Protein AF-A0A2H9TNY6-F1 (afdb_monomer_lite)

Structure (mmCIF, N/CA/C/O backbone):
data_AF-A0A2H9TNY6-F1
#
_entry.id   AF-A0A2H9TNY6-F1
#
loop_
_atom_site.group_PDB
_atom_site.id
_atom_site.type_symbol
_atom_site.label_atom_id
_atom_site.label_alt_id
_atom_site.label_comp_id
_atom_site.label_asym_id
_atom_site.label_entity_id
_atom_site.label_seq_id
_atom_site.pdbx_PDB_ins_code
_atom_site.Cartn_x
_atom_site.Cartn_y
_atom_site.Cartn_z
_atom_site.occupancy
_atom_site.B_iso_or_equiv
_atom_site.auth_seq_id
_atom_site.auth_comp_id
_atom_site.auth_asym_id
_atom_site.auth_atom_id
_atom_site.pdbx_PDB_model_num
ATOM 1 N N . MET A 1 1 ? 29.619 12.476 -44.549 1.00 67.00 1 MET A N 1
ATOM 2 C CA . MET A 1 1 ? 28.733 11.391 -45.032 1.00 67.00 1 MET A CA 1
ATOM 3 C C . MET A 1 1 ? 27.704 10.953 -43.985 1.00 67.00 1 MET A C 1
ATOM 5 O O . MET A 1 1 ? 26.532 11.174 -44.229 1.00 67.00 1 MET A O 1
ATOM 9 N N . LEU A 1 2 ? 28.087 10.437 -42.805 1.00 63.59 2 LEU A N 1
ATOM 10 C CA . LEU A 1 2 ? 27.127 10.015 -41.759 1.00 63.59 2 LEU A CA 1
ATOM 11 C C . LEU A 1 2 ? 26.139 11.122 -41.338 1.00 63.59 2 LEU A C 1
ATOM 13 O O . LEU A 1 2 ? 24.950 10.865 -41.237 1.00 63.59 2 LEU A O 1
ATOM 17 N N . LEU A 1 3 ? 26.614 12.357 -41.152 1.00 63.16 3 LEU A N 1
ATOM 18 C CA . LEU A 1 3 ? 25.758 13.505 -40.817 1.00 63.16 3 LEU A CA 1
ATOM 19 C C . LEU A 1 3 ? 24.747 13.843 -41.920 1.00 63.16 3 LEU A C 1
ATOM 21 O O . LEU A 1 3 ? 23.613 14.174 -41.610 1.00 63.16 3 LEU A O 1
ATOM 25 N N . ALA A 1 4 ? 25.135 13.712 -43.190 1.00 70.94 4 ALA A N 1
ATOM 26 C CA . ALA A 1 4 ? 24.235 13.933 -44.320 1.00 70.94 4 ALA A CA 1
ATOM 27 C C . ALA A 1 4 ? 23.183 12.818 -44.413 1.00 70.94 4 ALA A C 1
ATOM 29 O O . ALA A 1 4 ? 22.010 13.102 -44.603 1.00 70.94 4 ALA A O 1
ATOM 30 N N . VAL A 1 5 ? 23.581 11.562 -44.183 1.00 76.12 5 VAL A N 1
ATOM 31 C CA . VAL A 1 5 ? 22.654 10.420 -44.113 1.00 76.12 5 VAL A CA 1
ATOM 32 C C . VAL A 1 5 ? 21.688 10.569 -42.937 1.00 76.12 5 VAL A C 1
ATOM 34 O O . VAL A 1 5 ? 20.498 10.339 -43.106 1.00 76.12 5 VAL A O 1
ATOM 37 N N . LEU A 1 6 ? 22.164 11.003 -41.767 1.00 73.25 6 LEU A N 1
ATOM 38 C CA . LEU A 1 6 ? 21.311 11.271 -40.606 1.00 73.25 6 LEU A CA 1
ATOM 39 C C . LEU A 1 6 ? 20.384 12.471 -40.831 1.00 73.25 6 LEU A C 1
ATOM 41 O O . LEU A 1 6 ? 19.243 12.421 -40.391 1.00 73.25 6 LEU A O 1
ATOM 45 N N . ALA A 1 7 ? 20.839 13.519 -41.523 1.00 73.50 7 ALA A N 1
ATOM 46 C CA . ALA A 1 7 ? 20.016 14.678 -41.863 1.00 73.50 7 ALA A CA 1
ATOM 47 C C . ALA A 1 7 ? 18.927 14.321 -42.884 1.00 73.50 7 ALA A C 1
ATOM 49 O O . ALA A 1 7 ? 17.770 14.667 -42.682 1.00 73.50 7 ALA A O 1
ATOM 50 N N . ILE A 1 8 ? 19.269 13.566 -43.933 1.00 77.56 8 ILE A N 1
ATOM 51 C CA . ILE A 1 8 ? 18.305 13.044 -44.913 1.00 77.56 8 ILE A CA 1
ATOM 52 C C . ILE A 1 8 ? 17.321 12.092 -44.228 1.00 77.56 8 ILE A C 1
ATOM 54 O O . ILE A 1 8 ? 16.117 12.191 -44.442 1.00 77.56 8 ILE A O 1
ATOM 58 N N . PHE A 1 9 ? 17.810 11.209 -43.353 1.00 77.69 9 PHE A N 1
ATOM 59 C CA . PHE A 1 9 ? 16.955 10.331 -42.563 1.00 77.69 9 PHE A CA 1
ATOM 60 C C . PHE A 1 9 ? 16.016 11.135 -41.658 1.00 77.69 9 PHE A C 1
ATOM 62 O O . PHE A 1 9 ? 14.831 10.847 -41.638 1.00 77.69 9 PHE A O 1
ATOM 69 N N . ALA A 1 10 ? 16.497 12.170 -40.967 1.00 74.00 10 ALA A N 1
ATOM 70 C CA . ALA A 1 10 ? 15.662 13.031 -40.128 1.00 74.00 10 ALA A CA 1
ATOM 71 C C . ALA A 1 10 ? 14.629 13.843 -40.932 1.00 74.00 10 ALA A C 1
ATOM 73 O O . ALA A 1 10 ? 13.552 14.116 -40.417 1.00 74.00 10 ALA A O 1
ATOM 74 N N . LEU A 1 11 ? 14.941 14.209 -42.180 1.00 78.75 11 LEU A N 1
ATOM 75 C CA . LEU A 1 11 ? 14.033 14.933 -43.077 1.00 78.75 11 LEU A CA 1
ATOM 76 C C . LEU A 1 11 ? 12.949 14.033 -43.690 1.00 78.75 11 LEU A C 1
ATOM 78 O O . LEU A 1 11 ? 11.839 14.497 -43.926 1.00 78.75 11 LEU A O 1
ATOM 82 N N . LEU A 1 12 ? 13.261 12.763 -43.968 1.00 82.38 12 LEU A N 1
ATOM 83 C CA . LEU A 1 12 ? 12.345 11.832 -44.642 1.00 82.38 12 LEU A CA 1
ATOM 84 C C . LEU A 1 12 ? 11.596 10.906 -43.671 1.00 82.38 12 LEU A C 1
ATOM 86 O O . LEU A 1 12 ? 10.497 10.436 -43.973 1.00 82.38 12 LEU A O 1
ATOM 90 N N . CYS A 1 13 ? 12.175 10.626 -42.504 1.00 77.00 13 CYS A N 1
ATOM 91 C CA . CYS A 1 13 ? 11.592 9.748 -41.498 1.00 77.00 13 CYS A CA 1
ATOM 92 C C . CYS A 1 13 ? 10.582 10.523 -40.648 1.00 77.00 13 CYS A C 1
ATOM 94 O O . CYS A 1 13 ? 10.936 11.189 -39.678 1.00 77.00 13 CYS A O 1
ATOM 96 N N . HIS A 1 14 ? 9.308 10.409 -41.016 1.00 69.81 14 HIS A N 1
ATOM 97 C CA . HIS A 1 14 ? 8.202 11.032 -40.287 1.00 69.81 14 HIS A CA 1
ATOM 98 C C . HIS A 1 14 ? 7.843 10.252 -39.013 1.00 69.81 14 HIS A C 1
ATOM 100 O O . HIS A 1 14 ? 7.368 10.827 -38.036 1.00 69.81 14 HIS A O 1
ATOM 106 N N . SER A 1 15 ? 8.073 8.936 -39.010 1.00 68.31 15 SER A N 1
ATOM 107 C CA . SER A 1 15 ? 7.848 8.069 -37.856 1.00 68.31 15 SER A CA 1
ATOM 108 C C . SER A 1 15 ? 8.761 6.845 -37.898 1.00 68.31 15 SER A C 1
ATOM 110 O O . SER A 1 15 ? 9.142 6.355 -38.961 1.00 68.31 15 SER A O 1
ATOM 112 N N . LEU A 1 16 ? 9.115 6.337 -36.716 1.00 74.50 16 LEU A N 1
ATOM 113 C CA . LEU A 1 16 ? 9.906 5.122 -36.562 1.00 74.50 16 LEU A CA 1
ATOM 114 C C . LEU A 1 16 ? 9.125 4.133 -35.699 1.00 74.50 16 LEU A C 1
ATOM 116 O O . LEU A 1 16 ? 8.892 4.369 -34.515 1.00 74.50 16 LEU A O 1
ATOM 120 N N . VAL A 1 17 ? 8.717 3.015 -36.299 1.00 77.75 17 VAL A N 1
ATOM 121 C CA . VAL A 1 17 ? 7.998 1.946 -35.598 1.00 77.75 17 VAL A CA 1
ATOM 122 C C . VAL A 1 17 ? 9.014 0.969 -35.012 1.00 77.75 17 VAL A C 1
ATOM 124 O O . VAL A 1 17 ? 9.763 0.324 -35.743 1.00 77.75 17 VAL A O 1
ATOM 127 N N . ILE A 1 18 ? 9.044 0.847 -33.682 1.00 71.75 18 ILE A N 1
ATOM 128 C CA . ILE A 1 18 ? 9.927 -0.095 -32.981 1.00 71.75 18 ILE A CA 1
ATOM 129 C C . ILE A 1 18 ? 9.098 -1.265 -32.455 1.00 71.75 18 ILE A C 1
ATOM 131 O O . ILE A 1 18 ? 8.238 -1.085 -31.596 1.00 71.75 18 ILE A O 1
ATOM 135 N N . ILE A 1 19 ? 9.407 -2.480 -32.912 1.00 78.62 19 ILE A N 1
ATOM 136 C CA . ILE A 1 19 ? 8.785 -3.712 -32.416 1.00 78.62 19 ILE A CA 1
ATOM 137 C C . ILE A 1 19 ? 9.759 -4.419 -31.478 1.00 78.62 19 ILE A C 1
ATOM 139 O O . ILE A 1 19 ? 10.847 -4.843 -31.873 1.00 78.62 19 ILE A O 1
ATOM 143 N N . PHE A 1 20 ? 9.362 -4.586 -30.220 1.00 81.44 20 PHE A N 1
ATOM 144 C CA . PHE A 1 20 ? 10.132 -5.339 -29.239 1.00 81.44 20 PHE A CA 1
ATOM 145 C C . PHE A 1 20 ? 9.216 -6.084 -28.273 1.00 81.44 20 PHE A C 1
ATOM 147 O O . PHE A 1 20 ? 8.083 -5.691 -28.015 1.00 81.44 20 PHE A O 1
ATOM 154 N N . THR A 1 21 ? 9.749 -7.142 -27.665 1.00 79.81 21 THR A N 1
ATOM 155 C CA . THR A 1 21 ? 9.178 -7.676 -26.425 1.00 79.81 21 THR A CA 1
ATOM 156 C C . THR A 1 21 ? 9.864 -6.998 -25.238 1.00 79.81 21 THR A C 1
ATOM 158 O O . THR A 1 21 ? 11.055 -6.683 -25.345 1.00 79.81 21 THR A O 1
ATOM 161 N N . PRO A 1 22 ? 9.190 -6.798 -24.089 1.00 77.12 22 PRO A N 1
ATOM 162 C CA . PRO A 1 22 ? 9.819 -6.204 -22.903 1.00 77.12 22 PRO A CA 1
ATOM 163 C C . PRO A 1 22 ? 11.129 -6.908 -22.518 1.00 77.12 22 PRO A C 1
ATOM 165 O O . PRO A 1 22 ? 12.134 -6.269 -22.209 1.00 77.12 22 PRO A O 1
ATOM 168 N N . ASN A 1 23 ? 11.145 -8.239 -22.651 1.00 71.00 23 ASN A N 1
ATOM 169 C CA . ASN A 1 23 ? 12.332 -9.067 -22.457 1.00 71.00 23 ASN A CA 1
ATOM 170 C C . ASN A 1 23 ? 13.456 -8.734 -23.448 1.00 71.00 23 ASN A C 1
ATOM 172 O O . ASN A 1 23 ? 14.602 -8.603 -23.026 1.00 71.00 23 ASN A O 1
ATOM 176 N N . ARG A 1 24 ? 13.164 -8.594 -24.749 1.00 72.25 24 ARG A N 1
ATOM 177 C CA . ARG A 1 24 ? 14.184 -8.259 -25.759 1.00 72.25 24 ARG A CA 1
ATOM 178 C C . ARG A 1 24 ? 14.714 -6.841 -25.583 1.00 72.25 24 ARG A C 1
ATOM 180 O O . ARG A 1 24 ? 15.928 -6.653 -25.656 1.00 72.25 24 ARG A O 1
ATOM 187 N N . LEU A 1 25 ? 13.831 -5.878 -25.307 1.00 71.69 25 LEU A N 1
ATOM 188 C CA . LEU A 1 25 ? 14.219 -4.483 -25.123 1.00 71.69 25 LEU A CA 1
ATOM 189 C C . LEU A 1 25 ? 15.271 -4.362 -24.019 1.00 71.69 25 LEU A C 1
ATOM 191 O O . LEU A 1 25 ? 16.296 -3.734 -24.234 1.00 71.69 25 LEU A O 1
ATOM 195 N N . LEU A 1 26 ? 15.082 -5.038 -22.887 1.00 63.38 26 LEU A N 1
ATOM 196 C CA . LEU A 1 26 ? 16.040 -4.973 -21.784 1.00 63.38 26 LEU A CA 1
ATOM 197 C C . LEU A 1 26 ? 17.248 -5.884 -21.953 1.00 63.38 26 LEU A C 1
ATOM 199 O O . LEU A 1 26 ? 18.354 -5.512 -21.576 1.00 63.38 26 LEU A O 1
ATOM 203 N N . ARG A 1 27 ? 17.067 -7.094 -22.491 1.00 59.31 27 ARG A N 1
ATOM 204 C CA . ARG A 1 27 ? 18.172 -8.056 -22.598 1.00 59.31 27 ARG A CA 1
ATOM 205 C C . ARG A 1 27 ? 19.240 -7.609 -23.585 1.00 59.31 27 ARG A C 1
ATOM 207 O O . ARG A 1 27 ? 20.375 -8.033 -23.422 1.00 59.31 27 ARG A O 1
ATOM 214 N N . HIS A 1 28 ? 18.904 -6.791 -24.579 1.00 62.22 28 HIS A N 1
ATOM 215 C CA . HIS A 1 28 ? 19.832 -6.441 -25.656 1.00 62.22 28 HIS A CA 1
ATOM 216 C C . HIS A 1 28 ? 20.201 -4.958 -25.712 1.00 62.22 28 HIS A C 1
ATOM 218 O O . HIS A 1 28 ? 21.174 -4.621 -26.381 1.00 62.22 28 HIS A O 1
ATOM 224 N N . ASN A 1 29 ? 19.495 -4.089 -24.983 1.00 65.19 29 ASN A N 1
ATOM 225 C CA . ASN A 1 29 ? 19.701 -2.645 -25.047 1.00 65.19 29 ASN A CA 1
ATOM 226 C C . ASN A 1 29 ? 20.049 -2.051 -23.674 1.00 65.19 29 ASN A C 1
ATOM 228 O O . ASN A 1 29 ? 19.623 -2.550 -22.633 1.00 65.19 29 ASN A O 1
ATOM 232 N N . GLY A 1 30 ? 20.844 -0.979 -23.673 1.00 61.81 30 GLY A N 1
ATOM 233 C CA . GLY A 1 30 ? 21.173 -0.222 -22.461 1.00 61.81 30 GLY A CA 1
ATOM 234 C C . GLY A 1 30 ? 20.044 0.718 -22.025 1.00 61.81 30 GLY A C 1
ATOM 235 O O . GLY A 1 30 ? 19.161 1.039 -22.820 1.00 61.81 30 GLY A O 1
ATOM 236 N N . GLU A 1 31 ? 20.098 1.208 -20.777 1.00 68.50 31 GLU A N 1
ATOM 237 C CA . GLU A 1 31 ? 19.085 2.126 -20.221 1.00 68.50 31 GLU A CA 1
ATOM 238 C C . GLU A 1 31 ? 18.860 3.353 -21.104 1.00 68.50 31 GLU A C 1
ATOM 240 O O . GLU A 1 31 ? 17.717 3.745 -21.271 1.00 68.50 31 GLU A O 1
ATOM 245 N N . GLU A 1 32 ? 19.902 3.935 -21.702 1.00 71.88 32 GLU A N 1
ATOM 246 C CA . GLU A 1 32 ? 19.743 5.133 -22.539 1.00 71.88 32 GLU A CA 1
ATOM 247 C C . GLU A 1 32 ? 18.857 4.881 -23.766 1.00 71.88 32 GLU A C 1
ATOM 249 O O . GLU A 1 32 ? 18.038 5.727 -24.105 1.00 71.88 32 GLU A O 1
ATOM 254 N N . LEU A 1 33 ? 18.940 3.699 -24.388 1.00 75.69 33 LEU A N 1
ATOM 255 C CA . LEU A 1 33 ? 18.065 3.353 -25.511 1.00 75.69 33 LEU A CA 1
ATOM 256 C C . LEU A 1 33 ? 16.637 3.054 -25.034 1.00 75.69 33 LEU A C 1
ATOM 258 O O . LEU A 1 33 ? 15.675 3.489 -25.659 1.00 75.69 33 LEU A O 1
ATOM 262 N N . VAL A 1 34 ? 16.490 2.369 -23.894 1.00 78.31 34 VAL A N 1
ATOM 263 C CA . VAL A 1 34 ? 15.179 2.142 -23.257 1.00 78.31 34 VAL A CA 1
ATOM 264 C C . VAL A 1 34 ? 14.524 3.475 -22.887 1.00 78.31 34 VAL A C 1
ATOM 266 O O . VAL A 1 34 ? 13.341 3.681 -23.137 1.00 78.31 34 VAL A O 1
ATOM 269 N N . ARG A 1 35 ? 15.301 4.400 -22.319 1.00 82.75 35 ARG A N 1
ATOM 270 C CA . ARG A 1 35 ? 14.882 5.748 -21.948 1.00 82.75 35 ARG A CA 1
ATOM 271 C C . ARG A 1 35 ? 14.491 6.544 -23.182 1.00 82.75 35 ARG A C 1
ATOM 273 O O . ARG A 1 35 ? 13.429 7.147 -23.164 1.00 82.75 35 ARG A O 1
ATOM 280 N N . ALA A 1 36 ? 15.303 6.520 -24.238 1.00 82.56 36 ALA A N 1
ATOM 281 C CA . ALA A 1 36 ? 14.986 7.185 -25.496 1.00 82.56 36 ALA A CA 1
ATOM 282 C C . ALA A 1 36 ? 13.666 6.662 -26.078 1.00 82.56 36 ALA A C 1
ATOM 284 O O . ALA A 1 36 ? 12.799 7.464 -26.412 1.00 82.56 36 ALA A O 1
ATOM 285 N N . ALA A 1 37 ? 13.460 5.340 -26.106 1.00 83.25 37 ALA A N 1
ATOM 286 C CA . ALA A 1 37 ? 12.210 4.735 -26.569 1.00 83.25 37 ALA A CA 1
ATOM 287 C C . ALA A 1 37 ? 10.999 5.167 -25.718 1.00 83.25 37 ALA A C 1
ATOM 289 O O . ALA A 1 37 ? 9.961 5.542 -26.252 1.00 83.25 37 ALA A O 1
ATOM 290 N N . ILE A 1 38 ? 11.141 5.178 -24.389 1.00 86.94 38 ILE A N 1
ATOM 291 C CA . ILE A 1 38 ? 10.084 5.605 -23.456 1.00 86.94 38 ILE A CA 1
ATOM 292 C C . ILE A 1 38 ? 9.844 7.127 -23.495 1.00 86.94 38 ILE A C 1
ATOM 294 O O . ILE A 1 38 ? 8.753 7.581 -23.165 1.00 86.94 38 ILE A O 1
ATOM 298 N N . ALA A 1 39 ? 10.830 7.930 -23.891 1.00 87.00 39 ALA A N 1
ATOM 299 C CA . ALA A 1 39 ? 10.701 9.384 -23.986 1.00 87.00 39 ALA A CA 1
ATOM 300 C C . ALA A 1 39 ? 10.076 9.858 -25.310 1.00 87.00 39 ALA A C 1
ATOM 302 O O . ALA A 1 39 ? 9.543 10.962 -25.363 1.00 87.00 39 ALA A O 1
ATOM 303 N N . SER A 1 40 ? 10.148 9.049 -26.373 1.00 87.06 40 SER A N 1
ATOM 304 C CA . SER A 1 40 ? 9.847 9.472 -27.752 1.00 87.06 40 SER A CA 1
ATOM 305 C C . SER A 1 40 ? 8.577 8.863 -28.357 1.00 87.06 40 SER A C 1
ATOM 307 O O . SER A 1 40 ? 8.323 9.043 -29.543 1.00 87.06 40 SER A O 1
ATOM 309 N N . PHE A 1 41 ? 7.754 8.161 -27.571 1.00 89.44 41 PHE A N 1
ATOM 310 C CA . PHE A 1 41 ? 6.527 7.543 -28.088 1.00 89.44 41 PHE A CA 1
ATOM 311 C C . PHE A 1 41 ? 5.489 8.588 -28.535 1.00 89.44 41 PHE A C 1
ATOM 313 O O . PHE A 1 41 ? 5.360 9.635 -27.900 1.00 89.44 41 PHE A O 1
ATOM 320 N N . ALA A 1 42 ? 4.718 8.302 -29.584 1.00 90.31 42 ALA A N 1
ATOM 321 C CA . ALA A 1 42 ? 3.637 9.173 -30.049 1.00 90.31 42 ALA A CA 1
ATOM 322 C C . ALA A 1 42 ? 2.504 9.284 -29.011 1.00 90.31 42 ALA A C 1
ATOM 324 O O . ALA A 1 42 ? 2.119 8.296 -28.392 1.00 90.31 42 ALA A O 1
ATOM 325 N N . VAL A 1 43 ? 1.982 10.490 -28.771 1.00 93.94 43 VAL A N 1
ATOM 326 C CA . VAL A 1 43 ? 0.914 10.695 -27.776 1.00 93.94 43 VAL A CA 1
ATOM 327 C C . VAL A 1 43 ? -0.450 10.578 -28.452 1.00 93.94 43 VAL A C 1
ATOM 329 O O . VAL A 1 43 ? -1.082 11.572 -28.797 1.00 93.94 43 VAL A O 1
ATOM 332 N N . ASP A 1 44 ? -0.881 9.337 -28.624 1.00 94.56 44 ASP A N 1
ATOM 333 C CA . ASP A 1 44 ? -2.200 8.936 -29.107 1.00 94.56 44 ASP A CA 1
ATOM 334 C C . ASP A 1 44 ? -2.763 7.807 -28.224 1.00 94.56 44 ASP A C 1
ATOM 336 O O . ASP A 1 44 ? -2.060 7.268 -27.364 1.00 94.56 44 ASP A O 1
ATOM 340 N N . VAL A 1 45 ? -4.045 7.473 -28.402 1.00 94.19 45 VAL A N 1
ATOM 341 C CA . VAL A 1 45 ? -4.757 6.498 -27.557 1.00 94.19 45 VAL A CA 1
ATOM 342 C C . VAL A 1 45 ? -4.053 5.138 -27.558 1.00 94.19 45 VAL A C 1
ATOM 344 O O . VAL A 1 45 ? -3.722 4.611 -26.491 1.00 94.19 45 VAL A O 1
ATOM 347 N N . ASP A 1 46 ? -3.781 4.583 -28.737 1.00 92.69 46 ASP A N 1
ATOM 348 C CA . ASP A 1 46 ? -3.249 3.228 -28.889 1.00 92.69 46 ASP A CA 1
ATOM 349 C C . ASP A 1 46 ? -1.835 3.118 -28.316 1.00 92.69 46 ASP A C 1
ATOM 351 O O . ASP A 1 46 ? -1.526 2.212 -27.528 1.00 92.69 46 ASP A O 1
ATOM 355 N N . THR A 1 47 ? -0.983 4.091 -28.636 1.00 92.12 47 THR A N 1
ATOM 356 C CA . THR A 1 47 ? 0.388 4.151 -28.138 1.00 92.12 47 THR A CA 1
ATOM 357 C C . THR A 1 47 ? 0.413 4.323 -26.621 1.00 92.12 47 THR A C 1
ATOM 359 O O . THR A 1 47 ? 1.191 3.648 -25.941 1.00 92.12 47 THR A O 1
ATOM 362 N N . LEU A 1 48 ? -0.465 5.153 -26.048 1.00 95.00 48 LEU A N 1
ATOM 363 C CA . LEU A 1 48 ? -0.558 5.322 -24.596 1.00 95.00 48 LEU A CA 1
ATOM 364 C C . LEU A 1 48 ? -0.939 4.023 -23.886 1.00 95.00 48 LEU A C 1
ATOM 366 O O . LEU A 1 48 ? -0.333 3.696 -22.864 1.00 95.00 48 LEU A O 1
ATOM 370 N N . HIS A 1 49 ? -1.881 3.247 -24.423 1.00 94.75 49 HIS A N 1
ATOM 371 C CA . HIS A 1 49 ? -2.236 1.945 -23.859 1.00 94.75 49 HIS A CA 1
ATOM 372 C C . HIS A 1 49 ? -1.085 0.935 -23.950 1.00 94.75 49 HIS A C 1
ATOM 374 O O . HIS A 1 49 ? -0.821 0.207 -22.986 1.00 94.75 49 HIS A O 1
ATOM 380 N N . LEU A 1 50 ? -0.363 0.898 -25.073 1.00 91.69 50 LEU A N 1
ATOM 381 C CA . LEU A 1 50 ? 0.815 0.040 -25.233 1.00 91.69 50 LEU A CA 1
ATOM 382 C C . LEU A 1 50 ? 1.920 0.407 -24.239 1.00 91.69 50 LEU A C 1
ATOM 384 O O . LEU A 1 50 ? 2.470 -0.470 -23.564 1.00 91.69 50 LEU A O 1
ATOM 388 N N . VAL A 1 51 ? 2.207 1.700 -24.091 1.00 92.94 51 VAL A N 1
ATOM 389 C CA . VAL A 1 51 ? 3.191 2.192 -23.125 1.00 92.94 51 VAL A CA 1
ATOM 390 C C . VAL A 1 51 ? 2.723 1.909 -21.702 1.00 92.94 51 VAL A C 1
ATOM 392 O O . VAL A 1 51 ? 3.505 1.391 -20.912 1.00 92.94 51 VAL A O 1
ATOM 395 N N . ALA A 1 52 ? 1.454 2.139 -21.364 1.00 94.62 52 ALA A N 1
ATOM 396 C CA . ALA A 1 52 ? 0.905 1.811 -20.049 1.00 94.62 52 ALA A CA 1
ATOM 397 C C . ALA A 1 52 ? 1.114 0.328 -19.696 1.00 94.62 52 ALA A C 1
ATOM 399 O O . ALA A 1 52 ? 1.577 0.012 -18.597 1.00 94.62 52 ALA A O 1
ATOM 400 N N . ARG A 1 53 ? 0.871 -0.588 -20.645 1.00 92.25 53 ARG A N 1
ATOM 401 C CA . ARG A 1 53 ? 1.149 -2.026 -20.477 1.00 92.25 53 ARG A CA 1
ATOM 402 C C . ARG A 1 53 ? 2.636 -2.311 -20.267 1.00 92.25 53 ARG A C 1
ATOM 404 O O . ARG A 1 53 ? 2.978 -3.138 -19.422 1.00 92.25 53 ARG A O 1
ATOM 411 N N . LEU A 1 54 ? 3.517 -1.624 -20.995 1.00 90.44 54 LEU A N 1
ATOM 412 C CA . LEU A 1 54 ? 4.964 -1.727 -20.801 1.00 90.44 54 LEU A CA 1
ATOM 413 C C . LEU A 1 54 ? 5.378 -1.245 -19.402 1.00 90.44 54 LEU A C 1
ATOM 415 O O . LEU A 1 54 ? 6.143 -1.924 -18.720 1.00 90.44 54 LEU A O 1
ATOM 419 N N . LEU A 1 55 ? 4.847 -0.108 -18.942 1.00 91.00 55 LEU A N 1
ATOM 420 C CA . LEU A 1 55 ? 5.133 0.458 -17.619 1.00 91.00 55 LEU A CA 1
ATOM 421 C C . LEU A 1 55 ? 4.633 -0.436 -16.473 1.00 91.00 55 LEU A C 1
ATOM 423 O O . LEU A 1 55 ? 5.292 -0.512 -15.431 1.00 91.00 55 LEU A O 1
ATOM 427 N N . ALA A 1 56 ? 3.512 -1.132 -16.683 1.00 88.69 56 ALA A N 1
ATOM 428 C CA . ALA A 1 56 ? 2.910 -2.078 -15.742 1.00 88.69 56 ALA A CA 1
ATOM 429 C C . ALA A 1 56 ? 3.569 -3.473 -15.736 1.00 88.69 56 ALA A C 1
ATOM 431 O O . ALA A 1 56 ? 3.172 -4.337 -14.950 1.00 88.69 56 ALA A O 1
ATOM 432 N N . PHE A 1 57 ? 4.564 -3.724 -16.593 1.00 86.44 57 PHE A N 1
ATOM 433 C CA . PHE A 1 57 ? 5.179 -5.043 -16.724 1.00 86.44 57 PHE A CA 1
ATOM 434 C C . PHE A 1 57 ? 5.838 -5.507 -15.411 1.00 86.44 57 PHE A C 1
ATOM 436 O O . PHE A 1 57 ? 6.745 -4.859 -14.892 1.00 86.44 57 PHE A O 1
ATOM 443 N N . ARG A 1 58 ? 5.395 -6.647 -14.862 1.00 76.62 58 ARG A N 1
ATOM 444 C CA . ARG A 1 58 ? 5.680 -7.053 -13.469 1.00 76.62 58 ARG A CA 1
ATOM 445 C C . ARG A 1 58 ? 7.155 -7.310 -13.179 1.00 76.62 58 ARG A C 1
ATOM 447 O O . ARG A 1 58 ? 7.641 -6.910 -12.122 1.00 76.62 58 ARG A O 1
ATOM 454 N N . SER A 1 59 ? 7.871 -7.944 -14.104 1.00 73.31 59 SER A N 1
ATOM 455 C CA . SER A 1 59 ? 9.253 -8.378 -13.871 1.00 73.31 59 SER A CA 1
ATOM 456 C C . SER A 1 59 ? 10.266 -7.222 -13.921 1.00 73.31 59 SER A C 1
ATOM 458 O O . SER A 1 59 ? 11.398 -7.385 -13.461 1.00 73.31 59 SER A O 1
ATOM 460 N N . PHE A 1 60 ? 9.885 -6.046 -14.448 1.00 75.06 60 PHE A N 1
ATOM 461 C CA . PHE A 1 60 ? 10.801 -4.929 -14.712 1.00 75.06 60 PHE A CA 1
ATOM 462 C C . PHE A 1 60 ? 10.253 -3.573 -14.258 1.00 75.06 60 PHE A C 1
ATOM 464 O O . PHE A 1 60 ? 9.055 -3.364 -14.118 1.00 75.06 60 PHE A O 1
ATOM 471 N N . ARG A 1 61 ? 11.145 -2.606 -14.022 1.00 75.31 61 ARG A N 1
ATOM 472 C CA . ARG A 1 61 ? 10.774 -1.271 -13.530 1.00 75.31 61 ARG A CA 1
ATOM 473 C C . ARG A 1 61 ? 10.832 -0.190 -14.601 1.00 75.31 61 ARG A C 1
ATOM 475 O O . ARG A 1 61 ? 11.511 0.816 -14.429 1.00 75.31 61 ARG A O 1
ATOM 482 N N . PHE A 1 62 ? 10.096 -0.371 -15.693 1.00 83.69 62 PHE A N 1
ATOM 483 C CA . PH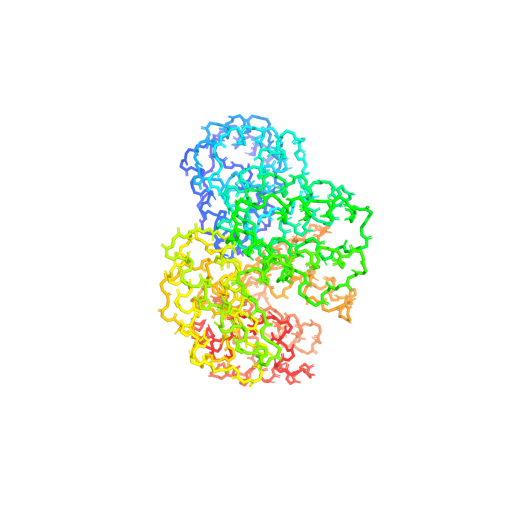E A 1 62 ? 10.014 0.659 -16.736 1.00 83.69 62 PHE A CA 1
ATOM 484 C C . PHE A 1 62 ? 9.432 1.985 -16.213 1.00 83.69 62 PHE A C 1
ATOM 486 O O . PHE A 1 62 ? 9.923 3.048 -16.586 1.00 83.69 62 PHE A O 1
ATOM 493 N N . HIS A 1 63 ? 8.466 1.930 -15.285 1.00 85.56 63 HIS A N 1
ATOM 494 C CA . HIS A 1 63 ? 7.929 3.119 -14.608 1.00 85.56 63 HIS A CA 1
ATOM 495 C C . HIS A 1 63 ? 9.018 3.955 -13.922 1.00 85.56 63 HIS A C 1
ATOM 497 O O . HIS A 1 63 ? 9.012 5.165 -14.081 1.00 85.56 63 HIS A O 1
ATOM 503 N N . GLU A 1 64 ? 10.024 3.355 -13.267 1.00 81.50 64 GLU A N 1
ATOM 504 C CA . GLU A 1 64 ? 11.085 4.142 -12.612 1.00 81.50 64 GLU A CA 1
ATOM 505 C C . GLU A 1 64 ? 11.924 4.964 -13.604 1.00 81.50 64 GLU A C 1
ATOM 507 O O . GLU A 1 64 ? 12.469 5.997 -13.215 1.00 81.50 64 GLU A O 1
ATOM 512 N N . ILE A 1 65 ? 12.042 4.520 -14.862 1.00 83.06 65 ILE A N 1
ATOM 513 C CA . ILE A 1 65 ? 12.693 5.286 -15.935 1.00 83.06 65 ILE A CA 1
ATOM 514 C C . ILE A 1 65 ? 11.763 6.418 -16.375 1.00 83.06 65 ILE A C 1
ATOM 516 O O . ILE A 1 65 ? 12.172 7.576 -16.407 1.00 83.06 65 ILE A O 1
ATOM 520 N N . TYR A 1 66 ? 10.508 6.082 -16.679 1.00 89.81 66 TYR A N 1
ATOM 521 C CA . TYR A 1 66 ? 9.506 7.021 -17.178 1.00 89.81 66 TYR A CA 1
ATOM 522 C C . TYR A 1 66 ? 9.189 8.153 -16.186 1.00 89.81 66 TYR A C 1
ATOM 524 O O . TYR A 1 66 ? 9.132 9.322 -16.575 1.00 89.81 66 TYR A O 1
ATOM 532 N N . ASP A 1 67 ? 9.058 7.827 -14.899 1.00 88.31 67 ASP A N 1
ATOM 533 C CA . ASP A 1 67 ? 8.756 8.760 -13.809 1.00 88.31 67 ASP A CA 1
ATOM 534 C C . ASP A 1 67 ? 9.845 9.834 -13.637 1.00 88.31 67 ASP A C 1
ATOM 536 O O . ASP A 1 67 ? 9.585 10.902 -13.087 1.00 88.31 67 ASP A O 1
ATOM 540 N N . ARG A 1 68 ? 11.079 9.567 -14.094 1.00 85.56 68 ARG A N 1
ATOM 541 C CA . ARG A 1 68 ? 12.210 10.511 -14.026 1.00 85.56 68 ARG A CA 1
ATOM 542 C C . ARG A 1 68 ? 12.265 11.477 -15.202 1.00 85.56 68 ARG A C 1
ATOM 544 O O . ARG A 1 68 ? 13.019 12.445 -15.130 1.00 85.56 68 ARG A O 1
ATOM 551 N N . LEU A 1 69 ? 11.521 11.211 -16.271 1.00 88.94 69 LEU A N 1
ATOM 552 C CA . LEU A 1 69 ? 11.496 12.072 -17.444 1.00 88.94 69 LEU A CA 1
ATOM 553 C C . LEU A 1 69 ? 10.654 13.320 -17.154 1.00 88.94 69 LEU A C 1
ATOM 555 O O . LEU A 1 69 ? 9.502 13.217 -16.719 1.00 88.94 69 LEU A O 1
ATOM 559 N N . CYS A 1 70 ? 11.221 14.490 -17.428 1.00 91.19 70 CYS A N 1
ATOM 560 C CA . CYS A 1 70 ? 10.471 15.741 -17.479 1.00 91.19 70 CYS A CA 1
ATOM 561 C C . CYS A 1 70 ? 9.883 15.895 -18.882 1.00 91.19 70 CYS A C 1
ATOM 563 O O . CYS A 1 70 ? 10.608 15.777 -19.868 1.00 91.19 70 CYS A O 1
ATOM 565 N N . GLU A 1 71 ? 8.578 16.124 -18.960 1.00 93.44 71 GLU A N 1
ATOM 566 C CA . GLU A 1 71 ? 7.867 16.298 -20.219 1.00 93.44 71 GLU A CA 1
ATOM 567 C C . GLU A 1 71 ? 8.028 17.740 -20.719 1.00 93.44 71 GLU A C 1
ATOM 569 O O . GLU A 1 71 ? 7.873 18.678 -19.929 1.00 93.44 71 GLU A O 1
ATOM 574 N N . PRO A 1 72 ? 8.327 17.948 -22.013 1.00 92.50 72 PRO A N 1
ATOM 575 C CA . PRO A 1 72 ? 8.312 19.280 -22.597 1.00 92.50 72 PRO A CA 1
ATOM 576 C C . PRO A 1 72 ? 6.874 19.834 -22.666 1.00 92.50 72 PRO A C 1
ATOM 578 O O . PRO A 1 72 ? 5.919 19.049 -22.703 1.00 92.50 72 PRO A O 1
ATOM 581 N N . PRO A 1 73 ? 6.697 21.170 -22.722 1.00 93.31 73 PRO A N 1
ATOM 582 C CA . PRO A 1 73 ? 5.378 21.811 -22.727 1.00 93.31 73 PRO A CA 1
ATOM 583 C C . PRO A 1 73 ? 4.413 21.260 -23.786 1.00 93.31 73 PRO A C 1
ATOM 585 O O . PRO A 1 73 ? 3.286 20.902 -23.449 1.00 93.31 73 PRO A O 1
ATOM 588 N N . ASP A 1 74 ? 4.872 21.089 -25.027 1.00 93.75 74 ASP A N 1
ATOM 589 C CA . ASP A 1 74 ? 4.031 20.605 -26.133 1.00 93.75 74 ASP A CA 1
ATOM 590 C C . ASP A 1 74 ? 3.481 19.200 -25.860 1.00 93.75 74 ASP A C 1
ATOM 592 O O . ASP A 1 74 ? 2.324 18.884 -26.130 1.00 93.75 74 ASP A O 1
ATOM 596 N N . ARG A 1 75 ? 4.302 18.349 -25.240 1.00 93.38 75 ARG A N 1
ATOM 597 C CA . ARG A 1 75 ? 3.922 16.985 -24.879 1.00 93.38 75 ARG A CA 1
ATOM 598 C C . ARG A 1 75 ? 2.982 16.945 -23.681 1.00 93.38 75 ARG A C 1
ATOM 600 O O . ARG A 1 75 ? 2.092 16.098 -23.651 1.00 93.38 75 ARG A O 1
ATOM 607 N N . ILE A 1 76 ? 3.138 17.861 -22.723 1.00 94.88 76 ILE A N 1
ATOM 608 C CA . ILE A 1 76 ? 2.172 18.044 -21.628 1.00 94.88 76 ILE A CA 1
ATOM 609 C C . ILE A 1 76 ? 0.797 18.387 -22.202 1.00 94.88 76 ILE A C 1
ATOM 611 O O . ILE A 1 76 ? -0.196 17.821 -21.751 1.00 94.88 76 ILE A O 1
ATOM 615 N N . GLU A 1 77 ? 0.731 19.261 -23.205 1.00 94.62 77 GLU A N 1
ATOM 616 C CA . GLU A 1 77 ? -0.535 19.655 -23.825 1.00 94.62 77 GLU A CA 1
ATOM 617 C C . GLU A 1 77 ? -1.199 18.502 -24.592 1.00 94.62 77 GLU A C 1
ATOM 619 O O . GLU A 1 77 ? -2.411 18.311 -24.506 1.00 94.62 77 GLU A O 1
ATOM 624 N N . LEU A 1 78 ? -0.414 17.650 -25.258 1.00 95.50 78 LEU A N 1
ATOM 625 C CA . LEU A 1 78 ? -0.939 16.414 -25.846 1.00 95.50 78 LEU A CA 1
ATOM 626 C C . LEU A 1 78 ? -1.459 15.448 -24.771 1.00 95.50 78 LEU A C 1
ATOM 628 O O . LEU A 1 78 ? -2.576 14.945 -24.877 1.00 95.50 78 LEU A O 1
ATOM 632 N N . LEU A 1 79 ? -0.681 15.218 -23.708 1.00 96.06 79 LEU A N 1
ATOM 633 C CA . LEU A 1 79 ? -1.044 14.318 -22.607 1.00 96.06 79 LEU A CA 1
ATOM 634 C C . LEU A 1 79 ? -2.295 14.787 -21.851 1.00 96.06 79 LEU A C 1
ATOM 636 O O . LEU A 1 79 ? -3.072 13.958 -21.377 1.00 96.06 79 LEU A O 1
ATOM 640 N N . ARG A 1 80 ? -2.520 16.103 -21.761 1.00 95.25 80 ARG A N 1
ATOM 641 C CA . ARG A 1 80 ? -3.693 16.702 -21.108 1.00 95.25 80 ARG A CA 1
ATOM 642 C C . ARG A 1 80 ? -5.023 16.219 -21.673 1.00 95.25 80 ARG A C 1
ATOM 644 O O . ARG A 1 80 ? -5.984 16.100 -20.921 1.00 95.25 80 ARG A O 1
ATOM 651 N N . ARG A 1 81 ? -5.070 15.876 -22.960 1.00 95.50 81 ARG A N 1
ATOM 652 C CA . ARG A 1 81 ? -6.279 15.363 -23.627 1.00 95.50 81 ARG A CA 1
ATOM 653 C C . ARG A 1 81 ? -6.733 14.008 -23.076 1.00 95.50 81 ARG A C 1
ATOM 655 O O . ARG A 1 81 ? -7.890 13.643 -23.235 1.00 95.50 81 ARG A O 1
ATOM 662 N N . PHE A 1 82 ? -5.841 13.291 -22.392 1.00 96.12 82 PHE A N 1
ATOM 663 C CA . PHE A 1 82 ? -6.064 11.926 -21.917 1.00 96.12 82 PHE A CA 1
ATOM 664 C C . PHE A 1 82 ? -6.187 11.820 -20.389 1.00 96.12 82 PHE A C 1
ATOM 666 O O . PHE A 1 82 ? -6.272 10.716 -19.860 1.00 96.12 82 PHE A O 1
ATOM 673 N N . ILE A 1 83 ? -6.232 12.939 -19.652 1.00 95.25 83 ILE A N 1
ATOM 674 C CA . ILE A 1 83 ? -6.264 12.932 -18.171 1.00 95.25 83 ILE A CA 1
ATOM 675 C C . ILE A 1 83 ? -7.543 12.343 -17.572 1.00 95.25 83 ILE A C 1
ATOM 677 O O . ILE A 1 83 ? -7.576 12.068 -16.383 1.00 95.25 83 ILE A O 1
ATOM 681 N N . GLN A 1 84 ? -8.606 12.199 -18.363 1.00 94.94 84 GLN A N 1
ATOM 682 C CA . GLN A 1 84 ? -9.853 11.575 -17.911 1.00 94.94 84 GLN A CA 1
ATOM 683 C C . GLN A 1 84 ? -9.800 10.042 -18.019 1.00 94.94 84 GLN A C 1
ATOM 685 O O . GLN A 1 84 ? -10.669 9.347 -17.498 1.00 94.94 84 GLN A O 1
ATOM 690 N N . MET A 1 85 ? -8.774 9.490 -18.679 1.00 95.56 85 MET A N 1
ATOM 691 C CA . MET A 1 85 ? -8.585 8.049 -18.824 1.00 95.56 85 MET A CA 1
ATOM 692 C C . MET A 1 85 ? -7.995 7.464 -17.536 1.00 95.56 85 MET A C 1
ATOM 694 O O . MET A 1 85 ? -6.783 7.284 -17.394 1.00 95.56 85 MET A O 1
ATOM 698 N N . THR A 1 86 ? -8.871 7.150 -16.582 1.00 94.00 86 THR A N 1
ATOM 699 C CA . THR A 1 86 ? -8.512 6.679 -15.232 1.00 94.00 86 THR A CA 1
ATOM 700 C C . THR A 1 86 ? -7.620 5.435 -15.226 1.00 94.00 86 THR A C 1
ATOM 702 O O . THR A 1 86 ? -6.753 5.293 -14.362 1.00 94.00 86 THR A O 1
ATOM 705 N N . ASN A 1 87 ? -7.743 4.565 -16.230 1.00 93.81 87 ASN A N 1
ATOM 706 C CA . ASN A 1 87 ? -6.898 3.384 -16.422 1.00 93.81 87 ASN A CA 1
ATOM 707 C C . ASN A 1 87 ? -5.414 3.724 -16.696 1.00 93.81 87 ASN A C 1
ATOM 709 O O . ASN A 1 87 ? -4.541 2.877 -16.505 1.00 93.81 87 ASN A O 1
ATOM 713 N N . LEU A 1 88 ? -5.105 4.958 -17.111 1.00 95.81 88 LEU A N 1
ATOM 714 C CA . LEU A 1 88 ? -3.739 5.450 -17.318 1.00 95.81 88 LEU A CA 1
ATOM 715 C C . LEU A 1 88 ? -3.126 6.069 -16.048 1.00 95.81 88 LEU A C 1
ATOM 717 O O . LEU A 1 88 ? -1.918 6.315 -16.003 1.00 95.81 88 LEU A O 1
ATOM 721 N N . HIS A 1 89 ? -3.910 6.294 -14.986 1.00 94.75 89 HIS A N 1
ATOM 722 C CA . HIS A 1 89 ? -3.444 6.994 -13.780 1.00 94.75 89 HIS A CA 1
ATOM 723 C C . HIS A 1 89 ? -2.409 6.193 -12.986 1.00 94.75 89 HIS A C 1
ATOM 725 O O . HIS A 1 89 ? -1.518 6.754 -12.358 1.00 94.75 89 HIS A O 1
ATOM 731 N N . GLY A 1 90 ? -2.470 4.861 -13.042 1.00 90.69 90 GLY A N 1
ATOM 732 C CA . GLY A 1 90 ? -1.490 4.001 -12.373 1.00 90.69 90 GLY A CA 1
ATOM 733 C C . GLY A 1 90 ? -0.138 3.928 -13.089 1.00 90.69 90 GLY A C 1
ATOM 734 O O . GLY A 1 90 ? 0.811 3.377 -12.534 1.00 90.69 90 GLY A O 1
ATOM 735 N N . THR A 1 91 ? -0.046 4.444 -14.319 1.00 93.69 91 THR A N 1
ATOM 736 C CA . THR A 1 91 ? 1.102 4.255 -15.215 1.00 93.69 91 THR A CA 1
ATOM 737 C C . THR A 1 91 ? 1.562 5.582 -15.822 1.00 93.69 91 THR A C 1
ATOM 739 O O . THR A 1 91 ? 2.499 6.189 -15.314 1.00 93.69 91 THR A O 1
ATOM 742 N N . ILE A 1 92 ? 0.897 6.065 -16.872 1.00 95.69 92 ILE A N 1
ATOM 743 C CA . ILE A 1 92 ? 1.245 7.298 -17.594 1.00 95.69 92 ILE A CA 1
ATOM 744 C C . ILE A 1 92 ? 1.130 8.530 -16.693 1.00 95.69 92 ILE A C 1
ATOM 746 O O . ILE A 1 92 ? 2.007 9.394 -16.729 1.00 95.69 92 ILE A O 1
ATOM 750 N N . PHE A 1 93 ? 0.081 8.599 -15.869 1.00 95.25 93 PHE A N 1
ATOM 751 C CA . PHE A 1 93 ? -0.148 9.700 -14.927 1.00 95.25 93 PHE A CA 1
ATOM 752 C C . PHE A 1 93 ? 0.140 9.292 -13.482 1.00 95.25 93 PHE A C 1
ATOM 754 O O . PHE A 1 93 ? -0.532 9.755 -12.565 1.00 95.25 93 PHE A O 1
ATOM 761 N N . SER A 1 94 ? 1.145 8.433 -13.272 1.00 92.50 94 SER A N 1
ATOM 762 C CA . SER A 1 94 ? 1.555 8.023 -11.929 1.00 92.50 94 SER A CA 1
ATOM 763 C C . SER A 1 94 ? 1.886 9.247 -11.063 1.00 92.50 94 SER A C 1
ATOM 765 O O . SER A 1 94 ? 2.457 10.233 -11.531 1.00 92.50 94 SER A O 1
ATOM 767 N N . VAL A 1 95 ? 1.618 9.178 -9.757 1.00 90.81 95 VAL A N 1
ATOM 768 C CA . VAL A 1 95 ? 1.977 10.263 -8.822 1.00 90.81 95 VAL A CA 1
ATOM 769 C C . VAL A 1 95 ? 3.466 10.609 -8.912 1.00 90.81 95 VAL A C 1
ATOM 771 O O . VAL A 1 95 ? 3.839 11.777 -8.822 1.00 90.81 95 VAL A O 1
ATOM 774 N N . ALA A 1 96 ? 4.320 9.602 -9.124 1.00 88.50 96 ALA A N 1
ATOM 775 C CA . ALA A 1 96 ? 5.756 9.780 -9.305 1.00 88.50 96 ALA A CA 1
ATOM 776 C C . ALA A 1 96 ? 6.087 10.644 -10.529 1.00 88.50 96 ALA A C 1
ATOM 778 O O . ALA A 1 96 ? 6.870 11.591 -10.409 1.00 88.50 96 ALA A O 1
ATOM 779 N N . LYS A 1 97 ? 5.428 10.378 -11.660 1.00 92.38 97 LYS A N 1
ATOM 780 C CA . LYS A 1 97 ? 5.524 11.178 -12.879 1.00 92.38 97 LYS A CA 1
ATOM 781 C C . LYS A 1 97 ? 4.990 12.594 -12.681 1.00 92.38 97 LYS A C 1
ATOM 783 O O . LYS A 1 97 ? 5.651 13.563 -13.063 1.00 92.38 97 LYS A O 1
ATOM 788 N N . LEU A 1 98 ? 3.820 12.728 -12.059 1.00 93.62 98 LEU A N 1
ATOM 789 C CA . LEU A 1 98 ? 3.174 14.018 -11.809 1.00 93.62 98 LEU A CA 1
ATOM 790 C C . LEU A 1 98 ? 4.024 14.905 -10.894 1.00 93.62 98 LEU A C 1
ATOM 792 O O . LEU A 1 98 ? 4.142 16.103 -11.130 1.00 93.62 98 LEU A O 1
ATOM 796 N N . ASN A 1 99 ? 4.712 14.323 -9.913 1.00 90.44 99 ASN A N 1
ATOM 797 C CA . ASN A 1 99 ? 5.603 15.057 -9.014 1.00 90.44 99 ASN A CA 1
ATOM 798 C C . ASN A 1 99 ? 6.798 15.720 -9.719 1.00 90.44 99 ASN A C 1
ATOM 800 O O . ASN A 1 99 ? 7.377 16.667 -9.195 1.00 90.44 99 ASN A O 1
ATOM 804 N N . ARG A 1 100 ? 7.181 15.227 -10.902 1.00 89.50 100 ARG A N 1
ATOM 805 C CA . ARG A 1 100 ? 8.203 15.845 -11.762 1.00 89.50 100 ARG A CA 1
ATOM 806 C C . ARG A 1 100 ? 7.619 16.818 -12.785 1.00 89.50 100 ARG A C 1
ATOM 808 O O . ARG A 1 100 ? 8.362 17.617 -13.339 1.00 89.50 100 ARG A O 1
ATOM 815 N N . ASN A 1 101 ? 6.309 16.767 -13.015 1.00 93.50 101 ASN A N 1
ATOM 816 C CA . ASN A 1 101 ? 5.608 17.501 -14.064 1.00 93.50 101 ASN A CA 1
ATOM 817 C C . ASN A 1 101 ? 4.429 18.271 -13.454 1.00 93.50 101 ASN A C 1
ATOM 819 O O . ASN A 1 101 ? 3.267 17.916 -13.645 1.00 93.50 101 ASN A O 1
ATOM 823 N N . LEU A 1 102 ? 4.732 19.329 -12.693 1.00 92.88 102 LEU A N 1
ATOM 824 C CA . LEU A 1 102 ? 3.754 20.031 -11.847 1.00 92.88 102 LEU A CA 1
ATOM 825 C C . LEU A 1 102 ? 2.567 20.621 -12.628 1.00 92.88 102 LEU A C 1
ATOM 827 O O . LEU A 1 102 ? 1.443 20.613 -12.131 1.00 92.88 102 LEU A O 1
ATOM 831 N N . LEU A 1 103 ? 2.787 21.088 -13.862 1.00 92.06 103 LEU A N 1
ATOM 832 C CA . LEU A 1 103 ? 1.711 21.586 -14.732 1.00 92.06 103 LEU A CA 1
ATOM 833 C C . LEU A 1 103 ? 0.716 20.478 -15.107 1.00 92.06 103 LEU A C 1
ATOM 835 O O . LEU A 1 103 ? -0.501 20.683 -15.078 1.00 92.06 103 LEU A O 1
ATOM 839 N N . LEU A 1 104 ? 1.231 19.281 -15.397 1.00 94.19 104 LEU A N 1
ATOM 840 C CA . LEU A 1 104 ? 0.403 18.113 -15.664 1.00 94.19 104 LEU A CA 1
ATOM 841 C C . LEU A 1 104 ? -0.323 17.665 -14.387 1.00 94.19 104 LEU A C 1
ATOM 843 O O . LEU A 1 104 ? -1.524 17.420 -14.431 1.00 94.19 104 LEU A O 1
ATOM 847 N N . ALA A 1 105 ? 0.365 17.658 -13.238 1.00 94.56 105 ALA A N 1
ATOM 848 C CA . ALA A 1 105 ? -0.220 17.316 -11.938 1.00 94.56 105 ALA A CA 1
ATOM 849 C C . ALA A 1 105 ? -1.433 18.183 -11.587 1.00 94.56 105 ALA A C 1
ATOM 851 O O . ALA A 1 105 ? -2.478 17.656 -11.211 1.00 94.56 105 ALA A O 1
ATOM 852 N N . ARG A 1 106 ? -1.317 19.505 -11.766 1.00 93.12 106 ARG A N 1
ATOM 853 C CA . ARG A 1 106 ? -2.425 20.446 -11.545 1.00 93.12 106 ARG A CA 1
ATOM 854 C C . ARG A 1 106 ? -3.647 20.113 -12.387 1.00 93.12 106 ARG A C 1
ATOM 856 O O . ARG A 1 106 ? -4.756 20.290 -11.911 1.00 93.12 106 ARG A O 1
ATOM 863 N N . SER A 1 107 ? -3.435 19.643 -13.612 1.00 93.25 107 SER A N 1
ATOM 864 C CA . SER A 1 107 ? -4.519 19.301 -14.534 1.00 93.25 107 SER A CA 1
ATOM 865 C C . SER A 1 107 ? -5.160 17.968 -14.143 1.00 93.25 107 SER A C 1
ATOM 867 O O . SER A 1 107 ? -6.374 17.874 -14.032 1.00 93.25 107 SER A O 1
ATOM 869 N N . VAL A 1 108 ? -4.345 16.952 -13.844 1.00 95.06 108 VAL A N 1
ATOM 870 C CA . VAL A 1 108 ? -4.831 15.618 -13.462 1.00 95.06 108 VAL A CA 1
ATOM 871 C C . VAL A 1 108 ? -5.628 15.657 -12.155 1.00 95.06 108 VAL A C 1
ATOM 873 O O . VAL A 1 108 ? -6.721 15.108 -12.085 1.00 95.06 108 VAL A O 1
ATOM 876 N N . PHE A 1 109 ? -5.137 16.356 -11.128 1.00 94.25 109 PHE A N 1
ATOM 877 C CA . PHE A 1 109 ? -5.813 16.430 -9.824 1.00 94.25 109 PHE A CA 1
ATOM 878 C C . PHE A 1 109 ? -6.979 17.439 -9.772 1.00 94.25 109 PHE A C 1
ATOM 880 O O . PHE A 1 109 ? -7.496 17.740 -8.692 1.00 94.25 109 PHE A O 1
ATOM 887 N N . GLN A 1 110 ? -7.414 17.975 -10.918 1.00 90.94 110 GLN A N 1
ATOM 888 C CA . GLN A 1 110 ? -8.706 18.664 -11.033 1.00 90.94 110 GLN A CA 1
ATOM 889 C C . GLN A 1 110 ? -9.876 17.688 -11.210 1.00 90.94 110 GLN A C 1
ATOM 891 O O . GLN A 1 110 ? -11.007 18.070 -10.921 1.00 90.94 110 GLN A O 1
ATOM 896 N N . ALA A 1 111 ? -9.607 16.450 -11.627 1.00 87.94 111 ALA A N 1
ATOM 897 C CA . ALA A 1 111 ? -10.598 15.404 -11.858 1.00 87.94 111 ALA A CA 1
ATOM 898 C C . ALA A 1 111 ? -10.414 14.225 -10.879 1.00 87.94 111 ALA A C 1
ATOM 900 O O . ALA A 1 111 ? -9.379 14.138 -10.207 1.00 87.94 111 ALA A O 1
ATOM 901 N N . PRO A 1 112 ? -11.395 13.307 -10.770 1.00 89.56 112 PRO A N 1
ATOM 902 C CA . PRO A 1 112 ? -11.240 12.084 -9.990 1.00 89.56 112 PRO A CA 1
ATOM 903 C C . PRO A 1 112 ? -10.010 11.282 -10.429 1.00 89.56 112 PRO A C 1
ATOM 905 O O . PRO A 1 112 ? -9.828 10.966 -11.604 1.00 89.56 112 PRO A O 1
ATOM 908 N N . TYR A 1 113 ? -9.155 10.928 -9.470 1.00 92.56 113 TYR A N 1
ATOM 909 C CA . TYR A 1 113 ? -7.928 10.193 -9.748 1.00 92.56 113 TYR A CA 1
ATOM 910 C C . TYR A 1 113 ? -8.121 8.689 -9.507 1.00 92.56 113 TYR A C 1
ATOM 912 O O . TYR A 1 113 ? -8.235 8.246 -8.368 1.00 92.56 113 TYR A O 1
ATOM 920 N N . GLY A 1 114 ? -8.132 7.897 -10.583 1.00 89.94 114 GLY A N 1
ATOM 921 C CA . GLY A 1 114 ? -8.436 6.460 -10.540 1.00 89.94 114 GLY A CA 1
ATOM 922 C C . GLY A 1 114 ? -7.323 5.514 -10.076 1.00 89.94 114 GLY A C 1
ATOM 923 O O . GLY A 1 114 ? -7.532 4.306 -10.097 1.00 89.94 114 GLY A O 1
ATOM 924 N N . ALA A 1 115 ? -6.146 6.004 -9.674 1.00 90.69 115 ALA A N 1
ATOM 925 C CA . ALA A 1 115 ? -5.083 5.142 -9.153 1.00 90.69 115 ALA A CA 1
ATOM 926 C C . ALA A 1 115 ? -4.889 5.299 -7.642 1.00 90.69 115 ALA A C 1
ATOM 928 O O . ALA A 1 115 ? -5.150 6.357 -7.071 1.00 90.69 115 ALA A O 1
ATOM 929 N N . SER A 1 116 ? -4.388 4.238 -7.003 1.00 88.12 116 SER A N 1
ATOM 930 C CA . SER A 1 116 ? -4.187 4.214 -5.554 1.00 88.12 116 SER A C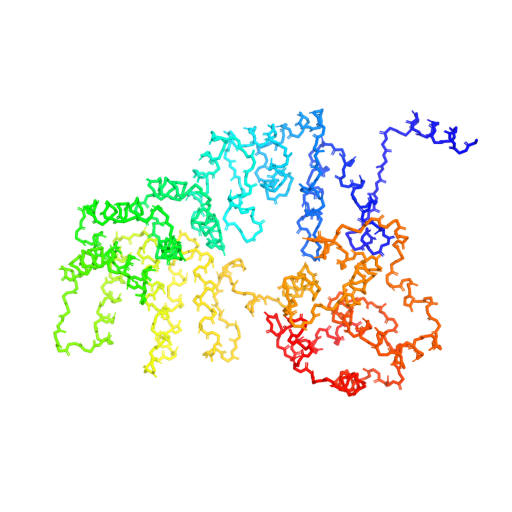A 1
ATOM 931 C C . SER A 1 116 ? -3.019 5.107 -5.123 1.00 88.12 116 SER A C 1
ATOM 933 O O . SER A 1 116 ? -1.843 4.826 -5.396 1.00 88.12 116 SER A O 1
ATOM 935 N N . LEU A 1 117 ? -3.351 6.175 -4.397 1.00 89.06 117 LEU A N 1
ATOM 936 C CA . LEU A 1 117 ? -2.413 7.101 -3.760 1.00 89.06 117 LEU A CA 1
ATOM 937 C C . LEU A 1 117 ? -1.766 6.497 -2.504 1.00 89.06 117 LEU A C 1
ATOM 939 O O . LEU A 1 117 ? -0.685 6.923 -2.095 1.00 89.06 117 LEU A O 1
ATOM 943 N N . LEU A 1 118 ? -2.402 5.477 -1.920 1.00 88.81 118 LEU A N 1
ATOM 944 C CA . LEU A 1 118 ? -1.976 4.784 -0.701 1.00 88.81 118 LEU A CA 1
ATOM 945 C C . LEU A 1 118 ? -1.316 3.419 -0.981 1.00 88.81 118 LEU A C 1
ATOM 947 O O . LEU A 1 118 ? -1.257 2.542 -0.112 1.00 88.81 118 LEU A O 1
ATOM 951 N N . SER A 1 119 ? -0.797 3.236 -2.198 1.00 84.31 119 SER A N 1
ATOM 952 C CA . SER A 1 119 ? -0.117 2.012 -2.622 1.00 84.31 119 SER A CA 1
ATOM 953 C C . SER A 1 119 ? 1.325 1.913 -2.110 1.00 84.31 119 SER A C 1
ATOM 955 O O . SER A 1 119 ? 1.985 2.893 -1.756 1.00 84.31 119 SER A O 1
ATOM 957 N N . SER A 1 120 ? 1.873 0.697 -2.129 1.00 68.62 120 SER A N 1
ATOM 958 C CA . SER A 1 120 ? 3.265 0.414 -1.754 1.00 68.62 120 SER A CA 1
ATOM 959 C C . SER A 1 120 ? 4.318 1.024 -2.686 1.00 68.62 120 SER A C 1
ATOM 961 O O . SER A 1 120 ? 5.482 1.164 -2.285 1.00 68.62 120 SER A O 1
ATOM 963 N N . TYR A 1 121 ? 3.899 1.409 -3.892 1.00 63.47 121 TYR A N 1
ATOM 964 C CA . TYR A 1 121 ? 4.706 2.063 -4.921 1.00 63.47 121 TYR A CA 1
ATOM 965 C C . TYR A 1 121 ? 4.459 3.576 -5.008 1.00 63.47 121 TYR A C 1
ATOM 967 O O . TYR A 1 121 ? 5.164 4.257 -5.751 1.00 63.47 121 TYR A O 1
ATOM 975 N N . GLY A 1 122 ? 3.501 4.104 -4.240 1.00 62.69 122 GLY A N 1
ATOM 976 C CA . GLY A 1 122 ? 3.223 5.531 -4.160 1.00 62.69 122 GLY A CA 1
ATOM 977 C C . GLY A 1 122 ? 4.421 6.336 -3.651 1.00 62.69 122 GLY A C 1
ATOM 978 O O . GLY A 1 122 ? 5.268 5.855 -2.886 1.00 62.69 122 GLY A O 1
ATOM 979 N N . LEU A 1 123 ? 4.495 7.595 -4.083 1.00 60.56 123 LEU A N 1
ATOM 980 C CA . LEU A 1 123 ? 5.474 8.539 -3.559 1.00 60.56 123 LEU A CA 1
ATOM 981 C C . LEU A 1 123 ? 5.232 8.793 -2.067 1.00 60.56 123 LEU A C 1
ATOM 983 O O . LEU A 1 123 ? 4.103 8.842 -1.583 1.00 60.56 123 LEU A O 1
ATOM 987 N N . LYS A 1 124 ? 6.325 9.011 -1.334 1.00 70.44 124 LYS A N 1
ATOM 988 C CA . LYS A 1 124 ? 6.258 9.450 0.062 1.00 70.44 124 LYS A CA 1
ATOM 989 C C . LYS A 1 124 ? 5.659 10.854 0.090 1.00 70.44 124 LYS A C 1
ATOM 991 O O . LYS A 1 124 ? 6.159 11.721 -0.623 1.00 70.44 124 LYS A O 1
ATOM 996 N N . ALA A 1 125 ? 4.669 11.108 0.938 1.00 63.75 125 ALA A N 1
ATOM 997 C CA . ALA A 1 125 ? 4.005 12.412 1.002 1.00 63.75 125 ALA A CA 1
ATOM 998 C C . ALA A 1 125 ? 5.001 13.562 1.241 1.00 63.75 125 ALA A C 1
ATOM 1000 O O . ALA A 1 125 ? 4.912 14.619 0.630 1.00 63.75 125 ALA A O 1
ATOM 1001 N N . SER A 1 126 ? 6.039 13.307 2.045 1.00 61.03 126 SER A N 1
ATOM 1002 C CA . SER A 1 126 ? 7.131 14.252 2.316 1.00 61.03 126 SER A CA 1
ATOM 1003 C C . SER A 1 126 ? 8.013 14.590 1.102 1.00 61.03 126 SER A C 1
ATOM 1005 O O . SER A 1 126 ? 8.965 15.349 1.240 1.00 61.03 126 SER A O 1
ATOM 1007 N N . THR A 1 127 ? 7.796 13.953 -0.050 1.00 72.69 127 THR A N 1
ATOM 1008 C CA . THR A 1 127 ? 8.553 14.180 -1.294 1.00 72.69 127 THR A CA 1
ATOM 1009 C C . THR A 1 127 ? 7.728 14.885 -2.364 1.00 72.69 127 THR A C 1
ATOM 1011 O O . THR A 1 127 ? 8.216 15.058 -3.482 1.00 72.69 127 THR A O 1
ATOM 1014 N N . PHE A 1 128 ? 6.493 15.281 -2.039 1.00 79.56 128 PHE A N 1
ATOM 1015 C CA . PHE A 1 128 ? 5.651 16.044 -2.947 1.00 79.56 128 PHE A CA 1
ATOM 1016 C C . PHE A 1 128 ? 6.229 17.444 -3.167 1.00 79.56 128 PHE A C 1
ATOM 1018 O O . PHE A 1 128 ? 6.434 18.203 -2.225 1.00 79.56 128 PHE A O 1
ATOM 1025 N N . LEU A 1 129 ? 6.475 17.768 -4.433 1.00 84.50 129 LEU A N 1
ATOM 1026 C CA . LEU A 1 129 ? 6.901 19.074 -4.936 1.00 84.50 129 LEU A CA 1
ATOM 1027 C C . LEU A 1 129 ? 5.701 19.923 -5.393 1.00 84.50 129 LEU A C 1
ATOM 1029 O O . LEU A 1 129 ? 5.872 20.978 -5.995 1.00 84.50 129 LEU A O 1
ATOM 1033 N N . PHE A 1 130 ? 4.483 19.441 -5.143 1.00 88.00 130 PHE A N 1
ATOM 1034 C CA . PHE A 1 130 ? 3.236 20.124 -5.468 1.00 88.00 130 PHE A CA 1
ATOM 1035 C C . PHE A 1 130 ? 3.061 21.403 -4.644 1.00 88.00 130 PHE A C 1
ATOM 1037 O O . PHE A 1 130 ? 3.466 21.451 -3.482 1.00 88.00 130 PHE A O 1
ATOM 1044 N N . ASP A 1 131 ? 2.386 22.404 -5.211 1.00 90.31 131 ASP A N 1
ATOM 1045 C CA . ASP A 1 131 ? 1.887 23.543 -4.436 1.00 90.31 131 ASP A CA 1
ATOM 1046 C C . ASP A 1 131 ? 0.837 23.110 -3.398 1.00 90.31 131 ASP A C 1
ATOM 1048 O O . ASP A 1 131 ? 0.224 22.045 -3.513 1.00 90.31 131 ASP A O 1
ATOM 1052 N N . ARG A 1 132 ? 0.615 23.949 -2.377 1.00 87.94 132 ARG A N 1
ATOM 1053 C CA . ARG A 1 132 ? -0.271 23.647 -1.240 1.00 87.94 132 ARG A CA 1
ATOM 1054 C C . ARG A 1 132 ? -1.682 23.244 -1.678 1.00 87.94 132 ARG A C 1
ATOM 1056 O O . ARG A 1 132 ? -2.234 22.292 -1.133 1.00 87.94 132 ARG A O 1
ATOM 1063 N N . ALA A 1 133 ? -2.254 23.934 -2.664 1.00 90.81 133 ALA A N 1
ATOM 1064 C CA . ALA A 1 133 ? -3.602 23.648 -3.148 1.00 90.81 133 ALA A CA 1
ATOM 1065 C C . ALA A 1 133 ? -3.682 22.254 -3.787 1.00 90.81 133 ALA A C 1
ATOM 1067 O O . ALA A 1 133 ? -4.593 21.480 -3.489 1.00 90.81 133 ALA A O 1
ATOM 1068 N N . THR A 1 134 ? -2.696 21.905 -4.612 1.00 91.12 134 THR A N 1
ATOM 1069 C CA . THR A 1 134 ? -2.590 20.579 -5.229 1.00 91.12 134 THR A CA 1
ATOM 1070 C C . THR A 1 134 ? -2.336 19.494 -4.179 1.00 91.12 134 THR A C 1
ATOM 1072 O O . THR A 1 134 ? -2.984 18.452 -4.220 1.00 91.12 134 THR A O 1
ATOM 1075 N N . GLN A 1 135 ? -1.474 19.742 -3.184 1.00 88.38 135 GLN A N 1
ATOM 1076 C CA . GLN A 1 135 ? -1.248 18.807 -2.072 1.00 88.38 135 GLN A CA 1
ATOM 1077 C C . GLN A 1 135 ? -2.542 18.488 -1.320 1.00 88.38 135 GLN A C 1
ATOM 1079 O O . GLN A 1 135 ? -2.848 17.316 -1.122 1.00 88.38 135 GLN A O 1
ATOM 1084 N N . ILE A 1 136 ? -3.330 19.507 -0.955 1.00 88.12 136 ILE A N 1
ATOM 1085 C CA . ILE A 1 136 ? -4.605 19.319 -0.246 1.00 88.12 136 ILE A CA 1
ATOM 1086 C C . ILE A 1 136 ? -5.580 18.484 -1.085 1.00 88.12 136 ILE A C 1
ATOM 1088 O O . ILE A 1 136 ? -6.250 17.607 -0.543 1.00 88.12 136 ILE A O 1
ATOM 1092 N N . ARG A 1 137 ? -5.650 18.700 -2.406 1.00 91.12 137 ARG A N 1
ATOM 1093 C CA . ARG A 1 137 ? -6.488 17.876 -3.300 1.00 91.12 137 ARG A CA 1
ATOM 1094 C C . ARG A 1 137 ? -6.038 16.418 -3.314 1.00 91.12 137 ARG A C 1
ATOM 1096 O O . ARG A 1 137 ? -6.868 15.532 -3.131 1.00 91.12 137 ARG A O 1
ATOM 1103 N N . VAL A 1 138 ? -4.734 16.176 -3.458 1.00 91.06 138 VAL A N 1
ATOM 1104 C CA . VAL A 1 138 ? -4.153 14.825 -3.399 1.00 91.06 138 VAL A CA 1
ATOM 1105 C C . VAL A 1 138 ? -4.457 14.166 -2.054 1.00 91.06 138 VAL A C 1
ATOM 1107 O O . VAL A 1 138 ? -4.814 12.994 -2.015 1.00 91.06 138 VAL A O 1
ATOM 1110 N N . TRP A 1 139 ? -4.366 14.904 -0.948 1.00 89.69 139 TRP A N 1
ATOM 1111 C CA . TRP A 1 139 ? -4.701 14.395 0.381 1.00 89.69 139 TRP A CA 1
ATOM 1112 C C . TRP A 1 139 ? -6.178 14.032 0.511 1.00 89.69 139 TRP A C 1
ATOM 1114 O O . TRP A 1 139 ? -6.472 12.927 0.954 1.00 89.69 139 TRP A O 1
ATOM 1124 N N . LYS A 1 140 ? -7.101 14.889 0.054 1.00 90.75 140 LYS A N 1
ATOM 1125 C CA . LYS A 1 140 ? -8.541 14.575 0.021 1.00 90.75 140 LYS A CA 1
ATOM 1126 C C . LYS A 1 140 ? -8.820 13.297 -0.768 1.00 90.75 140 LYS A C 1
ATOM 1128 O O . LYS A 1 140 ? -9.528 12.427 -0.279 1.00 90.75 140 LYS A O 1
ATOM 1133 N N . MET A 1 141 ? -8.214 13.155 -1.946 1.00 91.62 141 MET A N 1
ATOM 1134 C CA . MET A 1 141 ? -8.341 11.942 -2.762 1.00 91.62 141 MET A CA 1
ATOM 1135 C C . MET A 1 141 ? -7.716 10.712 -2.092 1.00 91.62 141 MET A C 1
ATOM 1137 O O . MET A 1 141 ? -8.212 9.605 -2.251 1.00 91.62 141 MET A O 1
ATOM 1141 N N . ALA A 1 142 ? -6.625 10.872 -1.342 1.00 90.94 142 ALA A N 1
ATOM 1142 C CA . ALA A 1 142 ? -6.019 9.761 -0.616 1.00 90.94 142 ALA A CA 1
ATOM 1143 C C . ALA A 1 142 ? -6.913 9.296 0.545 1.00 90.94 142 ALA A C 1
ATOM 1145 O O . ALA A 1 142 ? -7.028 8.095 0.775 1.00 90.94 142 ALA A O 1
ATOM 1146 N N . ILE A 1 143 ? -7.578 10.225 1.243 1.00 91.38 143 ILE A N 1
ATOM 1147 C CA . ILE A 1 143 ? -8.520 9.914 2.330 1.00 91.38 143 ILE A CA 1
ATOM 1148 C C . ILE A 1 143 ? -9.693 9.071 1.817 1.00 91.38 143 ILE A C 1
ATOM 1150 O O . ILE A 1 143 ? -10.058 8.084 2.451 1.00 91.38 143 ILE A O 1
ATOM 1154 N N . THR A 1 144 ? -10.240 9.377 0.638 1.00 90.69 144 THR A N 1
ATOM 1155 C CA . THR A 1 144 ? -11.334 8.570 0.066 1.00 90.69 144 THR A CA 1
ATOM 1156 C C . THR A 1 144 ? -10.895 7.159 -0.347 1.00 90.69 144 THR A C 1
ATOM 1158 O O . THR A 1 144 ? -11.736 6.303 -0.602 1.00 90.69 144 THR A O 1
ATOM 1161 N N . GLN A 1 145 ? -9.587 6.888 -0.382 1.00 90.75 145 GLN A N 1
ATOM 1162 C CA . GLN A 1 145 ? -8.998 5.595 -0.736 1.00 90.75 145 GLN A CA 1
ATOM 1163 C C . GLN A 1 145 ? -8.468 4.814 0.481 1.00 90.75 145 GLN A C 1
ATOM 1165 O O . GLN A 1 145 ? -7.728 3.843 0.305 1.00 90.75 145 GLN A O 1
ATOM 1170 N N . LEU A 1 146 ? -8.822 5.196 1.715 1.00 91.00 146 LEU A N 1
ATOM 1171 C CA . LEU A 1 146 ? -8.347 4.531 2.940 1.00 91.00 146 LEU A CA 1
ATOM 1172 C C . LEU A 1 146 ? -8.623 3.017 2.966 1.00 91.00 146 LEU A C 1
ATOM 1174 O O . LEU A 1 146 ? -7.758 2.249 3.394 1.00 91.00 146 LEU A O 1
ATOM 1178 N N . GLY A 1 147 ? -9.769 2.576 2.436 1.00 89.56 147 GLY A N 1
ATOM 1179 C CA . GLY A 1 147 ? -10.094 1.150 2.285 1.00 89.56 147 GLY A CA 1
ATOM 1180 C C . GLY A 1 147 ? -9.121 0.387 1.376 1.00 89.56 147 GLY A C 1
ATOM 1181 O O . GLY A 1 147 ? -8.868 -0.787 1.589 1.00 89.56 147 GLY A O 1
ATOM 1182 N N . GLN A 1 148 ? -8.468 1.057 0.425 1.00 89.50 148 GLN A N 1
ATOM 1183 C CA . GLN A 1 148 ? -7.499 0.452 -0.501 1.00 89.50 148 GLN A CA 1
ATOM 1184 C C . GLN A 1 148 ? -6.041 0.624 -0.043 1.00 89.50 148 GLN A C 1
ATOM 1186 O O . GLN A 1 148 ? -5.103 0.403 -0.815 1.00 89.50 148 GLN A O 1
ATOM 1191 N N . MET A 1 149 ? -5.815 1.051 1.203 1.00 92.31 149 MET A N 1
ATOM 1192 C CA . MET A 1 149 ? -4.475 1.326 1.711 1.00 92.31 149 MET A CA 1
ATOM 1193 C C . MET A 1 149 ? -3.617 0.053 1.764 1.00 92.31 149 MET A C 1
ATOM 1195 O O . MET A 1 149 ? -3.853 -0.860 2.552 1.00 92.31 149 MET A O 1
ATOM 1199 N N . GLU A 1 150 ? -2.537 0.017 0.982 1.00 90.81 150 GLU A N 1
ATOM 1200 C CA . GLU A 1 150 ? -1.593 -1.107 0.982 1.00 90.81 150 GLU A CA 1
ATOM 1201 C C . GLU A 1 150 ? -0.509 -0.991 2.061 1.00 90.81 150 GLU A C 1
ATOM 1203 O O . GLU A 1 150 ? 0.214 -1.956 2.333 1.00 90.81 150 GLU A O 1
ATOM 1208 N N . THR A 1 151 ? -0.318 0.212 2.609 1.00 87.50 151 THR A N 1
ATOM 1209 C CA . THR A 1 151 ? 0.777 0.547 3.524 1.00 87.50 151 THR A CA 1
ATOM 1210 C C . THR A 1 151 ? 0.523 1.864 4.264 1.00 87.50 151 THR A C 1
ATOM 1212 O O . THR A 1 151 ? 0.199 2.876 3.653 1.00 87.50 151 THR A O 1
ATOM 1215 N N . THR A 1 152 ? 0.869 1.918 5.550 1.00 88.12 152 THR A N 1
ATOM 1216 C CA . THR A 1 152 ? 0.833 3.134 6.390 1.00 88.12 152 THR A CA 1
ATOM 1217 C C . THR A 1 152 ? 1.982 4.123 6.130 1.00 88.12 152 THR A C 1
ATOM 1219 O O . THR A 1 152 ? 2.049 5.194 6.736 1.00 88.12 152 THR A O 1
ATOM 1222 N N . LYS A 1 153 ? 2.915 3.810 5.214 1.00 85.31 153 LYS A N 1
ATOM 1223 C CA . LYS A 1 153 ? 4.067 4.673 4.864 1.00 85.31 153 LYS A CA 1
ATOM 1224 C C . LYS A 1 153 ? 3.684 6.114 4.536 1.00 85.31 153 LYS A C 1
ATOM 1226 O O . LYS A 1 153 ? 4.453 7.003 4.890 1.00 85.31 153 LYS A O 1
ATOM 1231 N N . PHE A 1 154 ? 2.550 6.345 3.876 1.00 85.31 154 PHE A N 1
ATOM 1232 C CA . PHE A 1 154 ? 2.067 7.693 3.570 1.00 85.31 154 PHE A CA 1
ATOM 1233 C C . PHE A 1 154 ? 1.931 8.525 4.858 1.00 85.31 154 PHE A C 1
ATOM 1235 O O . PHE A 1 154 ? 2.635 9.525 5.027 1.00 85.31 154 PHE A O 1
ATOM 1242 N N . PHE A 1 155 ? 1.166 8.015 5.826 1.00 86.12 155 PHE A N 1
ATOM 1243 C CA . PHE A 1 155 ? 0.977 8.617 7.147 1.00 86.12 155 PHE A CA 1
ATOM 1244 C C . PHE A 1 155 ? 2.281 8.734 7.937 1.00 86.12 155 PHE A C 1
ATOM 1246 O O . PHE A 1 155 ? 2.568 9.797 8.483 1.00 86.12 155 PHE A O 1
ATOM 1253 N N . HIS A 1 156 ? 3.138 7.705 7.927 1.00 84.19 156 HIS A N 1
ATOM 1254 C CA . HIS A 1 156 ? 4.456 7.794 8.569 1.00 84.19 156 HIS A CA 1
ATOM 1255 C C . HIS A 1 156 ? 5.315 8.925 7.998 1.00 84.19 156 HIS A C 1
ATOM 1257 O O . HIS A 1 156 ? 6.027 9.597 8.741 1.00 84.19 156 HIS A O 1
ATOM 1263 N N . THR A 1 157 ? 5.281 9.136 6.679 1.00 81.38 157 THR A N 1
ATOM 1264 C CA . THR A 1 157 ? 6.088 10.185 6.043 1.00 81.38 157 THR A CA 1
ATOM 1265 C C . THR A 1 157 ? 5.576 11.583 6.359 1.00 81.38 157 THR A C 1
ATOM 1267 O O . THR A 1 157 ? 6.400 12.472 6.556 1.00 81.38 157 THR A O 1
ATOM 1270 N N . LEU A 1 158 ? 4.258 11.760 6.492 1.00 80.88 158 LEU A N 1
ATOM 1271 C CA . LEU A 1 158 ? 3.664 13.002 6.990 1.00 80.88 158 LEU A CA 1
ATOM 1272 C C . LEU A 1 158 ? 4.005 13.230 8.462 1.00 80.88 158 LEU A C 1
ATOM 1274 O O . LEU A 1 158 ? 4.468 14.306 8.821 1.00 80.88 158 LEU A O 1
ATOM 1278 N N . ALA A 1 159 ? 3.882 12.195 9.297 1.00 79.50 159 ALA A N 1
ATOM 1279 C CA . ALA A 1 159 ? 4.196 12.271 10.722 1.00 79.50 159 ALA A CA 1
ATOM 1280 C C . ALA A 1 159 ? 5.679 12.588 10.997 1.00 79.50 159 ALA A C 1
ATOM 1282 O O . ALA A 1 159 ? 5.998 13.137 12.053 1.00 79.50 159 ALA A O 1
ATOM 1283 N N . LYS A 1 160 ? 6.577 12.233 10.064 1.00 75.44 160 LYS A N 1
ATOM 1284 C CA . LYS A 1 160 ? 8.021 12.518 10.112 1.00 75.44 160 LYS A CA 1
ATOM 1285 C C . LYS A 1 160 ? 8.396 13.885 9.519 1.00 75.44 160 LYS A C 1
ATOM 1287 O O . LYS A 1 160 ? 9.534 14.319 9.693 1.00 75.44 160 LYS A O 1
ATOM 1292 N N . GLY A 1 161 ? 7.503 14.518 8.758 1.00 68.50 161 GLY A N 1
ATOM 1293 C CA . GLY A 1 161 ? 7.780 15.787 8.085 1.00 68.50 161 GLY A CA 1
ATOM 1294 C C . GLY A 1 161 ? 8.276 16.858 9.059 1.00 68.50 161 GLY A C 1
ATOM 1295 O O . GLY A 1 161 ? 7.926 16.837 10.238 1.00 68.50 161 GLY A O 1
ATOM 1296 N N . LYS A 1 162 ? 9.101 17.791 8.563 1.00 61.03 162 LYS A N 1
ATOM 1297 C CA . LYS A 1 162 ? 9.526 18.964 9.350 1.00 61.03 162 LYS A CA 1
ATOM 1298 C C . LYS A 1 162 ? 8.320 19.803 9.795 1.00 61.03 162 LYS A C 1
ATOM 1300 O O . LYS A 1 162 ? 8.352 20.360 10.885 1.00 61.03 162 LYS A O 1
ATOM 1305 N N . ASP A 1 163 ? 7.252 19.770 9.000 1.00 61.28 163 ASP A N 1
ATOM 1306 C CA . ASP A 1 163 ? 5.985 20.454 9.245 1.00 61.28 163 ASP A CA 1
ATOM 1307 C C . ASP A 1 163 ? 4.971 19.452 9.819 1.00 61.28 163 ASP A C 1
ATOM 1309 O O . ASP A 1 163 ? 4.106 18.927 9.109 1.00 61.28 163 ASP A O 1
ATOM 1313 N N . GLY A 1 164 ? 5.111 19.117 11.106 1.00 60.34 164 GLY A N 1
ATOM 1314 C CA . GLY A 1 164 ? 4.253 18.134 11.779 1.00 60.34 164 GLY A CA 1
ATOM 1315 C C . GLY A 1 164 ? 2.760 18.487 11.778 1.00 60.34 164 GLY A C 1
ATOM 1316 O O . GLY A 1 164 ? 1.941 17.600 12.022 1.00 60.34 164 GLY A O 1
ATOM 1317 N N . ASP A 1 165 ? 2.411 19.727 11.428 1.00 72.31 165 ASP A N 1
ATOM 1318 C CA . ASP A 1 165 ? 1.042 20.205 11.229 1.00 72.31 165 ASP A CA 1
ATOM 1319 C C . ASP A 1 165 ? 0.331 19.537 10.047 1.00 72.31 165 ASP A C 1
ATOM 1321 O O . ASP A 1 165 ? -0.885 19.391 10.075 1.00 72.31 165 ASP A O 1
ATOM 1325 N N . ASN A 1 166 ? 1.056 19.046 9.036 1.00 80.88 166 ASN A N 1
ATOM 1326 C CA . ASN A 1 166 ? 0.429 18.373 7.891 1.00 80.88 166 ASN A CA 1
ATOM 1327 C C . ASN A 1 166 ? -0.231 17.048 8.276 1.00 80.88 166 ASN A C 1
ATOM 1329 O O . ASN A 1 166 ? -1.241 16.667 7.692 1.00 80.88 166 ASN A O 1
ATOM 1333 N N . TRP A 1 167 ? 0.345 16.338 9.249 1.00 84.12 167 TRP A N 1
ATOM 1334 C CA . TRP A 1 167 ? -0.253 15.111 9.762 1.00 84.12 167 TRP A CA 1
ATOM 1335 C C . TRP A 1 167 ? -1.531 15.425 10.551 1.00 84.12 167 TRP A C 1
ATOM 1337 O O . TRP A 1 167 ? -2.558 14.796 10.319 1.00 84.12 167 TRP A O 1
ATOM 1347 N N . THR A 1 168 ? -1.469 16.430 11.431 1.00 86.56 168 THR A N 1
ATOM 1348 C CA . THR A 1 168 ? -2.599 16.892 12.253 1.00 86.56 168 THR A CA 1
ATOM 1349 C C . THR A 1 168 ? -3.758 17.339 11.366 1.00 86.56 168 THR A C 1
ATOM 1351 O O . THR A 1 168 ? -4.858 16.813 11.491 1.00 86.56 168 THR A O 1
ATOM 1354 N N . TYR A 1 169 ? -3.466 18.208 10.396 1.00 87.31 169 TYR A N 1
ATOM 1355 C CA . TYR A 1 169 ? -4.420 18.687 9.401 1.00 87.31 169 TYR A CA 1
ATOM 1356 C C . TYR A 1 169 ? -5.052 17.541 8.608 1.00 87.31 169 TYR A C 1
ATOM 1358 O O . TYR A 1 169 ? -6.259 17.525 8.405 1.00 87.31 169 TYR A O 1
ATOM 1366 N N . LEU A 1 170 ? -4.257 16.554 8.175 1.00 87.75 170 LEU A N 1
ATOM 1367 C CA . LEU A 1 170 ? -4.794 15.403 7.453 1.00 87.75 170 LEU A CA 1
ATOM 1368 C C . LEU A 1 170 ? -5.773 14.602 8.315 1.00 87.75 170 LEU A C 1
ATOM 1370 O O . LEU A 1 170 ? -6.812 14.198 7.811 1.00 87.75 170 LEU A O 1
ATOM 1374 N N . VAL A 1 171 ? -5.453 14.351 9.585 1.00 88.38 171 VAL A N 1
ATOM 1375 C CA . VAL A 1 171 ? -6.333 13.567 10.463 1.00 88.38 171 VAL A CA 1
ATOM 1376 C C . VAL A 1 171 ? -7.609 14.309 10.816 1.00 88.38 171 VAL A C 1
ATOM 1378 O O . VAL A 1 171 ? -8.658 13.681 10.836 1.00 88.38 171 VAL A O 1
ATOM 1381 N N . GLU A 1 172 ? -7.554 15.627 10.992 1.00 90.69 172 GLU A N 1
ATOM 1382 C CA . GLU A 1 172 ? -8.758 16.455 11.154 1.00 90.69 172 GLU A CA 1
ATOM 1383 C C . GLU A 1 172 ? -9.681 16.406 9.918 1.00 90.69 172 GLU A C 1
ATOM 1385 O O . GLU A 1 172 ? -10.874 16.669 10.036 1.00 90.69 172 GLU A O 1
ATOM 1390 N N . MET A 1 173 ? -9.160 16.051 8.736 1.00 91.88 173 MET A N 1
ATOM 1391 C CA . MET A 1 173 ? -9.956 15.870 7.514 1.00 91.88 173 MET A CA 1
ATOM 1392 C C . MET A 1 173 ? -10.534 14.461 7.343 1.00 91.88 173 MET A C 1
ATOM 1394 O O . MET A 1 173 ? -11.360 14.261 6.451 1.00 91.88 173 MET A O 1
ATOM 1398 N N . ILE A 1 174 ? -10.061 13.474 8.106 1.00 94.00 174 ILE A N 1
ATOM 1399 C CA . ILE A 1 174 ? -10.548 12.097 8.014 1.00 94.00 174 ILE A CA 1
ATOM 1400 C C . ILE A 1 174 ? -11.794 11.976 8.885 1.00 94.00 174 ILE A C 1
ATOM 1402 O O . ILE A 1 174 ? -11.786 12.380 10.046 1.00 94.00 174 ILE A O 1
ATOM 1406 N N . ASP A 1 175 ? -12.849 11.379 8.334 1.00 93.75 175 ASP A N 1
ATOM 1407 C CA . ASP A 1 175 ? -14.038 11.050 9.113 1.00 93.75 175 ASP A CA 1
ATOM 1408 C C . ASP A 1 175 ? -13.655 10.147 10.310 1.00 93.75 175 ASP A C 1
ATOM 1410 O O . ASP A 1 175 ? -12.932 9.161 10.126 1.00 93.75 175 ASP A O 1
ATOM 1414 N N . PRO A 1 176 ? -14.113 10.432 11.542 1.00 94.00 176 PRO A N 1
ATOM 1415 C CA . PRO A 1 176 ? -13.790 9.617 12.712 1.00 94.00 176 PRO A CA 1
ATOM 1416 C C . PRO A 1 176 ? -14.077 8.113 12.559 1.00 94.00 176 PRO A C 1
ATOM 1418 O O . PRO A 1 176 ? -13.379 7.293 13.163 1.00 94.00 176 PRO A O 1
ATOM 1421 N N . THR A 1 177 ? -15.061 7.744 11.735 1.00 93.69 177 THR A N 1
ATOM 1422 C CA . THR A 1 177 ? -15.439 6.354 11.425 1.00 93.69 177 THR A CA 1
ATOM 1423 C C . THR A 1 177 ? -14.439 5.633 10.512 1.00 93.69 177 THR A C 1
ATOM 1425 O O . THR A 1 177 ? -14.444 4.404 10.423 1.00 93.69 177 THR A O 1
ATOM 1428 N N . GLU A 1 178 ? -13.533 6.380 9.882 1.00 94.25 178 GLU A N 1
ATOM 1429 C CA . GLU A 1 178 ? -12.492 5.888 8.975 1.00 94.25 178 GLU A CA 1
ATOM 1430 C C . GLU A 1 178 ? -11.126 5.727 9.662 1.00 94.25 178 GLU A C 1
ATOM 1432 O O . GLU A 1 178 ? -10.207 5.080 9.143 1.00 94.25 178 GLU A O 1
ATOM 1437 N N . LEU A 1 179 ? -10.974 6.297 10.862 1.00 94.00 179 LEU A N 1
ATOM 1438 C CA . LEU A 1 179 ? -9.739 6.238 11.636 1.00 94.00 179 LEU A CA 1
ATOM 1439 C C . LEU A 1 179 ? -9.561 4.863 12.288 1.00 94.00 179 LEU A C 1
ATOM 1441 O O . LEU A 1 179 ? -10.157 4.538 13.313 1.00 94.00 179 LEU A O 1
ATOM 1445 N N . THR A 1 180 ? -8.678 4.061 11.696 1.00 94.88 180 THR A N 1
ATOM 1446 C CA . THR A 1 180 ? -8.263 2.761 12.241 1.00 94.88 180 THR A CA 1
ATOM 1447 C C . THR A 1 180 ? -7.111 2.906 13.243 1.00 94.88 180 THR A C 1
ATOM 1449 O O . THR A 1 180 ? -6.344 3.879 13.171 1.00 94.88 180 THR A O 1
ATOM 1452 N N . PRO A 1 181 ? -6.882 1.906 14.120 1.00 94.62 181 PRO A N 1
ATOM 1453 C CA . PRO A 1 181 ? -5.760 1.970 15.051 1.00 94.62 181 PRO A CA 1
ATOM 1454 C C . PRO A 1 181 ? -4.391 2.042 14.343 1.00 94.62 181 PRO A C 1
ATOM 1456 O O . PRO A 1 181 ? -3.453 2.608 14.894 1.00 94.62 181 PRO A O 1
ATOM 1459 N N . ASP A 1 182 ? -4.252 1.541 13.106 1.00 91.25 182 ASP A N 1
ATOM 1460 C CA . ASP A 1 182 ? -2.979 1.573 12.359 1.00 91.25 182 ASP A CA 1
ATOM 1461 C C . ASP A 1 182 ? -2.631 2.980 11.845 1.00 91.25 182 ASP A C 1
ATOM 1463 O O . ASP A 1 182 ? -1.465 3.380 11.828 1.00 91.25 182 ASP A O 1
ATOM 1467 N N . ILE A 1 183 ? -3.650 3.761 11.470 1.00 91.81 183 ILE A N 1
ATOM 1468 C CA . ILE A 1 183 ? -3.487 5.164 11.069 1.00 91.81 183 ILE A CA 1
ATOM 1469 C C . ILE A 1 183 ? -3.091 5.994 12.293 1.00 91.81 183 ILE A C 1
ATOM 1471 O O . ILE A 1 183 ? -2.091 6.718 12.251 1.00 91.81 183 ILE A O 1
ATOM 1475 N N . LEU A 1 184 ? -3.812 5.837 13.407 1.00 92.12 184 LEU A N 1
ATOM 1476 C CA . LEU A 1 184 ? -3.527 6.543 14.659 1.00 92.12 184 LEU A CA 1
ATOM 1477 C C . LEU A 1 184 ? -2.164 6.149 15.249 1.00 92.12 184 LEU A C 1
ATOM 1479 O O . LEU A 1 184 ? -1.435 7.009 15.744 1.00 92.12 184 LEU A O 1
ATOM 1483 N N . ALA A 1 185 ? -1.746 4.885 15.116 1.00 90.19 185 ALA A N 1
ATOM 1484 C CA . ALA A 1 185 ? -0.438 4.413 15.576 1.00 90.19 185 ALA A CA 1
ATOM 1485 C C . ALA A 1 185 ? 0.726 5.213 14.968 1.00 90.19 185 ALA A C 1
ATOM 1487 O O . ALA A 1 185 ? 1.788 5.353 15.585 1.00 90.19 185 ALA A O 1
ATOM 1488 N N . THR A 1 186 ? 0.537 5.791 13.774 1.00 86.88 186 THR A N 1
ATOM 1489 C CA . THR A 1 186 ? 1.561 6.619 13.124 1.00 86.88 186 THR A CA 1
ATOM 1490 C C . THR A 1 186 ? 1.902 7.896 13.902 1.00 86.88 186 THR A C 1
ATOM 1492 O O . THR A 1 186 ? 3.034 8.378 13.790 1.00 86.88 186 THR A O 1
ATOM 1495 N N . MET A 1 187 ? 0.997 8.388 14.759 1.00 80.75 187 MET A N 1
ATOM 1496 C CA . MET A 1 187 ? 1.236 9.522 15.664 1.00 80.75 187 MET A CA 1
ATOM 1497 C C . MET A 1 187 ? 2.293 9.223 16.715 1.00 80.75 187 MET A C 1
ATOM 1499 O O . MET A 1 187 ? 3.172 10.050 16.974 1.00 80.75 187 MET A O 1
ATOM 1503 N N . PHE A 1 188 ? 2.199 8.032 17.308 1.00 80.44 188 PHE A N 1
ATOM 1504 C CA . PHE A 1 188 ? 2.975 7.598 18.470 1.00 80.44 188 PHE A CA 1
ATOM 1505 C C . PHE A 1 188 ? 4.358 7.049 18.086 1.00 80.44 188 PHE A C 1
ATOM 1507 O O . PHE A 1 188 ? 5.080 6.470 18.894 1.00 80.44 188 PHE A O 1
ATOM 1514 N N . ILE A 1 189 ? 4.762 7.166 16.821 1.00 73.88 189 ILE A N 1
ATOM 1515 C CA . ILE A 1 189 ? 6.105 6.756 16.381 1.00 73.88 189 ILE A CA 1
ATOM 1516 C C . ILE A 1 189 ? 7.126 7.875 16.583 1.00 73.88 189 ILE A C 1
ATOM 1518 O O . ILE A 1 189 ? 8.312 7.594 16.742 1.00 73.88 189 ILE A O 1
ATOM 1522 N N . TYR A 1 190 ? 6.679 9.131 16.634 1.00 69.94 190 TYR A N 1
ATOM 1523 C CA . TYR A 1 190 ? 7.550 10.305 16.717 1.00 69.94 190 TYR A CA 1
ATOM 1524 C C . TYR A 1 190 ? 7.229 11.163 17.947 1.00 69.94 190 TYR A C 1
ATOM 1526 O O . TYR A 1 190 ? 6.990 12.366 17.846 1.00 69.94 190 TYR A O 1
ATOM 1534 N N . GLU A 1 191 ? 7.244 10.525 19.118 1.00 63.16 191 GLU A N 1
ATOM 1535 C CA . GLU A 1 191 ? 6.893 11.108 20.426 1.00 63.16 191 GLU A CA 1
ATOM 1536 C C . GLU A 1 191 ? 7.780 12.295 20.838 1.00 63.16 191 GLU A C 1
ATOM 1538 O O . GLU A 1 191 ? 7.377 13.112 21.656 1.00 63.16 191 GLU A O 1
ATOM 1543 N N . ARG A 1 192 ? 8.969 12.441 20.238 1.00 62.25 192 ARG A N 1
ATOM 1544 C CA . ARG A 1 192 ? 9.922 13.533 20.515 1.00 62.25 192 ARG A CA 1
ATOM 1545 C C . ARG A 1 192 ? 9.812 14.716 19.549 1.00 62.25 192 ARG A C 1
ATOM 1547 O O . ARG A 1 192 ? 10.785 15.436 19.344 1.00 62.25 192 ARG A O 1
ATOM 1554 N N . THR A 1 193 ? 8.667 14.889 18.897 1.00 67.06 193 THR A N 1
ATOM 1555 C CA . THR A 1 193 ? 8.457 16.011 17.971 1.00 67.06 193 THR A CA 1
ATOM 1556 C C . THR A 1 193 ? 7.887 17.228 18.705 1.00 67.06 193 THR A C 1
ATOM 1558 O O . THR A 1 193 ? 7.081 17.059 19.621 1.00 67.06 193 THR A O 1
ATOM 1561 N N . PRO A 1 194 ? 8.247 18.463 18.301 1.00 70.31 194 PRO A N 1
ATOM 1562 C CA . PRO A 1 194 ? 7.710 19.685 18.913 1.00 70.31 194 PRO A CA 1
ATOM 1563 C C . PRO A 1 194 ? 6.182 19.810 18.755 1.00 70.31 194 PRO A C 1
ATOM 1565 O O . PRO A 1 194 ? 5.536 20.551 19.484 1.00 70.31 194 PRO A O 1
ATOM 1568 N N . PHE A 1 195 ? 5.590 19.024 17.854 1.00 75.69 195 PHE A N 1
ATOM 1569 C CA . PHE A 1 195 ? 4.163 19.013 17.531 1.00 75.69 195 PHE A CA 1
ATOM 1570 C C . PHE A 1 195 ? 3.323 18.075 18.414 1.00 75.69 195 PHE A C 1
ATOM 1572 O O . PHE A 1 195 ? 2.141 17.868 18.136 1.00 75.69 195 PHE A O 1
ATOM 1579 N N . LEU A 1 196 ? 3.907 17.478 19.462 1.00 79.44 196 LEU A N 1
ATOM 1580 C CA . LEU A 1 196 ? 3.199 16.536 20.334 1.00 79.44 196 LEU A CA 1
ATOM 1581 C C . LEU A 1 196 ? 1.938 17.158 20.963 1.00 79.44 196 LEU A C 1
ATOM 1583 O O . LEU A 1 196 ? 0.921 16.480 21.056 1.00 79.44 196 LEU A O 1
ATOM 1587 N N . SER A 1 197 ? 1.967 18.443 21.330 1.00 84.00 197 SER A N 1
ATOM 1588 C CA . SER A 1 197 ? 0.808 19.134 21.915 1.00 84.00 197 SER A CA 1
ATOM 1589 C C . SER A 1 197 ? -0.382 19.210 20.950 1.00 84.00 197 SER A C 1
ATOM 1591 O O . SER A 1 197 ? -1.498 18.871 21.336 1.00 84.00 197 SER A O 1
ATOM 1593 N N . ASN A 1 198 ? -0.148 19.558 19.677 1.00 86.00 198 ASN A N 1
ATOM 1594 C CA . ASN A 1 198 ? -1.197 19.592 18.645 1.00 86.00 198 ASN A CA 1
ATOM 1595 C C . ASN A 1 198 ? -1.784 18.197 18.399 1.00 86.00 198 ASN A C 1
ATOM 1597 O O . ASN A 1 198 ? -2.991 18.037 18.252 1.00 86.00 198 ASN A O 1
ATOM 1601 N N . ARG A 1 199 ? -0.931 17.169 18.415 1.00 86.12 199 ARG A N 1
ATOM 1602 C CA . ARG A 1 199 ? -1.343 15.766 18.275 1.00 86.12 199 ARG A CA 1
ATOM 1603 C C . ARG A 1 199 ? -2.208 15.292 19.442 1.00 86.12 199 ARG A C 1
ATOM 1605 O O . ARG A 1 199 ? -3.209 14.620 19.219 1.00 86.12 199 ARG A O 1
ATOM 1612 N N . ILE A 1 200 ? -1.838 15.654 20.671 1.00 88.62 200 ILE A N 1
ATOM 1613 C CA . ILE A 1 200 ? -2.629 15.362 21.873 1.00 88.62 200 ILE A CA 1
ATOM 1614 C C . ILE A 1 200 ? -3.987 16.061 21.798 1.00 88.62 200 ILE A C 1
ATOM 1616 O O . ILE A 1 200 ? -4.994 15.425 22.093 1.00 88.62 200 ILE A O 1
ATOM 1620 N N . ARG A 1 201 ? -4.027 17.330 21.360 1.00 91.00 201 ARG A N 1
ATOM 1621 C CA . ARG A 1 201 ? -5.284 18.060 21.144 1.00 91.00 201 ARG A CA 1
ATOM 1622 C C . ARG A 1 201 ? -6.196 17.309 20.175 1.00 91.00 201 ARG A C 1
ATOM 1624 O O . ARG A 1 201 ? -7.311 16.987 20.552 1.00 91.00 201 ARG A O 1
ATOM 1631 N N . VAL A 1 202 ? -5.706 16.942 18.991 1.00 90.88 202 VAL A N 1
ATOM 1632 C CA . VAL A 1 202 ? -6.523 16.220 17.998 1.00 90.88 202 VAL A CA 1
ATOM 1633 C C . VAL A 1 202 ? -7.025 14.872 18.512 1.00 90.88 202 VAL A C 1
ATOM 1635 O O . VAL A 1 202 ? -8.172 14.522 18.264 1.00 90.88 202 VAL A O 1
ATOM 1638 N N . LEU A 1 203 ? -6.219 14.123 19.272 1.00 91.44 203 LEU A N 1
ATOM 1639 C CA . LEU A 1 203 ? -6.683 12.876 19.896 1.00 91.44 203 LEU A CA 1
ATOM 1640 C C . LEU A 1 203 ? -7.761 13.117 20.950 1.00 91.44 203 LEU A C 1
ATOM 1642 O O . LEU A 1 203 ? -8.712 12.347 21.047 1.00 91.44 203 LEU A O 1
ATOM 1646 N N . ARG A 1 204 ? -7.611 14.178 21.744 1.00 93.94 204 ARG A N 1
ATOM 1647 C CA . ARG A 1 204 ? -8.622 14.576 22.718 1.00 93.94 204 ARG A CA 1
ATOM 1648 C C . ARG A 1 204 ? -9.923 14.950 22.013 1.00 93.94 204 ARG A C 1
ATOM 1650 O O . ARG A 1 204 ? -10.967 14.438 22.397 1.00 93.94 204 ARG A O 1
ATOM 1657 N N . ASP A 1 205 ? -9.846 15.775 20.974 1.00 94.25 205 ASP A N 1
ATOM 1658 C CA . ASP A 1 205 ? -11.002 16.206 20.186 1.00 94.25 205 ASP A CA 1
ATOM 1659 C C . ASP A 1 205 ? -11.679 14.992 19.526 1.00 94.25 205 ASP A C 1
ATOM 1661 O O . ASP A 1 205 ? -12.895 14.838 19.610 1.00 94.25 205 ASP A O 1
ATOM 1665 N N . TYR A 1 206 ? -10.899 14.056 18.975 1.00 95.31 206 TYR A N 1
ATOM 1666 C CA . TYR A 1 206 ? -11.397 12.785 18.442 1.00 95.31 206 TYR A CA 1
ATOM 1667 C C . TYR A 1 206 ? -12.163 11.959 19.486 1.00 95.31 206 TYR A C 1
ATOM 1669 O O . TYR A 1 206 ? -13.208 11.404 19.164 1.00 95.31 206 TYR A O 1
ATOM 1677 N N . LEU A 1 207 ? -11.689 11.882 20.732 1.00 95.94 207 LEU A N 1
ATOM 1678 C CA . LEU A 1 207 ? -12.366 11.123 21.791 1.00 95.94 207 LEU A CA 1
ATOM 1679 C C . LEU A 1 207 ? -13.613 11.840 22.336 1.00 95.94 207 LEU A C 1
ATOM 1681 O O . LEU A 1 207 ? -14.619 11.187 22.581 1.00 95.94 207 LEU A O 1
ATOM 1685 N N . ILE A 1 208 ? -13.563 13.164 22.526 1.00 94.44 208 ILE A N 1
ATOM 1686 C CA . ILE A 1 208 ? -14.653 13.937 23.155 1.00 94.44 208 ILE A CA 1
ATOM 1687 C C . ILE A 1 208 ? -15.817 14.180 22.190 1.00 94.44 208 ILE A C 1
ATOM 1689 O O . ILE A 1 208 ? -16.962 14.272 22.619 1.00 94.44 208 ILE A O 1
ATOM 1693 N N . THR A 1 209 ? -15.551 14.243 20.885 1.00 92.44 209 THR A N 1
ATOM 1694 C CA . THR A 1 209 ? -16.587 14.423 19.851 1.00 92.44 209 THR A CA 1
ATOM 1695 C C . THR A 1 209 ? -17.336 13.131 19.506 1.00 92.44 209 THR A C 1
ATOM 1697 O O . THR A 1 209 ? -17.961 13.043 18.447 1.00 92.44 209 THR A O 1
ATOM 1700 N N . SER A 1 210 ? -17.261 12.100 20.354 1.00 90.81 210 SER A N 1
ATOM 1701 C CA . SER A 1 210 ? -18.060 10.889 20.176 1.00 90.81 210 SER A CA 1
ATOM 1702 C C . SER A 1 210 ? -19.549 11.209 20.287 1.00 90.81 210 SER A C 1
ATOM 1704 O O . SER A 1 210 ? -19.969 11.869 21.236 1.00 90.81 210 SER A O 1
ATOM 1706 N N . THR A 1 211 ? -20.346 10.717 19.345 1.00 90.31 211 THR A N 1
ATOM 1707 C CA . THR A 1 211 ? -21.788 11.026 19.264 1.00 90.31 211 THR A CA 1
ATOM 1708 C C . THR A 1 211 ? -22.655 10.090 20.102 1.00 90.31 211 THR A C 1
ATOM 1710 O O . THR A 1 211 ? -23.733 10.473 20.548 1.00 90.31 211 THR A O 1
ATOM 1713 N N . THR A 1 212 ? -22.183 8.866 20.334 1.00 93.56 212 THR A N 1
ATOM 1714 C CA . THR A 1 212 ? -22.870 7.827 21.110 1.00 93.56 212 THR A CA 1
ATOM 1715 C C . THR A 1 212 ? -21.879 7.102 22.015 1.00 93.56 212 THR A C 1
ATOM 1717 O O . THR A 1 212 ? -20.664 7.191 21.819 1.00 93.56 212 THR A O 1
ATOM 1720 N N . GLU A 1 213 ? -22.378 6.345 22.994 1.00 93.81 213 GLU A N 1
ATOM 1721 C CA . GLU A 1 213 ? -21.523 5.515 23.853 1.00 93.81 213 GLU A CA 1
ATOM 1722 C C . GLU A 1 213 ? -20.768 4.446 23.053 1.00 93.81 213 GLU A C 1
ATOM 1724 O O . GLU A 1 213 ? -19.588 4.216 23.308 1.00 93.81 213 GLU A O 1
ATOM 1729 N N . ILE A 1 214 ? -21.410 3.852 22.040 1.00 94.44 214 ILE A N 1
ATOM 1730 C CA . ILE A 1 214 ? -20.789 2.858 21.152 1.00 94.44 214 ILE A CA 1
ATOM 1731 C C . ILE A 1 214 ? -19.682 3.497 20.301 1.00 94.44 214 ILE A C 1
ATOM 1733 O O . ILE A 1 214 ? -18.597 2.931 20.171 1.00 94.44 214 ILE A O 1
ATOM 1737 N N . ASP A 1 215 ? -19.919 4.692 19.756 1.00 95.06 215 ASP A N 1
ATOM 1738 C CA . ASP A 1 215 ? -18.890 5.451 19.037 1.00 95.06 215 ASP A CA 1
ATOM 1739 C C . ASP A 1 215 ? -17.710 5.770 19.971 1.00 95.06 215 ASP A C 1
ATOM 1741 O O . ASP A 1 215 ? -16.563 5.458 19.657 1.00 95.06 215 ASP A O 1
ATOM 1745 N N . GLY A 1 216 ? -17.986 6.277 21.178 1.00 95.62 216 GLY A N 1
ATOM 1746 C CA . GLY A 1 216 ? -16.968 6.523 22.203 1.00 95.62 216 GLY A CA 1
ATOM 1747 C C . GLY A 1 216 ? -16.162 5.268 22.556 1.00 95.62 216 GLY A C 1
ATOM 1748 O O . GLY A 1 216 ? -14.933 5.326 22.630 1.00 95.62 216 GLY A O 1
ATOM 1749 N N . PHE A 1 217 ? -16.830 4.122 22.695 1.00 96.38 217 PHE A N 1
ATOM 1750 C CA . PHE A 1 217 ? -16.213 2.817 22.932 1.00 96.38 217 PHE A CA 1
ATOM 1751 C C . PHE A 1 217 ? -15.248 2.420 21.806 1.00 96.38 217 PHE A C 1
ATOM 1753 O O . PHE A 1 217 ? -14.083 2.111 22.076 1.00 96.38 217 PHE A O 1
ATOM 1760 N N . ILE A 1 218 ? -15.681 2.500 20.542 1.00 96.69 218 ILE A N 1
ATOM 1761 C CA . ILE A 1 218 ? -14.844 2.179 19.373 1.00 96.69 218 ILE A CA 1
ATOM 1762 C C . ILE A 1 218 ? -13.641 3.126 19.293 1.00 96.69 218 ILE A C 1
ATOM 1764 O O . ILE A 1 218 ? -12.507 2.667 19.135 1.00 96.69 218 ILE A O 1
ATOM 1768 N N . ARG A 1 219 ? -13.852 4.440 19.451 1.00 96.69 219 ARG A N 1
ATOM 1769 C CA . ARG A 1 219 ? -12.774 5.444 19.425 1.00 96.69 219 ARG A CA 1
ATOM 1770 C C . ARG A 1 219 ? -11.773 5.236 20.563 1.00 96.69 219 ARG A C 1
ATOM 1772 O O . ARG A 1 219 ? -10.562 5.309 20.336 1.00 96.69 219 ARG A O 1
ATOM 1779 N N . GLY A 1 220 ? -12.262 4.917 21.762 1.00 96.56 220 GLY A N 1
ATOM 1780 C CA . GLY A 1 220 ? -11.441 4.564 22.918 1.00 96.56 220 GLY A CA 1
ATOM 1781 C C . GLY A 1 220 ? -10.542 3.363 22.624 1.00 96.56 220 GLY A C 1
ATOM 1782 O O . GLY A 1 220 ? -9.323 3.447 22.785 1.00 96.56 220 GLY A O 1
ATOM 1783 N N . LEU A 1 221 ? -11.109 2.276 22.091 1.00 96.38 221 LEU A N 1
ATOM 1784 C CA . LEU A 1 221 ? -10.337 1.102 21.674 1.00 96.38 221 LEU A CA 1
ATOM 1785 C C . LEU A 1 221 ? -9.336 1.430 20.560 1.00 96.38 221 LEU A C 1
ATOM 1787 O O . LEU A 1 221 ? -8.184 1.001 20.641 1.00 96.38 221 LEU A O 1
ATOM 1791 N N . CYS A 1 222 ? -9.727 2.224 19.560 1.00 96.00 222 CYS A N 1
ATOM 1792 C CA . CYS A 1 222 ? -8.835 2.695 18.501 1.00 96.00 222 CYS A CA 1
ATOM 1793 C C . CYS A 1 222 ? -7.577 3.359 19.068 1.00 96.00 222 CYS A C 1
ATOM 1795 O O . CYS A 1 222 ? -6.460 2.997 18.690 1.00 96.00 222 CYS A O 1
ATOM 1797 N N . VAL A 1 223 ? -7.747 4.295 20.006 1.00 95.31 223 VAL A N 1
ATOM 1798 C CA . VAL A 1 223 ? -6.631 4.998 20.648 1.00 95.31 223 VAL A CA 1
ATOM 1799 C C . VAL A 1 223 ? -5.790 4.047 21.499 1.00 95.31 223 VAL A C 1
ATOM 1801 O O . VAL A 1 223 ? -4.565 4.057 21.377 1.00 95.31 223 VAL A O 1
ATOM 1804 N N . LEU A 1 224 ? -6.406 3.183 22.311 1.00 94.00 224 LEU A N 1
ATOM 1805 C CA . LEU A 1 224 ? -5.670 2.245 23.167 1.00 94.00 224 LEU A CA 1
ATOM 1806 C C . LEU A 1 224 ? -4.822 1.257 22.353 1.00 94.00 224 LEU A C 1
ATOM 1808 O O . LEU A 1 224 ? -3.646 1.056 22.668 1.00 94.00 224 LEU A O 1
ATOM 1812 N N . TYR A 1 225 ? -5.371 0.690 21.274 1.00 93.19 225 TYR A N 1
ATOM 1813 C CA . TYR A 1 225 ? -4.622 -0.202 20.384 1.00 93.19 225 TYR A CA 1
ATOM 1814 C C . TYR A 1 225 ? -3.539 0.531 19.590 1.00 93.19 225 TYR A C 1
ATOM 1816 O O . TYR A 1 225 ? -2.461 -0.027 19.376 1.00 93.19 225 TYR A O 1
ATOM 1824 N N . ALA A 1 226 ? -3.782 1.782 19.193 1.00 92.19 226 ALA A N 1
ATOM 1825 C CA . ALA A 1 226 ? -2.791 2.614 18.520 1.00 92.19 226 ALA A CA 1
ATOM 1826 C C . ALA A 1 226 ? -1.604 2.984 19.429 1.00 92.19 226 ALA A C 1
ATOM 1828 O O . ALA A 1 226 ? -0.456 2.992 18.975 1.00 92.19 226 ALA A O 1
ATOM 1829 N N . MET A 1 227 ? -1.865 3.272 20.709 1.00 90.62 227 MET A N 1
ATOM 1830 C CA . MET A 1 227 ? -0.833 3.538 21.719 1.00 90.62 227 MET A CA 1
ATOM 1831 C C . MET A 1 227 ? -0.027 2.275 22.055 1.00 90.62 227 MET A C 1
ATOM 1833 O O . MET A 1 227 ? 1.193 2.330 22.247 1.00 90.62 227 MET A O 1
ATOM 1837 N N . GLY A 1 228 ? -0.691 1.117 22.114 1.00 85.44 228 GLY A N 1
ATOM 1838 C CA . GLY A 1 228 ? -0.073 -0.148 22.501 1.00 85.44 228 GLY A CA 1
ATOM 1839 C C . GLY A 1 228 ? 0.573 -0.060 23.890 1.00 85.44 228 GLY A C 1
ATOM 1840 O O . GLY A 1 228 ? -0.039 0.393 24.854 1.00 85.44 228 GLY A O 1
ATOM 1841 N N . LYS A 1 229 ? 1.841 -0.479 24.005 1.00 75.81 229 LYS A N 1
ATOM 1842 C CA . LYS A 1 229 ? 2.618 -0.394 25.262 1.00 75.81 229 LYS A CA 1
ATOM 1843 C C . LYS A 1 229 ? 3.304 0.960 25.481 1.00 75.81 229 LYS A C 1
ATOM 1845 O O . LYS A 1 229 ? 4.006 1.127 26.474 1.00 75.81 229 LYS A O 1
ATOM 1850 N N . LYS A 1 230 ? 3.162 1.909 24.555 1.00 71.88 230 LYS A N 1
ATOM 1851 C CA . LYS A 1 230 ? 3.841 3.200 24.642 1.00 71.88 230 LYS A CA 1
ATOM 1852 C C . LYS A 1 230 ? 3.013 4.151 25.496 1.00 71.88 230 LYS A C 1
ATOM 1854 O O . LYS A 1 230 ? 1.931 4.577 25.101 1.00 71.88 230 LYS A O 1
ATOM 1859 N N . THR A 1 231 ? 3.522 4.491 26.671 1.00 65.19 231 THR A N 1
ATOM 1860 C CA . THR A 1 231 ? 2.923 5.511 27.535 1.00 65.19 231 THR A CA 1
ATOM 1861 C C . THR A 1 231 ? 3.994 6.469 28.007 1.00 65.19 231 THR A C 1
ATOM 1863 O O . THR A 1 231 ? 4.789 6.142 28.880 1.00 65.19 231 THR A O 1
ATOM 1866 N N . HIS A 1 232 ? 3.995 7.652 27.406 1.00 74.19 232 HIS A N 1
ATOM 1867 C CA . HIS A 1 232 ? 4.676 8.830 27.924 1.00 74.19 232 HIS A CA 1
ATOM 1868 C C . HIS A 1 232 ? 3.733 9.546 28.902 1.00 74.19 232 HIS A C 1
ATOM 1870 O O . HIS A 1 232 ? 2.530 9.578 28.649 1.00 74.19 232 HIS A O 1
ATOM 1876 N N . ASP A 1 233 ? 4.255 10.193 29.947 1.00 81.56 233 ASP A N 1
ATOM 1877 C CA . ASP A 1 233 ? 3.454 10.943 30.937 1.00 81.56 233 ASP A CA 1
ATOM 1878 C C . ASP A 1 233 ? 2.436 11.908 30.308 1.00 81.56 233 ASP A C 1
ATOM 1880 O O . ASP A 1 233 ? 1.285 11.982 30.727 1.00 81.56 233 ASP A O 1
ATOM 1884 N N . ARG A 1 234 ? 2.813 12.586 29.214 1.00 83.62 234 ARG A N 1
ATOM 1885 C CA . ARG A 1 234 ? 1.931 13.511 28.481 1.00 83.62 234 ARG A CA 1
ATOM 1886 C C . ARG A 1 234 ? 0.736 12.829 27.804 1.00 83.62 234 ARG A C 1
ATOM 1888 O O . ARG A 1 234 ? -0.228 13.503 27.465 1.00 83.62 234 ARG A O 1
ATOM 1895 N N . LEU A 1 235 ? 0.795 11.515 27.589 1.00 87.50 235 LEU A N 1
ATOM 1896 C CA . LEU A 1 235 ? -0.280 10.715 26.995 1.00 87.50 235 LEU A CA 1
ATOM 1897 C C . LEU A 1 235 ? -1.177 10.054 28.047 1.00 87.50 235 LEU A C 1
ATOM 1899 O O . LEU A 1 235 ? -2.203 9.486 27.679 1.00 87.50 235 LEU A O 1
ATOM 1903 N N . VAL A 1 236 ? -0.826 10.130 29.337 1.00 90.38 236 VAL A N 1
ATOM 1904 C CA . VAL A 1 236 ? -1.639 9.562 30.423 1.00 90.38 236 VAL A CA 1
ATOM 1905 C C . VAL A 1 236 ? -3.071 10.106 30.398 1.00 90.38 236 VAL A C 1
ATOM 1907 O O . VAL A 1 236 ? -3.976 9.277 30.395 1.00 90.38 236 VAL A O 1
ATOM 1910 N N . PRO A 1 237 ? -3.326 11.425 30.256 1.00 92.06 237 PRO A N 1
ATOM 1911 C CA . PRO A 1 237 ? -4.699 11.935 30.202 1.00 92.06 237 PRO A CA 1
ATOM 1912 C C . PRO A 1 237 ? -5.517 11.361 29.036 1.00 92.06 237 PRO A C 1
ATOM 1914 O O . PRO A 1 237 ? -6.688 11.037 29.202 1.00 92.06 237 PRO A O 1
ATOM 1917 N N . ILE A 1 238 ? -4.891 11.182 27.867 1.00 93.38 238 ILE A N 1
ATOM 1918 C CA . ILE A 1 238 ? -5.542 10.597 26.684 1.00 93.38 238 ILE A CA 1
ATOM 1919 C C . ILE A 1 238 ? -5.864 9.123 26.916 1.00 93.38 238 ILE A C 1
ATOM 1921 O O . ILE A 1 238 ? -6.960 8.670 26.598 1.00 93.38 238 ILE A O 1
ATOM 1925 N N . LYS A 1 239 ? -4.926 8.376 27.505 1.00 93.50 239 LYS A N 1
ATOM 1926 C CA . LYS A 1 239 ? -5.143 6.975 27.863 1.00 93.50 239 LYS A CA 1
ATOM 1927 C C . LYS A 1 239 ? -6.264 6.823 28.887 1.00 93.50 239 LYS A C 1
ATOM 1929 O O . LYS A 1 239 ? -7.080 5.922 28.732 1.00 93.50 239 LYS A O 1
ATOM 1934 N N . THR A 1 240 ? -6.301 7.676 29.908 1.00 94.81 240 THR A N 1
ATOM 1935 C CA . THR A 1 240 ? -7.352 7.665 30.932 1.00 94.81 240 THR A CA 1
ATOM 1936 C C . THR A 1 240 ? -8.716 7.917 30.302 1.00 94.81 240 THR A C 1
ATOM 1938 O O . THR A 1 240 ? -9.603 7.088 30.465 1.00 94.81 240 THR A O 1
ATOM 1941 N N . LEU A 1 241 ? -8.850 8.964 29.481 1.00 95.44 241 LEU A N 1
ATOM 1942 C CA . LEU A 1 241 ? -10.095 9.258 28.768 1.00 95.44 241 LEU A CA 1
ATOM 1943 C C . LEU A 1 241 ? -10.538 8.095 27.863 1.00 95.44 241 LEU A C 1
ATOM 1945 O O . LEU A 1 241 ? -11.706 7.717 27.849 1.00 95.44 241 LEU A O 1
ATOM 1949 N N . ALA A 1 242 ? -9.606 7.493 27.120 1.00 94.88 242 ALA A N 1
ATOM 1950 C CA . ALA A 1 242 ? -9.913 6.344 26.275 1.00 94.88 242 ALA A CA 1
ATOM 1951 C C . ALA A 1 242 ? -10.369 5.123 27.097 1.00 94.88 242 ALA A C 1
ATOM 1953 O O . ALA A 1 242 ? -11.305 4.437 26.697 1.00 94.88 242 ALA A O 1
ATOM 1954 N N . LEU A 1 243 ? -9.750 4.862 28.255 1.00 93.88 243 LEU A N 1
ATOM 1955 C CA . LEU A 1 243 ? -10.168 3.795 29.172 1.00 93.88 243 LEU A CA 1
ATOM 1956 C C . LEU A 1 243 ? -11.551 4.056 29.773 1.00 93.88 243 LEU A C 1
ATOM 1958 O O . LEU A 1 243 ? -12.342 3.124 29.869 1.00 93.88 243 LEU A O 1
ATOM 1962 N N . GLU A 1 244 ? -11.854 5.297 30.152 1.00 94.75 244 GLU A N 1
ATOM 1963 C CA . GLU A 1 244 ? -13.176 5.682 30.658 1.00 94.75 244 GLU A CA 1
ATOM 1964 C C . GLU A 1 244 ? -14.269 5.383 29.629 1.00 94.75 244 GLU A C 1
ATOM 1966 O O . GLU A 1 244 ? -15.268 4.750 29.961 1.00 94.75 244 GLU A O 1
ATOM 1971 N N . LEU A 1 245 ? -14.054 5.762 28.364 1.00 94.31 245 LEU A N 1
ATOM 1972 C CA . LEU A 1 245 ? -14.984 5.454 27.275 1.00 94.31 245 LEU A CA 1
ATOM 1973 C C . LEU A 1 245 ? -15.153 3.944 27.070 1.00 94.31 245 LEU A C 1
ATOM 1975 O O . LEU A 1 245 ? -16.270 3.474 26.868 1.00 94.31 245 LEU A O 1
ATOM 1979 N N . VAL A 1 246 ? -14.066 3.174 27.175 1.00 93.56 246 VAL A N 1
ATOM 1980 C CA . VAL A 1 246 ? -14.133 1.712 27.066 1.00 93.56 246 VAL A CA 1
ATOM 1981 C C . VAL A 1 246 ? -14.930 1.094 28.215 1.00 93.56 246 VAL A C 1
ATOM 1983 O O . VAL A 1 246 ? -15.753 0.207 27.996 1.00 93.56 246 VAL A O 1
ATOM 1986 N N . HIS A 1 247 ? -14.723 1.579 29.438 1.00 91.44 247 HIS A N 1
ATOM 1987 C CA . HIS A 1 247 ? -15.355 1.034 30.636 1.00 91.44 247 HIS A CA 1
ATOM 1988 C C . HIS A 1 247 ? -16.829 1.395 30.802 1.00 91.44 247 HIS A C 1
ATOM 1990 O O . HIS A 1 247 ? -17.523 0.669 31.509 1.00 91.44 247 HIS A O 1
ATOM 1996 N N . LYS A 1 248 ? -17.325 2.443 30.134 1.00 90.06 248 LYS A N 1
ATOM 1997 C CA . LYS A 1 248 ? -18.768 2.732 30.081 1.00 90.06 248 LYS A CA 1
ATOM 1998 C C . LYS A 1 248 ? -19.567 1.594 29.444 1.00 90.06 248 LYS A C 1
ATOM 2000 O O . LYS A 1 248 ? -20.655 1.284 29.906 1.00 90.06 248 LYS A O 1
ATOM 2005 N N . VAL A 1 249 ? -19.005 0.966 28.411 1.00 87.44 249 VAL A N 1
ATOM 2006 C CA . VAL A 1 249 ? -19.688 -0.053 27.596 1.00 87.44 249 VAL A CA 1
ATOM 2007 C C . VAL A 1 249 ? -19.239 -1.475 27.949 1.00 87.44 249 VAL A C 1
ATOM 2009 O O . VAL A 1 249 ? -20.046 -2.402 27.922 1.00 87.44 249 VAL A O 1
ATOM 2012 N N . SER A 1 250 ? -17.969 -1.652 28.326 1.00 85.56 250 SER A N 1
ATOM 2013 C CA . SER A 1 250 ? -17.411 -2.924 28.795 1.00 85.56 250 SER A CA 1
ATOM 2014 C C . SER A 1 250 ? -16.673 -2.707 30.122 1.00 85.56 250 SER A C 1
ATOM 2016 O O . SER A 1 250 ? -15.439 -2.569 30.143 1.00 85.56 250 SER A O 1
ATOM 2018 N N . PRO A 1 251 ? -17.393 -2.642 31.256 1.00 81.56 251 PRO A N 1
ATOM 2019 C CA . PRO A 1 251 ? -16.766 -2.515 32.562 1.00 81.56 251 PRO A CA 1
ATOM 2020 C C . PRO A 1 251 ? -15.894 -3.741 32.829 1.00 81.56 251 PRO A C 1
ATOM 2022 O O . PRO A 1 251 ? -16.281 -4.883 32.577 1.00 81.56 251 PRO A O 1
ATOM 2025 N N . ARG A 1 252 ? -14.675 -3.504 33.314 1.00 77.19 252 ARG A N 1
ATOM 2026 C CA . ARG A 1 252 ? -13.769 -4.591 33.667 1.00 77.19 252 ARG A CA 1
ATOM 2027 C C . ARG A 1 252 ? -14.060 -5.036 35.092 1.00 77.19 252 ARG A C 1
ATOM 2029 O O . ARG A 1 252 ? -13.767 -4.294 36.028 1.00 77.19 252 ARG A O 1
ATOM 2036 N N . ASP A 1 253 ? -14.571 -6.252 35.249 1.00 77.12 253 ASP A N 1
ATOM 2037 C CA . ASP A 1 253 ? -14.634 -6.889 36.561 1.00 77.12 253 ASP A CA 1
ATOM 2038 C C . ASP A 1 253 ? -13.203 -7.122 37.081 1.00 77.12 253 ASP A C 1
ATOM 2040 O O . ASP A 1 253 ? -12.308 -7.546 36.339 1.00 77.12 253 ASP A O 1
ATOM 2044 N N . LYS A 1 254 ? -12.975 -6.830 38.364 1.00 75.25 254 LYS A N 1
ATOM 2045 C CA . LYS A 1 254 ? -11.706 -7.101 39.053 1.00 75.25 254 LYS A CA 1
ATOM 2046 C C . LYS A 1 254 ? -11.373 -8.596 39.053 1.00 75.25 254 LYS A C 1
ATOM 2048 O O . LYS A 1 254 ? -10.192 -8.934 39.093 1.00 75.25 254 LYS A O 1
ATOM 2053 N N . ASN A 1 255 ? -12.388 -9.453 38.952 1.00 77.00 255 ASN A N 1
ATOM 2054 C CA . ASN A 1 255 ? -12.245 -10.905 38.892 1.00 77.00 255 ASN A CA 1
ATOM 2055 C C . ASN A 1 255 ? -12.007 -11.441 37.470 1.00 77.00 255 ASN A C 1
ATOM 2057 O O . ASN A 1 255 ? -11.587 -12.586 37.321 1.00 77.00 255 ASN A O 1
ATOM 2061 N N . HIS A 1 256 ? -12.234 -10.641 36.418 1.00 79.12 256 HIS A N 1
ATOM 2062 C CA . HIS A 1 256 ? -12.001 -11.095 35.047 1.00 79.12 256 HIS A CA 1
ATOM 2063 C C . HIS A 1 256 ? -10.507 -11.230 34.764 1.00 79.12 256 HIS A C 1
ATOM 2065 O O . HIS A 1 256 ? -9.720 -10.276 34.884 1.00 79.12 256 HIS A O 1
ATOM 2071 N N . SER A 1 257 ? -10.122 -12.412 34.280 1.00 82.50 257 SER A N 1
ATOM 2072 C CA . SER A 1 257 ? -8.814 -12.566 33.664 1.00 82.50 257 SER A CA 1
ATOM 2073 C C . SER A 1 257 ? -8.709 -11.629 32.451 1.00 82.50 257 SER A C 1
ATOM 2075 O O . SER A 1 257 ? -9.702 -11.188 31.862 1.00 82.50 257 SER A O 1
ATOM 2077 N N . LYS A 1 258 ? -7.481 -11.306 32.029 1.00 79.44 258 LYS A N 1
ATOM 2078 C CA . LYS A 1 258 ? -7.274 -10.505 30.807 1.00 79.44 258 LYS A CA 1
ATOM 2079 C C . LYS A 1 258 ? -7.898 -11.167 29.570 1.00 79.44 258 LYS A C 1
ATOM 2081 O O . LYS A 1 258 ? -8.281 -10.455 28.647 1.00 79.44 258 LYS A O 1
ATOM 2086 N N . LYS A 1 259 ? -7.980 -12.502 29.557 1.00 80.06 259 LYS A N 1
ATOM 2087 C CA . LYS A 1 259 ? -8.598 -13.296 28.491 1.00 80.06 259 LYS A CA 1
ATOM 2088 C C . LYS A 1 259 ? -10.111 -13.113 28.469 1.00 80.06 259 LYS A C 1
ATOM 2090 O O . LYS A 1 259 ? -10.662 -12.869 27.402 1.00 80.06 259 LYS A O 1
ATOM 2095 N N . ASP A 1 260 ? -10.758 -13.169 29.627 1.00 82.81 260 ASP A N 1
ATOM 2096 C CA . ASP A 1 260 ? -12.218 -13.059 29.709 1.00 82.81 260 ASP A CA 1
ATOM 2097 C C . ASP A 1 260 ? -12.674 -11.663 29.297 1.00 82.81 260 ASP A C 1
ATOM 2099 O O . ASP A 1 260 ? -13.568 -11.520 28.468 1.00 82.81 260 ASP A O 1
ATOM 2103 N N . PHE A 1 261 ? -11.964 -10.632 29.768 1.00 84.06 261 PHE A N 1
ATOM 2104 C CA . PHE A 1 261 ? -12.210 -9.256 29.340 1.00 84.06 261 PHE A CA 1
ATOM 2105 C C . PHE A 1 261 ? -12.018 -9.077 27.826 1.00 84.06 261 PHE A C 1
ATOM 2107 O O . PHE A 1 261 ? -12.800 -8.395 27.170 1.00 84.06 261 PHE A O 1
ATOM 2114 N N . PHE A 1 262 ? -10.993 -9.707 27.249 1.00 84.38 262 PHE A N 1
ATOM 2115 C CA . PHE A 1 262 ? -10.768 -9.674 25.806 1.00 84.38 262 PHE A CA 1
ATOM 2116 C C . PHE A 1 262 ? -11.921 -10.322 25.030 1.00 84.38 262 PHE A C 1
ATOM 2118 O O . PHE A 1 262 ? -12.416 -9.728 24.074 1.00 84.38 262 PHE A O 1
ATOM 2125 N N . ASN A 1 263 ? -12.348 -11.520 25.438 1.00 86.31 263 ASN A N 1
ATOM 2126 C CA . ASN A 1 263 ? -13.434 -12.246 24.781 1.00 86.31 263 ASN A CA 1
ATOM 2127 C C . ASN A 1 263 ? -14.755 -11.480 24.890 1.00 86.31 263 ASN A C 1
ATOM 2129 O O . ASN A 1 263 ? -15.485 -11.391 23.908 1.00 86.31 263 ASN A O 1
ATOM 2133 N N . GLN A 1 264 ? -15.019 -10.868 26.046 1.00 89.00 264 GLN A N 1
ATOM 2134 C CA . GLN A 1 264 ? -16.164 -9.987 26.258 1.00 89.00 264 GLN A CA 1
ATOM 2135 C C . GLN A 1 264 ? -16.155 -8.815 25.267 1.00 89.00 264 GLN A C 1
ATOM 2137 O O . GLN A 1 264 ? -17.124 -8.631 24.535 1.00 89.00 264 GLN A O 1
ATOM 2142 N N . VAL A 1 265 ? -15.043 -8.072 25.188 1.00 91.56 265 VAL A N 1
ATOM 2143 C CA . VAL A 1 265 ? -14.902 -6.934 24.265 1.00 91.56 265 VAL A CA 1
ATOM 2144 C C . VAL A 1 265 ? -15.026 -7.382 22.807 1.00 91.56 265 VAL A C 1
ATOM 2146 O O . VAL A 1 265 ? -15.704 -6.722 22.025 1.00 91.56 265 VAL A O 1
ATOM 2149 N N . TYR A 1 266 ? -14.401 -8.501 22.423 1.00 92.25 266 TYR A N 1
ATOM 2150 C CA . TYR A 1 266 ? -14.507 -9.027 21.062 1.00 92.25 266 TYR A CA 1
ATOM 2151 C C . TYR A 1 266 ? -15.953 -9.386 20.709 1.00 92.25 266 TYR A C 1
ATOM 2153 O O . TYR A 1 266 ? -16.453 -8.912 19.695 1.00 92.25 266 TYR A O 1
ATOM 2161 N N . ASN A 1 267 ? -16.632 -10.178 21.544 1.00 91.62 267 ASN A N 1
ATOM 2162 C CA . ASN A 1 267 ? -18.003 -10.616 21.278 1.00 91.62 267 ASN A CA 1
ATOM 2163 C C . ASN A 1 267 ? -18.954 -9.418 21.187 1.00 91.62 267 ASN A C 1
ATOM 2165 O O . ASN A 1 267 ? -19.774 -9.354 20.278 1.00 91.62 267 ASN A O 1
ATOM 2169 N N . GLN A 1 268 ? -18.782 -8.427 22.064 1.00 92.88 268 GLN A N 1
ATOM 2170 C CA . GLN A 1 268 ? -19.560 -7.193 22.020 1.00 92.88 268 GLN A CA 1
ATOM 2171 C C . GLN A 1 268 ? -19.347 -6.420 20.712 1.00 92.88 268 GLN A C 1
ATOM 2173 O O . GLN A 1 268 ? -20.309 -5.953 20.109 1.00 92.88 268 GLN A O 1
ATOM 2178 N N . LEU A 1 269 ? -18.103 -6.305 20.239 1.00 94.69 269 LEU A N 1
ATOM 2179 C CA . LEU A 1 269 ? -17.814 -5.661 18.957 1.00 94.69 269 LEU A CA 1
ATOM 2180 C C . LEU A 1 269 ? -18.384 -6.439 17.774 1.00 94.69 269 LEU A C 1
ATOM 2182 O O . LEU A 1 269 ? -18.867 -5.806 16.842 1.00 94.69 269 LEU A O 1
ATOM 2186 N N . VAL A 1 270 ? -18.357 -7.775 17.810 1.00 94.69 270 VAL A N 1
ATOM 2187 C CA . VAL A 1 270 ? -18.998 -8.613 16.786 1.00 94.69 270 VAL A CA 1
ATOM 2188 C C . VAL A 1 270 ? -20.496 -8.322 16.729 1.00 94.69 270 VAL A C 1
ATOM 2190 O O . VAL A 1 270 ? -20.993 -8.021 15.650 1.00 94.69 270 VAL A O 1
ATOM 2193 N N . THR A 1 271 ? -21.200 -8.278 17.863 1.00 93.81 271 THR A N 1
ATOM 2194 C CA . THR A 1 271 ? -22.623 -7.890 17.885 1.00 93.81 271 THR A CA 1
ATOM 2195 C C . THR A 1 271 ? -22.843 -6.479 17.325 1.00 93.81 271 THR A C 1
ATOM 2197 O O . THR A 1 271 ? -23.777 -6.243 16.567 1.00 93.81 271 THR A O 1
ATOM 2200 N N . ILE A 1 272 ? -21.950 -5.526 17.621 1.00 94.56 272 ILE A N 1
ATOM 2201 C CA . ILE A 1 272 ? -22.041 -4.163 17.072 1.00 94.56 272 ILE A CA 1
ATOM 2202 C C . ILE A 1 272 ? -21.925 -4.156 15.536 1.00 94.56 272 ILE A C 1
ATOM 2204 O O . ILE A 1 272 ? -22.573 -3.324 14.898 1.00 94.56 272 ILE A O 1
ATOM 2208 N N . THR A 1 273 ? -21.171 -5.081 14.921 1.00 93.75 273 THR A N 1
ATOM 2209 C CA . THR A 1 273 ? -21.036 -5.132 13.447 1.00 93.75 273 THR A CA 1
ATOM 2210 C C . THR A 1 273 ? -22.355 -5.367 12.710 1.00 93.75 273 THR A C 1
ATOM 2212 O O . THR A 1 273 ? -22.459 -4.990 11.545 1.00 93.75 273 THR A O 1
ATOM 2215 N N . GLU A 1 274 ? -23.371 -5.920 13.379 1.00 90.06 274 GLU A N 1
ATOM 2216 C CA . GLU A 1 274 ? -24.710 -6.122 12.808 1.00 90.06 274 GLU A CA 1
ATOM 2217 C C . GLU A 1 274 ? -25.441 -4.794 12.555 1.00 90.06 274 GLU A C 1
ATOM 2219 O O . GLU A 1 274 ? -26.273 -4.700 11.656 1.00 90.06 274 GLU A O 1
ATOM 2224 N N . SER A 1 275 ? -25.111 -3.750 13.324 1.00 90.00 275 SER A N 1
ATOM 2225 C CA . SER A 1 275 ? -25.779 -2.441 13.274 1.00 90.00 275 SER A CA 1
ATOM 2226 C C . SER A 1 275 ? -24.888 -1.315 12.747 1.00 90.00 275 SER A C 1
ATOM 2228 O O . SER A 1 275 ? -25.388 -0.347 12.173 1.00 90.00 275 SER A O 1
ATOM 2230 N N . ILE A 1 276 ? -23.567 -1.424 12.914 1.00 91.06 276 ILE A N 1
ATOM 2231 C CA . ILE A 1 276 ? -22.600 -0.386 12.552 1.00 91.06 276 ILE A CA 1
ATOM 2232 C C . ILE A 1 276 ? -21.523 -0.987 11.657 1.00 91.06 276 ILE A C 1
ATOM 2234 O O . ILE A 1 276 ? -20.804 -1.904 12.048 1.00 91.06 276 ILE A O 1
ATOM 2238 N N . ARG A 1 277 ? -21.343 -0.410 10.465 1.00 91.69 277 ARG A N 1
ATOM 2239 C CA . ARG A 1 277 ? -20.342 -0.868 9.494 1.00 91.69 277 ARG A CA 1
ATOM 2240 C C . ARG A 1 277 ? -19.327 0.234 9.187 1.00 91.69 277 ARG A C 1
ATOM 2242 O O . ARG A 1 277 ? -19.435 0.929 8.184 1.00 91.69 277 ARG A O 1
ATOM 2249 N N . THR A 1 278 ? -18.345 0.398 10.075 1.00 94.19 278 THR A N 1
ATOM 2250 C CA . THR A 1 278 ? -17.304 1.442 9.981 1.00 94.19 278 THR A CA 1
ATOM 2251 C C . THR A 1 278 ? -15.898 0.848 9.948 1.00 94.19 278 THR A C 1
ATOM 2253 O O . THR A 1 278 ? -15.620 -0.162 10.598 1.00 94.19 278 THR A O 1
ATOM 2256 N N . ARG A 1 279 ? -14.961 1.480 9.227 1.00 94.19 279 ARG A N 1
ATOM 2257 C CA . ARG A 1 279 ? -13.576 0.975 9.146 1.00 94.19 279 ARG A CA 1
ATOM 2258 C C . ARG A 1 279 ? -12.865 1.016 10.495 1.00 94.19 279 ARG A C 1
ATOM 2260 O O . ARG A 1 279 ? -12.039 0.146 10.763 1.00 94.19 279 ARG A O 1
ATOM 2267 N N . SER A 1 280 ? -13.186 1.982 11.357 1.00 95.44 280 SER A N 1
ATOM 2268 C CA . SER A 1 280 ? -12.666 2.052 12.727 1.00 95.44 280 SER A CA 1
ATOM 2269 C C . SER A 1 280 ? -13.004 0.787 13.525 1.00 95.44 280 SER A C 1
ATOM 2271 O O . SER A 1 280 ? -12.095 0.175 14.087 1.00 95.44 280 SER A O 1
ATOM 2273 N N . LEU A 1 281 ? -14.261 0.327 13.484 1.00 96.06 281 LEU A N 1
ATOM 2274 C CA . LEU A 1 281 ? -14.722 -0.903 14.139 1.00 96.06 281 LEU A CA 1
ATOM 2275 C C . LEU A 1 281 ? -13.982 -2.144 13.624 1.00 96.06 281 LEU A C 1
ATOM 2277 O O . LEU A 1 281 ? -13.379 -2.881 14.407 1.00 96.06 281 LEU A O 1
ATOM 2281 N N . TRP A 1 282 ? -13.967 -2.350 12.304 1.00 95.44 282 TRP A N 1
ATOM 2282 C CA . TRP A 1 282 ? -13.271 -3.487 11.688 1.00 95.44 282 TRP A CA 1
ATOM 2283 C C . TRP A 1 282 ? -11.758 -3.441 11.937 1.00 95.44 282 TRP A C 1
ATOM 2285 O O . TRP A 1 282 ? -11.116 -4.471 12.157 1.00 95.44 282 TRP A O 1
ATOM 2295 N N . GLY A 1 283 ? -11.185 -2.237 11.982 1.00 95.38 283 GLY A N 1
ATOM 2296 C CA . GLY A 1 283 ? -9.808 -2.000 12.390 1.00 95.38 283 GLY A CA 1
ATOM 2297 C C . GLY A 1 283 ? -9.548 -2.438 13.831 1.00 95.38 283 GLY A C 1
ATOM 2298 O O . GLY A 1 283 ? -8.566 -3.132 14.085 1.00 95.38 283 GLY A O 1
ATOM 2299 N N . VAL A 1 284 ? -10.421 -2.084 14.775 1.00 96.12 284 VAL A N 1
ATOM 2300 C CA . VAL A 1 284 ? -10.314 -2.515 16.178 1.00 96.12 284 VAL A CA 1
ATOM 2301 C C . VAL A 1 284 ? -10.415 -4.034 16.295 1.00 96.12 284 VAL A C 1
ATOM 2303 O O . VAL A 1 284 ? -9.539 -4.638 16.914 1.00 96.12 284 VAL A O 1
ATOM 2306 N N . LEU A 1 285 ? -11.400 -4.666 15.648 1.00 95.50 285 LEU A N 1
ATOM 2307 C CA . LEU A 1 285 ? -11.544 -6.127 15.624 1.00 95.50 285 LEU A CA 1
ATOM 2308 C C . LEU A 1 285 ? -10.278 -6.822 15.102 1.00 95.50 285 LEU A C 1
ATOM 2310 O O . LEU A 1 285 ? -9.778 -7.758 15.726 1.00 95.50 285 LEU A O 1
ATOM 2314 N N . ALA A 1 286 ? -9.690 -6.318 14.015 1.00 94.31 286 ALA A N 1
ATOM 2315 C CA . ALA A 1 286 ? -8.422 -6.822 13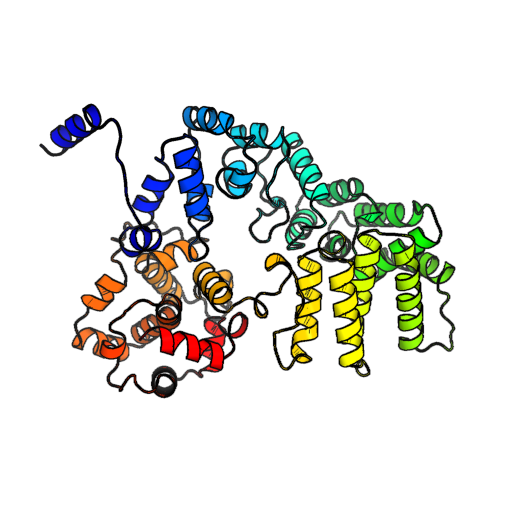.496 1.00 94.31 286 ALA A CA 1
ATOM 2316 C C . ALA A 1 286 ? -7.274 -6.693 14.509 1.00 94.31 286 ALA A C 1
ATOM 2318 O O . ALA A 1 286 ? -6.458 -7.601 14.655 1.00 94.31 286 ALA A O 1
ATOM 2319 N N . PHE A 1 287 ? -7.173 -5.572 15.224 1.00 93.12 287 PHE A N 1
ATOM 2320 C CA . PHE A 1 287 ? -6.132 -5.394 16.239 1.00 93.12 287 PHE A CA 1
ATOM 2321 C C . PHE A 1 287 ? -6.334 -6.295 17.459 1.00 93.12 287 PHE A C 1
ATOM 2323 O O . PHE A 1 287 ? -5.343 -6.805 17.983 1.00 93.12 287 PHE A O 1
ATOM 2330 N N . ILE A 1 288 ? -7.585 -6.517 17.862 1.00 92.19 288 ILE A N 1
ATOM 2331 C CA . ILE A 1 288 ? -7.990 -7.449 18.918 1.00 92.19 288 ILE A CA 1
ATOM 2332 C C . ILE A 1 288 ? -7.544 -8.864 18.545 1.00 92.19 288 ILE A C 1
ATOM 2334 O O . ILE A 1 288 ? -6.695 -9.438 19.227 1.00 92.19 288 ILE A O 1
ATOM 2338 N N . VAL A 1 289 ? -8.003 -9.391 17.406 1.00 91.56 289 VAL A N 1
ATOM 2339 C CA . VAL A 1 289 ? -7.607 -10.725 16.919 1.00 91.56 289 VAL A CA 1
ATOM 2340 C C . VAL A 1 289 ? -6.086 -10.821 16.772 1.00 91.56 289 VAL A C 1
ATOM 2342 O O . VAL A 1 289 ? -5.464 -11.765 17.250 1.00 91.56 289 VAL A O 1
ATOM 2345 N N . GLY A 1 290 ? -5.454 -9.789 16.207 1.00 88.56 290 GLY A N 1
ATOM 2346 C CA . GLY A 1 290 ? -4.004 -9.705 16.068 1.00 88.56 290 GLY A CA 1
ATOM 2347 C C . GLY A 1 290 ? -3.240 -9.733 17.397 1.00 88.56 290 GLY A C 1
ATOM 2348 O O . GLY A 1 290 ? -2.151 -10.300 17.439 1.00 88.56 290 GLY A O 1
ATOM 2349 N N . HIS A 1 291 ? -3.767 -9.134 18.469 1.00 85.88 291 HIS A N 1
ATOM 2350 C CA . HIS A 1 291 ? -3.177 -9.191 19.814 1.00 85.88 291 HIS A CA 1
ATOM 2351 C C . HIS A 1 291 ? -3.339 -10.565 20.461 1.00 85.88 291 HIS A C 1
ATOM 2353 O O . HIS A 1 291 ? -2.495 -10.952 21.266 1.00 85.88 291 HIS A O 1
ATOM 2359 N N . ARG A 1 292 ? -4.390 -11.320 20.113 1.00 83.06 292 ARG A N 1
ATOM 2360 C CA . ARG A 1 292 ? -4.632 -12.638 20.711 1.00 83.06 292 ARG A CA 1
ATOM 2361 C C . ARG A 1 292 ? -3.523 -13.642 20.378 1.00 83.06 292 ARG A C 1
ATOM 2363 O O . ARG A 1 292 ? -3.176 -14.437 21.241 1.00 83.06 292 ARG A O 1
ATOM 2370 N N . PHE A 1 293 ? -2.889 -13.516 19.209 1.00 79.50 293 PHE A N 1
ATOM 2371 C CA . PHE A 1 293 ? -1.680 -14.276 18.844 1.00 79.50 293 PHE A CA 1
ATOM 2372 C C . PHE A 1 293 ? -0.509 -14.106 19.818 1.00 79.50 293 PHE A C 1
ATOM 2374 O O . PHE A 1 293 ? 0.390 -14.940 19.837 1.00 79.50 293 PHE A O 1
ATOM 2381 N N . ASP A 1 294 ? -0.485 -13.025 20.599 1.00 80.06 294 ASP A N 1
ATOM 2382 C CA . ASP A 1 294 ? 0.613 -12.740 21.519 1.00 80.06 294 ASP A CA 1
ATOM 2383 C C . ASP A 1 294 ? 0.381 -13.380 22.912 1.00 80.06 294 ASP A C 1
ATOM 2385 O O . ASP A 1 294 ? 1.224 -13.235 23.801 1.00 80.06 294 ASP A O 1
ATOM 2389 N N . PHE A 1 295 ? -0.742 -14.086 23.128 1.00 80.12 295 PHE A N 1
ATOM 2390 C CA . PHE A 1 295 ? -1.000 -14.848 24.354 1.00 80.12 295 PHE A CA 1
ATOM 2391 C C . PHE A 1 295 ? -0.562 -16.310 24.220 1.00 80.12 295 PHE A C 1
ATOM 2393 O O . PHE A 1 295 ? -0.838 -16.964 23.220 1.00 80.12 295 PHE A O 1
ATOM 2400 N N . ALA A 1 296 ? 0.076 -16.840 25.268 1.00 73.56 296 ALA A N 1
ATOM 2401 C CA . ALA A 1 296 ? 0.602 -18.208 25.290 1.00 73.56 296 ALA A CA 1
ATOM 2402 C C . ALA A 1 296 ? -0.483 -19.302 25.241 1.00 73.56 296 ALA A C 1
ATOM 2404 O O . ALA A 1 296 ? -0.186 -20.437 24.894 1.00 73.56 296 ALA A O 1
ATOM 2405 N N . ASP A 1 297 ? -1.723 -18.966 25.600 1.00 78.94 297 ASP A N 1
ATOM 2406 C CA . ASP A 1 297 ? -2.867 -19.879 25.696 1.00 78.94 297 ASP A CA 1
ATOM 2407 C C . ASP A 1 297 ? -3.852 -19.740 24.520 1.00 78.94 297 ASP A C 1
ATOM 2409 O O . ASP A 1 297 ? -5.005 -20.168 24.615 1.00 78.94 297 ASP A O 1
ATOM 2413 N N . ALA A 1 298 ? -3.465 -19.034 23.457 1.00 79.69 298 ALA A N 1
ATOM 2414 C CA . ALA A 1 298 ? -4.350 -18.817 22.326 1.00 79.69 298 ALA A CA 1
ATOM 2415 C C . ALA A 1 298 ? -4.500 -20.104 21.509 1.00 79.69 298 ALA A C 1
ATOM 2417 O O . ALA A 1 298 ? -3.498 -20.683 21.101 1.00 79.69 298 ALA A O 1
ATOM 2418 N N . ASP A 1 299 ? -5.743 -20.523 21.267 1.00 83.75 299 ASP A N 1
ATOM 2419 C CA . ASP A 1 299 ? -6.045 -21.673 20.420 1.00 83.75 299 ASP A CA 1
ATOM 2420 C C . ASP A 1 299 ? -5.821 -21.305 18.938 1.00 83.75 299 ASP A C 1
ATOM 2422 O O . ASP A 1 299 ? -6.507 -20.419 18.414 1.00 83.75 299 ASP A O 1
ATOM 2426 N N . PRO A 1 300 ? -4.861 -21.960 18.257 1.00 83.12 300 PRO A N 1
ATOM 2427 C CA . PRO A 1 300 ? -4.638 -21.856 16.819 1.00 83.12 300 PRO A CA 1
ATOM 2428 C C . PRO A 1 300 ? -5.888 -21.901 15.939 1.00 83.12 300 PRO A C 1
ATOM 2430 O O . PRO A 1 300 ? -5.961 -21.154 14.960 1.00 83.12 300 PRO A O 1
ATOM 2433 N N . VAL A 1 301 ? -6.829 -22.793 16.257 1.00 85.00 301 VAL A N 1
ATOM 2434 C CA . VAL A 1 301 ? -7.988 -23.091 15.408 1.00 85.00 301 VAL A CA 1
ATOM 2435 C C . VAL A 1 301 ? -9.013 -21.968 15.518 1.00 85.00 301 VAL A C 1
ATOM 2437 O O . VAL A 1 301 ? -9.358 -21.358 14.508 1.00 85.00 301 VAL A O 1
ATOM 2440 N N . ASP A 1 302 ? -9.386 -21.595 16.744 1.00 85.69 302 ASP A N 1
ATOM 2441 C CA . ASP A 1 302 ? -10.260 -20.446 17.016 1.00 85.69 302 ASP A CA 1
ATOM 2442 C C . ASP A 1 302 ? -9.710 -19.145 16.402 1.00 85.69 302 ASP A C 1
ATOM 2444 O O . ASP A 1 302 ? -10.445 -18.365 15.794 1.00 85.69 302 ASP A O 1
ATOM 2448 N N . LEU A 1 303 ? -8.396 -18.913 16.492 1.00 85.94 303 LEU A N 1
ATOM 2449 C CA . LEU A 1 303 ? -7.761 -17.750 15.869 1.00 85.94 303 LEU A CA 1
ATOM 2450 C C . LEU A 1 303 ? -7.881 -17.751 14.345 1.00 85.94 303 LEU A C 1
ATOM 2452 O O . LEU A 1 303 ? -8.110 -16.693 13.750 1.00 85.94 303 LEU A O 1
ATOM 2456 N N . LEU A 1 304 ? -7.696 -18.910 13.713 1.00 85.75 304 LEU A N 1
ATOM 2457 C CA . LEU A 1 304 ? -7.833 -19.051 12.270 1.00 85.75 304 LEU A CA 1
ATOM 2458 C C . LEU A 1 304 ? -9.268 -18.758 11.831 1.00 85.75 304 LEU A C 1
ATOM 2460 O O . LEU A 1 304 ? -9.460 -17.976 10.898 1.00 85.75 304 LEU A O 1
ATOM 2464 N N . ASP A 1 305 ? -10.255 -19.309 12.534 1.00 87.69 305 ASP A N 1
ATOM 2465 C CA . ASP A 1 305 ? -11.671 -19.103 12.228 1.00 87.69 305 ASP A CA 1
ATOM 2466 C C . ASP A 1 305 ? -12.083 -17.639 12.407 1.00 87.69 305 ASP A C 1
ATOM 2468 O O . ASP A 1 305 ? -12.741 -17.070 11.535 1.00 87.69 305 ASP A O 1
ATOM 2472 N N . ARG A 1 306 ? -11.605 -16.964 13.462 1.00 90.50 306 ARG A N 1
ATOM 2473 C CA . ARG A 1 306 ? -11.842 -15.522 13.652 1.00 90.50 306 ARG A CA 1
ATOM 2474 C C . ARG A 1 306 ? -11.221 -14.677 12.550 1.00 90.50 306 ARG A C 1
ATOM 2476 O O . ARG A 1 306 ? -11.839 -13.704 12.124 1.00 90.50 306 ARG A O 1
ATOM 2483 N N . VAL A 1 307 ? -10.004 -14.994 12.098 1.00 90.00 307 VAL A N 1
ATOM 2484 C CA . VAL A 1 307 ? -9.377 -14.260 10.987 1.00 90.00 307 VAL A CA 1
ATOM 2485 C C . VAL A 1 307 ? -10.113 -14.525 9.675 1.00 90.00 307 VAL A C 1
ATOM 2487 O O . VAL A 1 307 ? -10.309 -13.580 8.913 1.00 90.00 307 VAL A O 1
ATOM 2490 N N . ARG A 1 308 ? -10.543 -15.768 9.424 1.00 88.75 308 ARG A N 1
ATOM 2491 C CA . ARG A 1 308 ? -11.356 -16.132 8.257 1.00 88.75 308 ARG A CA 1
ATOM 2492 C C . ARG A 1 308 ? -12.656 -15.345 8.227 1.00 88.75 308 ARG A C 1
ATOM 2494 O O . ARG A 1 308 ? -12.852 -14.575 7.292 1.00 88.75 308 ARG A O 1
ATOM 2501 N N . TRP A 1 309 ? -13.444 -15.429 9.296 1.00 91.56 309 TRP A N 1
ATOM 2502 C CA . TRP A 1 309 ? -14.673 -14.656 9.444 1.00 91.56 309 TRP A CA 1
ATOM 2503 C C . TRP A 1 309 ? -14.422 -13.161 9.223 1.00 91.56 309 TRP A C 1
ATOM 2505 O O . TRP A 1 309 ? -15.101 -12.515 8.430 1.00 91.56 309 TRP A O 1
ATOM 2515 N N . LEU A 1 310 ? -13.392 -12.605 9.865 1.00 92.69 310 LEU A N 1
ATOM 2516 C CA . LEU A 1 310 ? -13.094 -11.183 9.759 1.00 92.69 310 LEU A CA 1
ATOM 2517 C C . LEU A 1 310 ? -12.780 -10.777 8.313 1.00 92.69 310 LEU A C 1
ATOM 2519 O O . LEU A 1 310 ? -13.273 -9.750 7.857 1.00 92.69 310 LEU A O 1
ATOM 2523 N N . LEU A 1 311 ? -11.965 -11.547 7.591 1.00 90.69 311 LEU A N 1
ATOM 2524 C CA . LEU A 1 311 ? -11.581 -11.232 6.214 1.00 90.69 311 LEU A CA 1
ATOM 2525 C C . LEU A 1 311 ? -12.750 -11.399 5.236 1.00 90.69 311 LEU A C 1
ATOM 2527 O O . LEU A 1 311 ? -12.940 -10.523 4.396 1.00 90.69 311 LEU A O 1
ATOM 2531 N N . GLU A 1 312 ? -13.557 -12.448 5.386 1.00 90.06 312 GLU A N 1
ATOM 2532 C CA . GLU A 1 312 ? -14.737 -12.707 4.548 1.00 90.06 312 GLU A CA 1
ATOM 2533 C C . GLU A 1 312 ? -15.826 -11.642 4.718 1.00 90.06 312 GLU A C 1
ATOM 2535 O O . GLU A 1 312 ? -16.452 -11.236 3.744 1.00 90.06 312 GLU A O 1
ATOM 2540 N N . GLN A 1 313 ? -16.035 -11.140 5.940 1.00 91.06 313 GLN A N 1
ATOM 2541 C CA . GLN A 1 313 ? -17.088 -10.152 6.212 1.00 91.06 313 GLN A CA 1
ATOM 2542 C C . GLN A 1 313 ? -16.675 -8.700 5.908 1.00 91.06 313 GLN A C 1
ATOM 2544 O O . GLN A 1 313 ? -17.527 -7.817 5.733 1.00 91.06 313 GLN A O 1
ATOM 2549 N N . SER A 1 314 ? -15.369 -8.416 5.864 1.00 87.81 314 SER A N 1
ATOM 2550 C CA . SER A 1 314 ? -14.855 -7.039 5.817 1.00 87.81 314 SER A CA 1
ATOM 2551 C C . SER A 1 314 ? -14.130 -6.654 4.532 1.00 87.81 314 SER A C 1
ATOM 2553 O O . SER A 1 314 ? -14.090 -5.464 4.208 1.00 87.81 314 SER A O 1
ATOM 2555 N N . ALA A 1 315 ? -13.529 -7.599 3.809 1.00 80.12 315 ALA A N 1
ATOM 2556 C CA . ALA A 1 315 ? -12.842 -7.295 2.563 1.00 80.12 315 ALA A CA 1
ATOM 2557 C C . ALA A 1 315 ? -13.845 -7.263 1.393 1.00 80.12 315 ALA A C 1
ATOM 2559 O O . ALA A 1 315 ? -14.745 -8.096 1.347 1.00 80.12 315 ALA A O 1
ATOM 2560 N N . PRO A 1 316 ? -13.695 -6.338 0.425 1.00 80.25 316 PRO A N 1
ATOM 2561 C CA . PRO A 1 316 ? -12.652 -5.311 0.316 1.00 80.25 316 PRO A CA 1
ATOM 2562 C C . PRO A 1 316 ? -13.020 -3.942 0.929 1.00 80.25 316 PRO A C 1
ATOM 2564 O O . PRO A 1 316 ? -12.205 -3.022 0.906 1.00 80.25 316 PRO A O 1
ATOM 2567 N N . ASP A 1 317 ? -14.239 -3.759 1.434 1.00 82.12 317 ASP A N 1
ATOM 2568 C CA . ASP A 1 317 ? -14.773 -2.411 1.682 1.00 82.12 317 ASP A CA 1
ATOM 2569 C C . ASP A 1 317 ? -14.344 -1.801 3.022 1.00 82.12 317 ASP A C 1
ATOM 2571 O O . ASP A 1 317 ? -14.138 -0.583 3.130 1.00 82.12 317 ASP A O 1
ATOM 2575 N N . MET A 1 318 ? -14.211 -2.643 4.049 1.00 90.25 318 MET A N 1
ATOM 2576 C CA . MET A 1 318 ? -14.053 -2.230 5.445 1.00 90.25 318 MET A CA 1
ATOM 2577 C C . MET A 1 318 ? -12.649 -2.462 5.995 1.00 90.25 318 MET A C 1
ATOM 2579 O O . MET A 1 318 ? -12.190 -1.709 6.856 1.00 90.25 318 MET A O 1
ATOM 2583 N N . MET A 1 319 ? -11.945 -3.476 5.494 1.00 90.62 319 MET A N 1
ATOM 2584 C CA . MET A 1 319 ? -10.570 -3.756 5.886 1.00 90.62 319 MET A CA 1
ATOM 2585 C C . MET A 1 319 ? -9.600 -3.376 4.782 1.00 90.62 319 MET A C 1
ATOM 2587 O O . MET A 1 319 ? -9.804 -3.711 3.626 1.00 90.62 319 MET A O 1
ATOM 2591 N N . SER A 1 320 ? -8.499 -2.722 5.150 1.00 92.75 320 SER A N 1
ATOM 2592 C CA . SER A 1 320 ? -7.461 -2.388 4.179 1.00 92.75 320 SER A CA 1
ATOM 2593 C C . SER A 1 320 ? -6.547 -3.578 3.854 1.00 92.75 320 SER A C 1
ATOM 2595 O O . SER A 1 320 ? -6.291 -4.433 4.719 1.00 92.75 320 SER A O 1
ATOM 2597 N N . PRO A 1 321 ? -5.948 -3.606 2.648 1.00 93.25 321 PRO A N 1
ATOM 2598 C CA . PRO A 1 321 ? -4.919 -4.579 2.302 1.00 93.25 321 PRO A CA 1
ATOM 2599 C C . PRO A 1 321 ? -3.736 -4.586 3.282 1.00 93.25 321 PRO A C 1
ATOM 2601 O O . PRO A 1 321 ? -3.181 -5.641 3.580 1.00 93.25 321 PRO A O 1
ATOM 2604 N N . ALA A 1 322 ? -3.341 -3.425 3.819 1.00 91.62 322 ALA A N 1
ATOM 2605 C CA . ALA A 1 322 ? -2.279 -3.325 4.823 1.00 91.62 322 ALA A CA 1
ATOM 2606 C C . ALA A 1 322 ? -2.585 -4.160 6.078 1.00 91.62 322 ALA A C 1
ATOM 2608 O O . ALA A 1 322 ? -1.724 -4.906 6.554 1.00 91.62 322 ALA A O 1
ATOM 2609 N N . LEU A 1 323 ? -3.814 -4.045 6.589 1.00 91.19 323 LEU A N 1
ATOM 2610 C CA . LEU A 1 323 ? -4.255 -4.727 7.802 1.00 91.19 323 LEU A CA 1
ATOM 2611 C C . LEU A 1 323 ? -4.414 -6.233 7.571 1.00 91.19 323 LEU A C 1
ATOM 2613 O O . LEU A 1 323 ? -3.908 -7.030 8.364 1.00 91.19 323 LEU A O 1
ATOM 2617 N N . SER A 1 324 ? -5.020 -6.603 6.441 1.00 92.25 324 SER A N 1
ATOM 2618 C CA . SER A 1 324 ? -5.238 -7.996 6.030 1.00 92.25 324 SER A CA 1
ATOM 2619 C C . SER A 1 324 ? -3.920 -8.761 5.923 1.00 92.25 324 SER A C 1
ATOM 2621 O O . SER A 1 324 ? -3.728 -9.793 6.564 1.00 92.25 324 SER A O 1
ATOM 2623 N N . ARG A 1 325 ? -2.938 -8.191 5.210 1.00 90.88 325 ARG A N 1
ATOM 2624 C CA . ARG A 1 325 ? -1.590 -8.769 5.093 1.00 90.88 325 ARG A CA 1
ATOM 2625 C C . ARG A 1 325 ? -0.931 -8.966 6.454 1.00 90.88 325 ARG A C 1
ATOM 2627 O O . ARG A 1 325 ? -0.247 -9.964 6.661 1.00 90.88 325 ARG A O 1
ATOM 2634 N N . ARG A 1 326 ? -1.096 -8.013 7.376 1.00 89.56 326 ARG A N 1
ATOM 2635 C CA . ARG A 1 326 ? -0.493 -8.081 8.714 1.00 89.56 326 ARG A CA 1
ATOM 2636 C C . ARG A 1 326 ? -1.094 -9.212 9.549 1.00 89.56 326 ARG A C 1
ATOM 2638 O O . ARG A 1 326 ? -0.341 -9.900 10.232 1.00 89.56 326 ARG A O 1
ATOM 2645 N N . LEU A 1 327 ? -2.409 -9.410 9.474 1.00 89.31 327 LEU A N 1
ATOM 2646 C CA . LEU A 1 327 ? -3.097 -10.530 10.121 1.00 89.31 327 LEU A CA 1
ATOM 2647 C C . LEU A 1 327 ? -2.647 -11.875 9.548 1.00 89.31 327 LEU A C 1
ATOM 2649 O O . LEU A 1 327 ? -2.202 -12.742 10.295 1.00 89.31 327 LEU A O 1
ATOM 2653 N N . LEU A 1 328 ? -2.665 -12.014 8.222 1.00 88.00 328 LEU A N 1
ATOM 2654 C CA . LEU A 1 328 ? -2.255 -13.245 7.541 1.00 88.00 328 LEU A CA 1
ATOM 2655 C C . LEU A 1 328 ? -0.781 -13.598 7.809 1.00 88.00 328 LEU A C 1
ATOM 2657 O O . LEU A 1 328 ? -0.436 -14.765 7.973 1.00 88.00 328 LEU A O 1
ATOM 2661 N N . LEU A 1 329 ? 0.105 -12.602 7.931 1.00 86.12 329 LEU A N 1
ATOM 2662 C CA . LEU A 1 329 ? 1.497 -12.841 8.329 1.00 86.12 329 LEU A CA 1
ATOM 2663 C C . LEU A 1 329 ? 1.632 -13.365 9.766 1.00 86.12 329 LEU A C 1
ATOM 2665 O O . LEU A 1 329 ? 2.549 -14.145 10.020 1.00 86.12 329 LEU A O 1
ATOM 2669 N N . LYS A 1 330 ? 0.747 -12.961 10.691 1.00 84.62 330 LYS A N 1
ATOM 2670 C CA . LYS A 1 330 ? 0.720 -13.499 12.062 1.00 84.62 330 LYS A CA 1
ATOM 2671 C C . LYS A 1 330 ? 0.204 -14.942 12.117 1.00 84.62 330 LYS A C 1
ATOM 2673 O O . LYS A 1 330 ? 0.656 -15.683 12.977 1.00 84.62 330 LYS A O 1
ATOM 2678 N N . LEU A 1 331 ? -0.662 -15.349 11.185 1.00 79.81 331 LEU A N 1
ATOM 2679 C CA . LEU A 1 331 ? -1.153 -16.730 11.054 1.00 79.81 331 LEU A CA 1
ATOM 2680 C C . LEU A 1 331 ? -0.120 -17.714 10.491 1.00 79.81 331 LEU A C 1
ATOM 2682 O O . LEU A 1 331 ? -0.249 -18.919 10.685 1.00 79.81 331 LEU A O 1
ATOM 2686 N N . LYS A 1 332 ? 0.905 -17.225 9.783 1.00 73.50 332 LYS A N 1
ATOM 2687 C CA . LYS A 1 332 ? 1.886 -18.071 9.083 1.00 73.50 332 LYS A CA 1
ATOM 2688 C C . LYS A 1 332 ? 2.525 -19.181 9.946 1.00 73.50 332 LYS A C 1
ATOM 2690 O O . LYS A 1 332 ? 2.683 -20.272 9.414 1.00 73.50 332 LYS A O 1
ATOM 2695 N N . PRO A 1 333 ? 2.915 -18.965 11.219 1.00 65.94 333 PRO A N 1
ATOM 2696 C CA . PRO A 1 333 ? 3.494 -20.026 12.052 1.00 65.94 333 PRO A CA 1
ATOM 2697 C C . PRO A 1 333 ? 2.517 -21.170 12.350 1.00 65.94 333 PRO A C 1
ATOM 2699 O O . PRO A 1 333 ? 2.944 -22.279 12.649 1.00 65.94 333 PRO A O 1
ATOM 2702 N N . THR A 1 334 ? 1.220 -20.881 12.280 1.00 63.22 334 THR A N 1
ATOM 2703 C CA . THR A 1 334 ? 0.126 -21.783 12.638 1.00 63.22 334 THR A CA 1
ATOM 2704 C C . THR A 1 334 ? -0.352 -22.616 11.447 1.00 63.22 334 THR A C 1
ATOM 2706 O O . THR A 1 334 ? -0.859 -23.722 11.613 1.00 63.22 334 THR A O 1
ATOM 2709 N N . LEU A 1 335 ? -0.171 -22.099 10.232 1.00 60.94 335 LEU A N 1
ATOM 2710 C CA . LEU A 1 335 ? -0.583 -22.740 8.990 1.00 60.94 335 LEU A CA 1
ATOM 2711 C C . LEU A 1 335 ? 0.549 -23.621 8.442 1.00 60.94 335 LEU A C 1
ATOM 2713 O O . LEU A 1 335 ? 1.570 -23.115 7.980 1.00 60.94 335 LEU A O 1
ATOM 2717 N N . GLN A 1 336 ? 0.359 -24.944 8.451 1.00 55.53 336 GLN A N 1
ATOM 2718 C CA . GLN A 1 336 ? 1.286 -25.886 7.802 1.00 55.53 336 GLN A CA 1
ATOM 2719 C C . GLN A 1 336 ? 1.257 -25.775 6.264 1.00 55.53 336 GLN A C 1
ATOM 2721 O O . GLN A 1 336 ? 2.235 -26.131 5.609 1.00 55.53 336 GLN A O 1
ATOM 2726 N N . SER A 1 337 ? 0.178 -25.226 5.689 1.00 52.09 337 SER A N 1
ATOM 2727 C CA . SER A 1 337 ? 0.048 -24.931 4.257 1.00 52.09 337 SER A CA 1
ATOM 2728 C C . SER A 1 337 ? -0.315 -23.455 4.028 1.00 52.09 337 SER A C 1
ATOM 2730 O O . SER A 1 337 ? -1.191 -22.933 4.717 1.00 52.09 337 SER A O 1
ATOM 2732 N N . PRO A 1 338 ? 0.314 -22.760 3.059 1.00 52.75 338 PRO A N 1
ATOM 2733 C CA . PRO A 1 338 ? 0.032 -21.356 2.753 1.00 52.75 338 PRO A CA 1
ATOM 2734 C C . PRO A 1 338 ? -1.321 -21.114 2.064 1.00 52.75 338 PRO A C 1
ATOM 2736 O O . PRO A 1 338 ? -1.695 -19.954 1.877 1.00 52.75 338 PRO A O 1
ATOM 2739 N N . THR A 1 339 ? -2.047 -22.164 1.678 1.00 54.25 339 THR A N 1
ATOM 2740 C CA . THR A 1 339 ? -3.366 -22.061 1.048 1.00 54.25 339 THR A CA 1
ATOM 2741 C C . THR A 1 339 ? -4.439 -21.96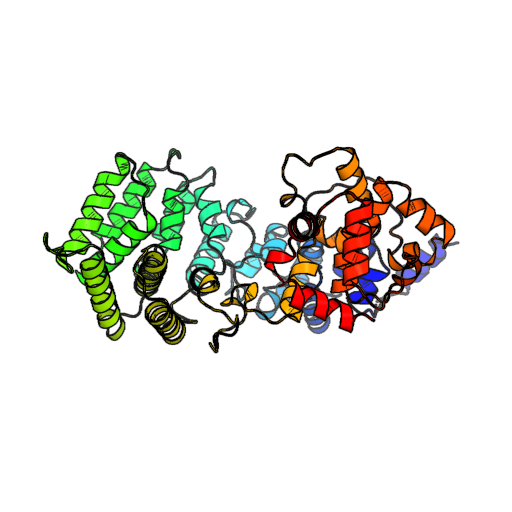8 2.120 1.00 54.25 339 THR A C 1
ATOM 2743 O O . THR A 1 339 ? -5.077 -22.955 2.480 1.00 54.25 339 THR A O 1
ATOM 2746 N N . VAL A 1 340 ? -4.631 -20.770 2.666 1.00 58.56 340 VAL A N 1
ATOM 2747 C CA . VAL A 1 340 ? -5.961 -20.472 3.185 1.00 58.56 340 VAL A CA 1
ATOM 2748 C C . VAL A 1 340 ? -6.838 -20.266 1.958 1.00 58.56 340 VAL A C 1
ATOM 2750 O O . VAL A 1 340 ? -6.561 -19.349 1.184 1.00 58.56 340 VAL A O 1
ATOM 2753 N N . ASP A 1 341 ? -7.831 -21.132 1.762 1.00 67.69 341 ASP A N 1
ATOM 2754 C CA . ASP A 1 341 ? -8.852 -21.024 0.710 1.00 67.69 341 ASP A CA 1
ATOM 2755 C C . ASP A 1 341 ? -9.749 -19.804 0.975 1.00 67.69 341 ASP A C 1
ATOM 2757 O O . ASP A 1 341 ? -10.915 -19.913 1.329 1.00 67.69 341 ASP A O 1
ATOM 2761 N N . MET A 1 342 ? -9.166 -18.612 0.905 1.00 72.88 342 MET A N 1
ATOM 2762 C CA . MET A 1 342 ? -9.859 -17.337 1.002 1.00 72.88 342 MET A CA 1
ATOM 2763 C C . MET A 1 342 ? -9.865 -16.712 -0.388 1.00 72.88 342 MET A C 1
ATOM 2765 O O . MET A 1 342 ? -8.803 -16.487 -0.977 1.00 72.88 342 MET A O 1
ATOM 2769 N N . GLU A 1 343 ? -11.047 -16.363 -0.889 1.00 81.69 343 GLU A N 1
ATOM 2770 C CA . GLU A 1 343 ? -11.227 -15.640 -2.153 1.00 81.69 343 GLU A CA 1
ATOM 2771 C C . GLU A 1 343 ? -10.867 -14.150 -2.004 1.00 81.69 343 GLU A C 1
ATOM 2773 O O . GLU A 1 343 ? -11.675 -13.247 -2.212 1.00 81.69 343 GLU A O 1
ATOM 2778 N N . LEU A 1 344 ? -9.626 -13.863 -1.607 1.00 85.19 344 LEU A N 1
ATOM 2779 C CA . LEU A 1 344 ? -9.130 -12.498 -1.470 1.00 85.19 344 LEU A CA 1
ATOM 2780 C C . LEU A 1 344 ? -8.367 -12.064 -2.725 1.00 85.19 344 LEU A C 1
ATOM 2782 O O . LEU A 1 344 ? -7.527 -12.811 -3.239 1.00 85.19 344 LEU A O 1
ATOM 2786 N N . PRO A 1 345 ? -8.552 -10.815 -3.194 1.00 87.69 345 PRO A N 1
ATOM 2787 C CA . PRO A 1 345 ? -7.731 -10.285 -4.270 1.00 87.69 345 PRO A CA 1
ATOM 2788 C C . PRO A 1 345 ? -6.243 -10.329 -3.899 1.00 87.69 345 PRO A C 1
ATOM 2790 O O . PRO A 1 345 ? -5.864 -10.061 -2.761 1.00 87.69 345 PRO A O 1
ATOM 2793 N N . SER A 1 346 ? -5.364 -10.561 -4.876 1.00 86.50 346 SER A N 1
ATOM 2794 C CA . SER A 1 346 ? -3.915 -10.714 -4.640 1.00 86.50 346 SER A CA 1
ATOM 2795 C C . SER A 1 346 ? -3.270 -9.564 -3.856 1.00 86.50 346 SER A C 1
ATOM 2797 O O . SER A 1 346 ? -2.329 -9.766 -3.095 1.00 86.50 346 SER A O 1
ATOM 2799 N N . HIS A 1 347 ? -3.781 -8.339 -3.982 1.00 86.06 347 HIS A N 1
ATOM 2800 C CA . HIS A 1 347 ? -3.262 -7.212 -3.220 1.00 86.06 347 HIS A CA 1
ATOM 2801 C C . HIS A 1 347 ? -3.639 -7.258 -1.727 1.00 86.06 347 HIS A C 1
ATOM 2803 O O . HIS A 1 347 ? -2.950 -6.618 -0.946 1.00 86.06 347 HIS A O 1
ATOM 2809 N N . TYR A 1 348 ? -4.617 -8.044 -1.284 1.00 90.31 348 TYR A N 1
ATOM 2810 C CA . TYR A 1 348 ? -4.901 -8.296 0.139 1.00 90.31 348 TYR A CA 1
ATOM 2811 C C . TYR A 1 348 ? -3.997 -9.364 0.757 1.00 90.31 348 TYR A C 1
ATOM 2813 O O . TYR A 1 348 ? -3.812 -9.403 1.974 1.00 90.31 348 TYR A O 1
ATOM 2821 N N . LEU A 1 349 ? -3.391 -10.201 -0.082 1.00 88.25 349 LEU A N 1
ATOM 2822 C CA . LEU A 1 349 ? -2.566 -11.312 0.356 1.00 88.25 349 LEU A CA 1
ATOM 2823 C C . LEU A 1 349 ? -1.133 -10.854 0.660 1.00 88.25 349 LEU A C 1
ATOM 2825 O O . LEU A 1 349 ? -0.578 -9.982 -0.027 1.00 88.25 349 LEU A O 1
ATOM 2829 N N . PRO A 1 350 ? -0.492 -11.413 1.702 1.00 87.94 350 PRO A N 1
ATOM 2830 C CA . PRO A 1 350 ? 0.931 -11.224 1.891 1.00 87.94 350 PRO A CA 1
ATOM 2831 C C . PRO A 1 350 ? 1.686 -11.931 0.766 1.00 87.94 350 PRO A C 1
ATOM 2833 O O . PRO A 1 350 ? 1.214 -12.902 0.182 1.00 87.94 350 PRO A O 1
ATOM 2836 N N . LEU A 1 351 ? 2.906 -11.465 0.500 1.00 84.62 351 LEU A N 1
ATOM 2837 C CA . LEU A 1 351 ? 3.754 -11.991 -0.570 1.00 84.62 351 LEU A CA 1
ATOM 2838 C C . LEU A 1 351 ? 3.878 -13.522 -0.541 1.00 84.62 351 LEU A C 1
ATOM 2840 O O . LEU A 1 351 ? 3.907 -14.127 -1.597 1.00 84.62 351 LEU A O 1
ATOM 2844 N N . THR A 1 352 ? 3.934 -14.136 0.641 1.00 82.31 352 THR A N 1
ATOM 2845 C CA . THR A 1 352 ? 4.080 -15.590 0.823 1.00 82.31 352 THR A CA 1
ATOM 2846 C C . THR A 1 352 ? 2.854 -16.405 0.416 1.00 82.31 352 THR A C 1
ATOM 2848 O O . THR A 1 352 ? 2.994 -17.604 0.227 1.00 82.31 352 THR A O 1
ATOM 2851 N N . CYS A 1 353 ? 1.682 -15.779 0.297 1.00 83.44 353 CYS A N 1
ATOM 2852 C CA . CYS A 1 353 ? 0.433 -16.428 -0.114 1.00 83.44 353 CYS A CA 1
ATOM 2853 C C . CYS A 1 353 ? 0.126 -16.211 -1.605 1.00 83.44 353 CYS A C 1
ATOM 2855 O O . CYS A 1 353 ? -0.906 -16.654 -2.091 1.00 83.44 353 CYS A O 1
ATOM 2857 N N . LEU A 1 354 ? 0.990 -15.494 -2.331 1.00 86.00 354 LEU A N 1
ATOM 2858 C CA . LEU A 1 354 ? 0.842 -15.305 -3.771 1.00 86.00 354 LEU A CA 1
ATOM 2859 C C . LEU A 1 354 ? 1.355 -16.527 -4.534 1.00 86.00 354 LEU A C 1
ATOM 2861 O O . LEU A 1 354 ? 2.232 -17.255 -4.063 1.00 86.00 354 LEU A O 1
ATOM 2865 N N . ASP A 1 355 ? 0.868 -16.698 -5.760 1.00 86.19 355 ASP A N 1
ATOM 2866 C CA . ASP A 1 355 ? 1.359 -17.734 -6.660 1.00 86.19 355 ASP A CA 1
ATOM 2867 C C . ASP A 1 355 ? 2.875 -17.601 -6.903 1.00 86.19 355 ASP A C 1
ATOM 2869 O O . ASP A 1 355 ? 3.487 -16.530 -6.765 1.00 86.19 355 ASP A O 1
ATOM 2873 N N . LEU A 1 356 ? 3.506 -18.727 -7.230 1.00 83.81 356 LEU A N 1
ATOM 2874 C CA . LEU A 1 356 ? 4.957 -18.820 -7.359 1.00 83.81 356 LEU A CA 1
ATOM 2875 C C . LEU A 1 356 ? 5.516 -17.876 -8.438 1.00 83.81 356 LEU A C 1
ATOM 2877 O O . LEU A 1 356 ? 6.572 -17.271 -8.233 1.00 83.81 356 LEU A O 1
ATOM 2881 N N . ASP A 1 357 ? 4.798 -17.687 -9.547 1.00 84.88 357 ASP A N 1
ATOM 2882 C CA . ASP A 1 357 ? 5.214 -16.803 -10.637 1.00 84.88 357 ASP A CA 1
ATOM 2883 C C . ASP A 1 357 ? 5.144 -15.323 -10.226 1.00 84.88 357 ASP A C 1
ATOM 2885 O O . ASP A 1 357 ? 6.079 -14.562 -10.489 1.00 84.88 357 ASP A O 1
ATOM 2889 N N . THR A 1 358 ? 4.108 -14.904 -9.496 1.00 86.56 358 THR A N 1
ATOM 2890 C CA . THR A 1 358 ? 4.004 -13.544 -8.949 1.00 86.56 358 THR A CA 1
ATOM 2891 C C . THR A 1 358 ? 5.088 -13.275 -7.905 1.00 86.56 358 THR A C 1
ATOM 2893 O O . THR A 1 358 ? 5.683 -12.187 -7.889 1.00 86.56 358 THR A O 1
ATOM 2896 N N . ARG A 1 359 ? 5.408 -14.252 -7.046 1.00 86.62 359 ARG A N 1
ATOM 2897 C CA . ARG A 1 359 ? 6.523 -14.148 -6.085 1.00 86.62 359 ARG A CA 1
ATOM 2898 C C . ARG A 1 359 ? 7.864 -14.030 -6.805 1.00 86.62 359 ARG A C 1
ATOM 2900 O O . ARG A 1 359 ? 8.650 -13.138 -6.470 1.00 86.62 359 ARG A O 1
ATOM 2907 N N . ARG A 1 360 ? 8.087 -14.843 -7.842 1.00 85.75 360 ARG A N 1
ATOM 2908 C CA . ARG A 1 360 ? 9.242 -14.772 -8.754 1.00 85.75 360 ARG A CA 1
ATOM 2909 C C . ARG A 1 360 ? 9.379 -13.402 -9.397 1.00 85.75 360 ARG A C 1
ATOM 2911 O O . ARG A 1 360 ? 10.434 -12.783 -9.275 1.00 85.75 360 ARG A O 1
ATOM 2918 N N . ASP A 1 361 ? 8.325 -12.890 -10.017 1.00 83.31 361 ASP A N 1
ATOM 2919 C CA . ASP A 1 361 ? 8.341 -11.581 -10.668 1.00 83.31 361 ASP A CA 1
ATOM 2920 C C . ASP A 1 361 ? 8.588 -10.449 -9.662 1.00 83.31 361 ASP A C 1
ATOM 2922 O O . ASP A 1 361 ? 9.359 -9.525 -9.933 1.00 83.31 361 ASP A O 1
ATOM 2926 N N . THR A 1 362 ? 8.006 -10.541 -8.463 1.00 82.12 362 THR A N 1
ATOM 2927 C CA . THR A 1 362 ? 8.233 -9.565 -7.388 1.00 82.12 362 THR A CA 1
ATOM 2928 C C . THR A 1 362 ? 9.683 -9.596 -6.907 1.00 82.12 362 THR A C 1
ATOM 2930 O O . THR A 1 362 ? 10.277 -8.531 -6.697 1.00 82.12 362 THR A O 1
ATOM 2933 N N . TRP A 1 363 ? 10.272 -10.787 -6.757 1.00 82.88 363 TRP A N 1
ATOM 2934 C CA . TRP A 1 363 ? 11.686 -10.937 -6.423 1.00 82.88 363 TRP A CA 1
ATOM 2935 C C . TRP A 1 363 ? 12.567 -10.376 -7.540 1.00 82.88 363 TRP A C 1
ATOM 2937 O O . TRP A 1 363 ? 13.436 -9.556 -7.254 1.00 82.88 363 TRP A O 1
ATOM 2947 N N . LEU A 1 364 ? 12.301 -10.710 -8.809 1.00 77.00 364 LEU A N 1
ATOM 2948 C CA . LEU A 1 364 ? 13.046 -10.198 -9.967 1.00 77.00 364 LEU A CA 1
ATOM 2949 C C . LEU A 1 364 ? 13.007 -8.672 -10.020 1.00 77.00 364 LEU A C 1
ATOM 2951 O O . LEU A 1 364 ? 14.050 -8.033 -10.166 1.00 77.00 364 LEU A O 1
ATOM 2955 N N . ARG A 1 365 ? 11.823 -8.086 -9.810 1.00 74.25 365 ARG A N 1
ATOM 2956 C CA . ARG A 1 365 ? 11.620 -6.637 -9.737 1.00 74.25 365 ARG A CA 1
ATOM 2957 C C . ARG A 1 365 ? 12.369 -6.017 -8.565 1.00 74.25 365 ARG A C 1
ATOM 2959 O O . ARG A 1 365 ? 12.828 -4.881 -8.674 1.00 74.25 365 ARG A O 1
ATOM 2966 N N . ARG A 1 366 ? 12.452 -6.676 -7.406 1.00 71.56 366 ARG A N 1
ATOM 2967 C CA . ARG A 1 366 ? 13.105 -6.136 -6.195 1.00 71.56 366 ARG A CA 1
ATOM 2968 C C . ARG A 1 366 ? 14.618 -6.332 -6.191 1.00 71.56 366 ARG A C 1
ATOM 2970 O O . ARG A 1 366 ? 15.309 -5.422 -5.734 1.00 71.56 366 ARG A O 1
ATOM 2977 N N . GLY A 1 367 ? 15.084 -7.420 -6.793 1.00 62.78 367 GLY A N 1
ATOM 2978 C CA . GLY A 1 367 ? 16.469 -7.828 -6.974 1.00 62.78 367 GLY A CA 1
ATOM 2979 C C . GLY A 1 367 ? 17.203 -8.140 -5.659 1.00 62.78 367 GLY A C 1
ATOM 2980 O O . GLY A 1 367 ? 16.938 -7.510 -4.634 1.00 62.78 367 GLY A O 1
ATOM 2981 N N . PRO A 1 368 ? 18.218 -9.022 -5.681 1.00 54.41 368 PRO A N 1
ATOM 2982 C CA . PRO A 1 368 ? 19.068 -9.292 -4.516 1.00 54.41 368 PRO A CA 1
ATOM 2983 C C . PRO A 1 368 ? 20.077 -8.158 -4.239 1.00 54.41 368 PRO A C 1
ATOM 2985 O O . PRO A 1 368 ? 20.787 -8.160 -3.236 1.00 54.41 368 PRO A O 1
ATOM 2988 N N . PHE A 1 369 ? 20.161 -7.154 -5.122 1.00 54.53 369 PHE A N 1
ATOM 2989 C CA . PHE A 1 369 ? 21.181 -6.100 -5.078 1.00 54.53 369 PHE A CA 1
ATOM 2990 C C . PHE A 1 369 ? 20.687 -4.733 -4.587 1.00 54.53 369 PHE A C 1
ATOM 2992 O O . PHE A 1 369 ? 21.435 -3.754 -4.685 1.00 54.53 369 PHE A O 1
ATOM 2999 N N . ARG A 1 370 ? 19.472 -4.628 -4.028 1.00 51.69 370 ARG A N 1
ATOM 3000 C CA . ARG A 1 370 ? 18.981 -3.360 -3.462 1.00 51.69 370 ARG A CA 1
ATOM 3001 C C . ARG A 1 370 ? 19.939 -2.836 -2.385 1.00 51.69 370 ARG A C 1
ATOM 3003 O O . ARG A 1 370 ? 20.279 -3.525 -1.431 1.00 51.69 370 ARG A O 1
ATOM 3010 N N . TRP A 1 371 ? 20.358 -1.576 -2.514 1.00 45.59 371 TRP A N 1
ATOM 3011 C CA . TRP A 1 371 ? 21.343 -0.954 -1.615 1.00 45.59 371 TRP A CA 1
ATOM 3012 C C . TRP A 1 371 ? 20.933 -0.947 -0.142 1.00 45.59 371 TRP A C 1
ATOM 3014 O O . TRP A 1 371 ? 21.773 -0.983 0.754 1.00 45.59 371 TRP A O 1
ATOM 3024 N N . SER A 1 372 ? 19.623 -0.883 0.096 1.00 40.69 372 SER A N 1
ATOM 3025 C CA . SER A 1 372 ? 19.025 -0.848 1.427 1.00 40.69 372 SER A CA 1
ATOM 3026 C C . SER A 1 372 ? 19.101 -2.180 2.165 1.00 40.69 372 SER A C 1
ATOM 3028 O O . SER A 1 372 ? 18.842 -2.200 3.362 1.00 40.69 372 SER A O 1
ATOM 3030 N N . SER A 1 373 ? 19.405 -3.278 1.471 1.00 40.72 373 SER A N 1
ATOM 3031 C CA . SER A 1 373 ? 19.324 -4.625 2.029 1.00 40.72 373 SER A CA 1
ATOM 3032 C C . SER A 1 373 ? 20.682 -5.188 2.467 1.00 40.72 373 SER A C 1
ATOM 3034 O O . SER A 1 373 ? 20.740 -6.251 3.070 1.00 40.72 373 SER A O 1
ATOM 3036 N N . ILE A 1 374 ? 21.776 -4.443 2.246 1.00 42.53 374 ILE A N 1
ATOM 3037 C CA . ILE A 1 374 ? 23.106 -4.810 2.740 1.00 42.53 374 ILE A CA 1
ATOM 3038 C C . ILE A 1 374 ? 23.256 -4.328 4.192 1.00 42.53 374 ILE A C 1
ATOM 3040 O O . ILE A 1 374 ? 23.243 -3.111 4.431 1.00 42.53 374 ILE A O 1
ATOM 3044 N N . PRO A 1 375 ? 23.473 -5.233 5.163 1.00 44.50 375 PRO A N 1
ATOM 3045 C CA . PRO A 1 375 ? 23.860 -4.852 6.515 1.00 44.50 375 PRO A CA 1
ATOM 3046 C C . PRO A 1 375 ? 25.075 -3.917 6.476 1.00 44.50 375 PRO A C 1
ATOM 3048 O O . PRO A 1 375 ? 26.024 -4.166 5.733 1.00 44.50 375 PRO A O 1
ATOM 3051 N N . LYS A 1 376 ? 25.080 -2.840 7.277 1.00 49.19 376 LYS A N 1
ATOM 3052 C CA . LYS A 1 376 ? 26.154 -1.819 7.263 1.00 49.19 376 LYS A CA 1
ATOM 3053 C C . LYS A 1 376 ? 27.570 -2.418 7.363 1.00 49.19 376 LYS A C 1
ATOM 3055 O O . LYS A 1 376 ? 28.484 -1.859 6.769 1.00 49.19 376 LYS A O 1
ATOM 3060 N N . LYS A 1 377 ? 27.712 -3.574 8.022 1.00 41.78 377 LYS A N 1
ATOM 3061 C CA . LYS A 1 377 ? 28.955 -4.346 8.181 1.00 41.78 377 LYS A CA 1
ATOM 3062 C C . LYS A 1 377 ? 29.578 -4.895 6.884 1.00 41.78 377 LYS A C 1
ATOM 3064 O O . LYS A 1 377 ? 30.754 -5.215 6.887 1.00 41.78 377 LYS A O 1
ATOM 3069 N N . PHE A 1 378 ? 28.835 -4.969 5.776 1.00 43.34 378 PHE A N 1
ATOM 3070 C CA . PHE A 1 378 ? 29.343 -5.465 4.484 1.00 43.34 378 PHE A CA 1
ATOM 3071 C C . PHE A 1 378 ? 29.555 -4.354 3.440 1.00 43.34 378 PHE A C 1
ATOM 3073 O O . PHE A 1 378 ? 29.703 -4.627 2.248 1.00 43.34 378 PHE A O 1
ATOM 3080 N N . LYS A 1 379 ? 29.555 -3.079 3.850 1.00 49.12 379 LYS A N 1
ATOM 3081 C CA . LYS A 1 379 ? 29.759 -1.931 2.954 1.00 49.12 379 LYS A CA 1
ATOM 3082 C C . LYS A 1 379 ? 31.245 -1.707 2.654 1.00 49.12 379 LYS A C 1
ATOM 3084 O O . LYS A 1 379 ? 31.826 -0.717 3.079 1.00 49.12 379 LYS A O 1
ATOM 3089 N N . PHE A 1 380 ? 31.855 -2.607 1.890 1.00 53.62 380 PHE A N 1
ATOM 3090 C CA . PHE A 1 380 ? 33.222 -2.416 1.404 1.00 53.62 380 PHE A CA 1
ATOM 3091 C C . PHE A 1 380 ? 33.240 -1.588 0.101 1.00 53.62 380 PHE A C 1
ATOM 3093 O O . PHE A 1 380 ? 32.437 -1.858 -0.800 1.00 53.62 380 PHE A O 1
ATOM 3100 N N . PRO A 1 381 ? 34.167 -0.622 -0.071 1.00 51.47 381 PRO A N 1
ATOM 3101 C CA . PRO A 1 381 ? 34.324 0.141 -1.319 1.00 51.47 381 PRO A CA 1
ATOM 3102 C C . PRO A 1 381 ? 34.587 -0.728 -2.566 1.00 51.47 381 PRO A C 1
ATOM 3104 O O . PRO A 1 381 ? 34.216 -0.361 -3.684 1.00 51.47 381 PRO A O 1
ATOM 3107 N N . SER A 1 382 ? 35.197 -1.902 -2.389 1.00 51.50 382 SER A N 1
ATOM 3108 C CA . SER A 1 382 ? 35.404 -2.903 -3.442 1.00 51.50 382 SER A CA 1
ATOM 3109 C C . SER A 1 382 ? 34.090 -3.563 -3.874 1.00 51.50 382 SER A C 1
ATOM 3111 O O . SER A 1 382 ? 33.807 -3.617 -5.070 1.00 51.50 382 SER A O 1
ATOM 3113 N N . LEU A 1 383 ? 33.242 -3.969 -2.920 1.00 51.19 383 LEU A N 1
ATOM 3114 C CA . LEU A 1 383 ? 31.900 -4.514 -3.167 1.00 51.19 383 LEU A CA 1
ATOM 3115 C C . LEU A 1 383 ? 30.981 -3.477 -3.831 1.00 51.19 383 LEU A C 1
ATOM 3117 O O . LEU A 1 383 ? 30.165 -3.813 -4.688 1.00 51.19 383 LEU A O 1
ATOM 3121 N N . LEU A 1 384 ? 31.153 -2.204 -3.475 1.00 53.94 384 LEU A N 1
ATOM 3122 C CA . LEU A 1 384 ? 30.499 -1.058 -4.097 1.00 53.94 384 LEU A CA 1
ATOM 3123 C C . LEU A 1 384 ? 30.849 -0.945 -5.590 1.00 53.94 384 LEU A C 1
ATOM 3125 O O . LEU A 1 384 ? 29.963 -1.054 -6.439 1.00 53.94 384 LEU A O 1
ATOM 3129 N N . LYS A 1 385 ? 32.136 -0.787 -5.927 1.00 55.88 385 LYS A N 1
ATOM 3130 C CA . LYS A 1 385 ? 32.604 -0.721 -7.327 1.00 55.88 385 LYS A CA 1
ATOM 3131 C C . LYS A 1 385 ? 32.211 -1.974 -8.112 1.00 55.88 385 LYS A C 1
ATOM 3133 O O . LYS A 1 385 ? 31.856 -1.901 -9.286 1.00 55.88 385 LYS A O 1
ATOM 3138 N N . PHE A 1 386 ? 32.242 -3.126 -7.456 1.00 55.16 386 PHE A N 1
ATOM 3139 C CA . PHE A 1 386 ? 31.820 -4.402 -8.009 1.00 55.16 386 PHE A CA 1
ATOM 3140 C C . PHE A 1 386 ? 30.327 -4.442 -8.351 1.00 55.16 386 PHE A C 1
ATOM 3142 O O . PHE A 1 386 ? 29.974 -4.785 -9.476 1.00 55.16 386 PHE A O 1
ATOM 3149 N N . ARG A 1 387 ? 29.447 -4.022 -7.434 1.00 54.62 387 ARG A N 1
ATOM 3150 C CA . ARG A 1 387 ? 28.000 -3.932 -7.684 1.00 54.62 387 ARG A CA 1
ATOM 3151 C C . ARG A 1 387 ? 27.671 -2.927 -8.781 1.00 54.62 387 ARG A C 1
ATOM 3153 O O . ARG A 1 387 ? 26.806 -3.202 -9.599 1.00 54.62 387 ARG A O 1
ATOM 3160 N N . GLN A 1 388 ? 28.388 -1.806 -8.846 1.00 56.12 388 GLN A N 1
ATOM 3161 C CA . GLN A 1 388 ? 28.251 -0.835 -9.936 1.00 56.12 388 GLN A CA 1
ATOM 3162 C C . GLN A 1 388 ? 28.605 -1.454 -11.294 1.00 56.12 388 GLN A C 1
ATOM 3164 O O . GLN A 1 388 ? 27.860 -1.290 -12.256 1.00 56.12 388 GLN A O 1
ATOM 3169 N N . ARG A 1 389 ? 29.706 -2.218 -11.365 1.00 55.66 389 ARG A N 1
ATOM 3170 C CA . ARG A 1 389 ? 30.095 -2.969 -12.572 1.00 55.66 389 ARG A CA 1
ATOM 3171 C C . ARG A 1 389 ? 29.081 -4.059 -12.925 1.00 55.66 389 ARG A C 1
ATOM 3173 O O . ARG A 1 389 ? 28.820 -4.270 -14.101 1.00 55.66 389 ARG A O 1
ATOM 3180 N N . MET A 1 390 ? 28.516 -4.728 -11.922 1.00 53.97 390 MET A N 1
ATOM 3181 C CA . MET A 1 390 ? 27.491 -5.762 -12.078 1.00 53.97 390 MET A CA 1
ATOM 3182 C C . MET A 1 390 ? 26.187 -5.209 -12.632 1.00 53.97 390 MET A C 1
ATOM 3184 O O . MET A 1 390 ? 25.695 -5.683 -13.651 1.00 53.97 390 MET A O 1
ATOM 3188 N N . ALA A 1 391 ? 25.677 -4.160 -11.988 1.00 54.69 391 ALA A N 1
ATOM 3189 C CA . ALA A 1 391 ? 24.524 -3.415 -12.447 1.00 54.69 391 ALA A CA 1
ATOM 3190 C C . ALA A 1 391 ? 24.759 -2.974 -13.899 1.00 54.69 391 ALA A C 1
ATOM 3192 O O . ALA A 1 391 ? 23.972 -3.322 -14.759 1.00 54.69 391 ALA A O 1
ATOM 3193 N N . ALA A 1 392 ? 25.897 -2.351 -14.220 1.00 53.00 392 ALA A N 1
ATOM 3194 C CA . ALA A 1 392 ? 26.200 -1.906 -15.585 1.00 53.00 392 ALA A CA 1
ATOM 3195 C C . ALA A 1 392 ? 26.290 -3.029 -16.649 1.00 53.00 392 ALA A C 1
ATOM 3197 O O . ALA A 1 392 ? 26.203 -2.740 -17.841 1.00 53.00 392 ALA A O 1
ATOM 3198 N N . ARG A 1 393 ? 26.487 -4.296 -16.254 1.00 51.59 393 ARG A N 1
ATOM 3199 C CA . ARG A 1 393 ? 26.636 -5.454 -17.164 1.00 51.59 393 ARG A CA 1
ATOM 3200 C C . ARG A 1 393 ? 25.391 -6.335 -17.259 1.00 51.59 393 ARG A C 1
ATOM 3202 O O . ARG A 1 393 ? 25.300 -7.182 -18.141 1.00 51.59 393 ARG A O 1
ATOM 3209 N N . ILE A 1 394 ? 24.436 -6.171 -16.352 1.00 53.25 394 ILE A N 1
ATOM 3210 C CA . ILE A 1 394 ? 23.186 -6.928 -16.344 1.00 53.25 394 ILE A CA 1
ATOM 3211 C C . ILE A 1 394 ? 22.075 -5.890 -16.438 1.00 53.25 394 ILE A C 1
ATOM 3213 O O . ILE A 1 394 ? 21.654 -5.385 -15.398 1.00 53.25 394 ILE A O 1
ATOM 3217 N N . PRO A 1 395 ? 21.613 -5.536 -17.653 1.00 50.44 395 PRO A N 1
ATOM 3218 C CA . PRO A 1 395 ? 20.681 -4.424 -17.866 1.00 50.44 395 PRO A CA 1
ATOM 3219 C C . PRO A 1 395 ? 19.449 -4.471 -16.953 1.00 50.44 395 PRO A C 1
ATOM 3221 O O . PRO A 1 395 ? 18.977 -3.459 -16.452 1.00 50.44 395 PRO A O 1
ATOM 3224 N N . THR A 1 396 ? 18.968 -5.667 -16.641 1.00 51.47 396 THR A N 1
ATOM 3225 C CA . THR A 1 396 ? 17.867 -5.903 -15.708 1.00 51.47 396 THR A CA 1
ATOM 3226 C C . THR A 1 396 ? 18.202 -5.639 -14.244 1.00 51.47 396 THR A C 1
ATOM 3228 O O . THR A 1 396 ? 17.388 -5.063 -13.525 1.00 51.47 396 THR A O 1
ATOM 3231 N N . LEU A 1 397 ? 19.400 -6.006 -13.783 1.00 52.03 397 LEU A N 1
ATOM 3232 C CA . LEU A 1 397 ? 19.861 -5.620 -12.449 1.00 52.03 397 LEU A CA 1
ATOM 3233 C C . LEU A 1 397 ? 20.219 -4.138 -12.392 1.00 52.03 397 LEU A C 1
ATOM 3235 O O . LEU A 1 397 ? 20.037 -3.539 -11.339 1.00 52.03 397 LEU A O 1
ATOM 3239 N N . TYR A 1 398 ? 20.676 -3.545 -13.498 1.00 50.19 398 TYR A N 1
ATOM 3240 C CA . TYR A 1 398 ? 20.887 -2.106 -13.627 1.00 50.19 398 TYR A CA 1
ATOM 3241 C C . TYR A 1 398 ? 19.604 -1.355 -13.294 1.00 50.19 398 TYR A C 1
ATOM 3243 O O . TYR A 1 398 ? 19.552 -0.632 -12.303 1.00 50.19 398 TYR A O 1
ATOM 3251 N N . LEU A 1 399 ? 18.532 -1.632 -14.037 1.00 47.69 399 LEU A N 1
ATOM 3252 C CA . LEU A 1 399 ? 17.253 -0.947 -13.878 1.00 47.69 399 LEU A CA 1
ATOM 3253 C C . LEU A 1 399 ? 16.632 -1.153 -12.491 1.00 47.69 399 LEU A C 1
ATOM 3255 O O . LEU A 1 399 ? 15.972 -0.258 -11.976 1.00 47.69 399 LEU A O 1
ATOM 3259 N N . ASN A 1 400 ? 16.900 -2.287 -11.835 1.00 46.78 400 ASN A N 1
ATOM 3260 C CA . ASN A 1 400 ? 16.417 -2.555 -10.477 1.00 46.78 400 ASN A CA 1
ATOM 3261 C C . ASN A 1 400 ? 17.338 -2.005 -9.360 1.00 46.78 400 ASN A C 1
ATOM 3263 O O . ASN A 1 400 ? 16.869 -1.803 -8.234 1.00 46.78 400 ASN A O 1
ATOM 3267 N N . ALA A 1 401 ? 18.621 -1.741 -9.647 1.00 43.19 401 ALA A N 1
ATOM 3268 C CA . ALA A 1 401 ? 19.624 -1.199 -8.716 1.00 43.19 401 ALA A CA 1
ATOM 3269 C C . ALA A 1 401 ? 19.745 0.338 -8.752 1.00 43.19 401 ALA A C 1
ATOM 3271 O O . ALA A 1 401 ? 20.295 0.935 -7.825 1.00 43.19 401 ALA A O 1
ATOM 3272 N N . VAL A 1 402 ? 19.204 0.991 -9.783 1.00 39.34 402 VAL A N 1
ATOM 3273 C CA . VAL A 1 402 ? 19.338 2.429 -10.096 1.00 39.34 402 VAL A CA 1
ATOM 3274 C C . VAL A 1 402 ? 18.604 3.380 -9.118 1.00 39.34 402 VAL A C 1
ATOM 3276 O O . VAL A 1 402 ? 18.507 4.586 -9.341 1.00 39.34 402 VAL A O 1
ATOM 3279 N N . ALA A 1 403 ? 18.187 2.912 -7.939 1.00 35.78 403 ALA A N 1
ATOM 3280 C CA . ALA A 1 403 ? 17.684 3.778 -6.864 1.00 35.78 403 ALA A CA 1
ATOM 3281 C C . ALA A 1 403 ? 18.785 4.544 -6.083 1.00 35.78 403 ALA A C 1
ATOM 3283 O O . ALA A 1 403 ? 18.484 5.148 -5.056 1.00 35.78 403 ALA A O 1
ATOM 3284 N N . GLY A 1 404 ? 20.051 4.549 -6.526 1.00 33.41 404 GLY A N 1
ATOM 3285 C CA . GLY A 1 404 ? 21.098 5.303 -5.815 1.00 33.41 404 GLY A CA 1
ATOM 3286 C C . GLY A 1 404 ? 22.517 5.272 -6.382 1.00 33.41 404 GLY A C 1
ATOM 3287 O O . GLY A 1 404 ? 23.451 5.569 -5.645 1.00 33.41 404 GLY A O 1
ATOM 3288 N N . ILE A 1 405 ? 22.714 4.902 -7.651 1.00 35.75 405 ILE A N 1
ATOM 3289 C CA . ILE A 1 405 ? 24.051 4.853 -8.253 1.00 35.75 405 ILE A CA 1
ATOM 3290 C C . ILE A 1 405 ? 24.128 5.855 -9.408 1.00 35.75 405 ILE A C 1
ATOM 3292 O O . ILE A 1 405 ? 23.713 5.565 -10.525 1.00 35.75 405 ILE A O 1
ATOM 3296 N N . THR A 1 406 ? 24.706 7.026 -9.157 1.00 34.19 406 THR A N 1
ATOM 3297 C CA . THR A 1 406 ? 25.179 7.946 -10.198 1.00 34.19 406 THR A CA 1
ATOM 3298 C C . THR A 1 406 ? 26.449 7.364 -10.826 1.00 34.19 406 THR A C 1
ATOM 3300 O O . THR A 1 406 ? 27.566 7.651 -10.398 1.00 34.19 406 THR A O 1
ATOM 3303 N N . VAL A 1 407 ? 26.307 6.487 -11.824 1.00 38.50 407 VAL A N 1
ATOM 3304 C CA . VAL A 1 407 ? 27.463 6.018 -12.606 1.00 38.50 407 VAL A CA 1
ATOM 3305 C C . VAL A 1 407 ? 27.798 7.090 -13.644 1.00 38.50 407 VAL A C 1
ATOM 3307 O O . VAL A 1 407 ? 27.149 7.177 -14.675 1.00 38.50 407 VAL A O 1
ATOM 3310 N N . LYS A 1 408 ? 28.836 7.896 -13.386 1.00 36.06 408 LYS A N 1
ATOM 3311 C CA . LYS A 1 408 ? 29.393 8.872 -14.350 1.00 36.06 408 LYS A CA 1
ATOM 3312 C C . LYS A 1 408 ? 30.097 8.229 -15.562 1.00 36.06 408 LYS A C 1
ATOM 3314 O O . LYS A 1 408 ? 30.588 8.942 -16.429 1.00 36.06 408 LYS A O 1
ATOM 3319 N N . ASN A 1 409 ? 30.159 6.901 -15.647 1.00 33.72 409 ASN A N 1
ATOM 3320 C CA . ASN A 1 409 ? 30.917 6.209 -16.686 1.00 33.72 409 ASN A CA 1
ATOM 3321 C C . ASN A 1 409 ? 30.010 5.737 -17.827 1.00 33.72 409 ASN A C 1
ATOM 3323 O O . ASN A 1 409 ? 29.105 4.933 -17.609 1.00 33.72 409 ASN A O 1
ATOM 3327 N N . ARG A 1 410 ? 30.325 6.178 -19.054 1.00 34.66 410 ARG A N 1
ATOM 3328 C CA . ARG A 1 410 ? 29.852 5.583 -20.314 1.00 34.66 410 ARG A CA 1
ATOM 3329 C C . ARG A 1 410 ? 30.348 4.136 -20.397 1.00 34.66 410 ARG A C 1
ATOM 3331 O O . ARG A 1 410 ? 31.416 3.867 -20.939 1.00 34.66 410 ARG A O 1
ATOM 3338 N N . VAL A 1 411 ? 29.615 3.195 -19.815 1.00 38.97 411 VAL A N 1
ATOM 3339 C CA . VAL A 1 411 ? 29.929 1.768 -19.930 1.00 38.97 411 VAL A CA 1
ATOM 3340 C C . VAL A 1 411 ? 29.105 1.201 -21.076 1.00 38.97 411 VAL A C 1
ATOM 3342 O O . VAL A 1 411 ? 27.880 1.277 -21.054 1.00 38.97 411 VAL A O 1
ATOM 3345 N N . ARG A 1 412 ? 29.777 0.620 -22.079 1.00 38.34 412 ARG A N 1
ATOM 3346 C CA . ARG A 1 412 ? 29.130 -0.236 -23.081 1.00 38.34 412 ARG A CA 1
ATOM 3347 C C . ARG A 1 412 ? 28.408 -1.364 -22.338 1.00 38.34 412 ARG A C 1
ATOM 3349 O O . ARG A 1 412 ? 29.050 -2.245 -21.766 1.00 38.34 412 ARG A O 1
ATOM 3356 N N . THR A 1 413 ? 27.082 -1.306 -22.304 1.00 40.50 413 THR A N 1
ATOM 3357 C CA . THR A 1 413 ? 26.213 -2.327 -21.714 1.00 40.50 413 THR A CA 1
ATOM 3358 C C . THR A 1 413 ? 26.261 -3.573 -22.594 1.00 40.50 413 THR A C 1
ATOM 3360 O O . THR A 1 413 ? 25.464 -3.728 -23.515 1.00 40.50 413 THR A O 1
ATOM 3363 N N . HIS A 1 414 ? 27.229 -4.458 -22.369 1.00 39.41 414 HIS A N 1
ATOM 3364 C CA . HIS A 1 414 ? 27.143 -5.813 -22.906 1.00 39.41 414 HIS A CA 1
ATOM 3365 C C . HIS A 1 414 ? 26.109 -6.578 -22.087 1.00 39.41 414 HIS A C 1
ATOM 3367 O O . HIS A 1 414 ? 26.159 -6.533 -20.860 1.00 39.41 414 HIS A O 1
ATOM 3373 N N . SER A 1 415 ? 25.176 -7.266 -22.742 1.00 41.94 415 SER A N 1
ATOM 3374 C CA . SER A 1 415 ? 24.235 -8.121 -22.029 1.00 41.94 415 SER A CA 1
ATOM 3375 C C . SER A 1 415 ? 24.981 -9.282 -21.376 1.00 41.94 415 SER A C 1
ATOM 3377 O O . SER A 1 415 ? 25.889 -9.861 -21.973 1.00 41.94 415 SER A O 1
ATOM 3379 N N . LEU A 1 416 ? 24.633 -9.631 -20.136 1.00 39.56 416 LEU A N 1
ATOM 3380 C CA . LEU A 1 416 ? 25.300 -10.733 -19.445 1.00 39.56 416 LEU A CA 1
ATOM 3381 C C . LEU A 1 416 ? 25.212 -12.074 -20.195 1.00 39.56 416 LEU A C 1
ATOM 3383 O O . LEU A 1 416 ? 26.221 -12.764 -20.204 1.00 39.56 416 LEU A O 1
ATOM 3387 N N . PRO A 1 417 ? 24.117 -12.431 -20.898 1.00 39.53 417 PRO A N 1
ATOM 3388 C CA . PRO A 1 417 ? 24.125 -13.580 -21.800 1.00 39.53 417 PRO A CA 1
ATOM 3389 C C . PRO A 1 417 ? 25.253 -13.505 -22.835 1.00 39.53 417 PRO A C 1
ATOM 3391 O O . PRO A 1 417 ? 25.948 -14.492 -23.013 1.00 39.53 417 PRO A O 1
ATOM 3394 N N . HIS A 1 418 ? 25.514 -12.328 -23.419 1.00 42.62 418 HIS A N 1
ATOM 3395 C CA . HIS A 1 418 ? 26.616 -12.100 -24.365 1.00 42.62 418 HIS A CA 1
ATOM 3396 C C . HIS A 1 418 ? 28.003 -12.186 -23.712 1.00 42.62 418 HIS A C 1
ATOM 3398 O O . HIS A 1 418 ? 28.940 -12.684 -24.325 1.00 42.62 418 HIS A O 1
ATOM 3404 N N . LEU A 1 419 ? 28.146 -11.723 -22.466 1.00 43.53 419 LEU A N 1
ATOM 3405 C CA . LEU A 1 419 ? 29.367 -11.876 -21.658 1.00 43.53 419 LEU A CA 1
ATOM 3406 C C . LEU A 1 419 ? 29.612 -13.346 -21.284 1.00 43.53 419 LEU A C 1
ATOM 3408 O O . LEU A 1 419 ? 30.721 -13.834 -21.442 1.00 43.53 419 LEU A O 1
ATOM 3412 N N . MET A 1 420 ? 28.574 -14.062 -20.856 1.00 41.66 420 MET A N 1
ATOM 3413 C CA . MET A 1 420 ? 28.618 -15.477 -20.479 1.00 41.66 420 MET A CA 1
ATOM 3414 C C . MET A 1 420 ? 28.840 -16.402 -21.678 1.00 41.66 420 MET A C 1
ATOM 3416 O O . MET A 1 420 ? 29.436 -17.458 -21.523 1.00 41.66 420 MET A O 1
ATOM 3420 N N . THR A 1 421 ? 28.395 -16.015 -22.877 1.00 41.78 421 THR A N 1
ATOM 3421 C CA . THR A 1 421 ? 28.693 -16.745 -24.118 1.00 41.78 421 THR A CA 1
ATOM 3422 C C . THR A 1 421 ? 30.058 -16.406 -24.717 1.00 41.78 421 THR A C 1
ATOM 3424 O O . THR A 1 421 ? 30.518 -17.157 -25.570 1.00 41.78 421 THR A O 1
ATOM 3427 N N . LYS A 1 422 ? 30.681 -15.280 -24.327 1.00 40.41 422 LYS A N 1
ATOM 3428 C CA . LYS A 1 422 ? 32.000 -14.836 -24.821 1.00 40.41 422 LYS A CA 1
ATOM 3429 C C . LYS A 1 422 ? 33.170 -15.194 -23.907 1.00 40.41 422 LYS A C 1
ATOM 3431 O O . LYS A 1 422 ? 34.304 -15.147 -24.371 1.00 40.41 422 LYS A O 1
ATOM 3436 N N . LEU A 1 423 ? 32.917 -15.492 -22.635 1.00 42.84 423 LEU A N 1
ATOM 3437 C CA . LEU A 1 423 ? 33.945 -16.026 -21.747 1.00 42.84 423 LEU A CA 1
ATOM 3438 C C . LEU A 1 423 ? 34.244 -17.464 -22.177 1.00 42.84 423 LEU A C 1
ATOM 3440 O O . LEU A 1 423 ? 33.329 -18.279 -22.282 1.00 42.84 423 LEU A O 1
ATOM 3444 N N . THR A 1 424 ? 35.509 -17.757 -22.473 1.00 48.31 424 THR A N 1
ATOM 3445 C CA . THR A 1 424 ? 35.945 -19.120 -22.800 1.00 48.31 424 THR A CA 1
ATOM 3446 C C . THR A 1 424 ? 35.869 -20.012 -21.559 1.00 48.31 424 THR A C 1
ATOM 3448 O O . THR A 1 424 ? 35.953 -19.525 -20.430 1.00 48.31 424 THR A O 1
ATOM 3451 N N . ASP A 1 425 ? 35.762 -21.330 -21.748 1.00 47.84 425 ASP A N 1
ATOM 3452 C CA . ASP A 1 425 ? 35.677 -22.306 -20.647 1.00 47.84 425 ASP A CA 1
ATOM 3453 C C . ASP A 1 425 ? 36.866 -22.198 -19.665 1.00 47.84 425 ASP A C 1
ATOM 3455 O O . ASP A 1 425 ? 36.721 -22.433 -18.464 1.00 47.84 425 ASP A O 1
ATOM 3459 N N . SER A 1 426 ? 38.036 -21.772 -20.158 1.00 45.94 426 SER A N 1
ATOM 3460 C CA . SER A 1 426 ? 39.224 -21.459 -19.353 1.00 45.94 426 SER A CA 1
ATOM 3461 C C . SER A 1 426 ? 39.051 -20.207 -18.484 1.00 45.94 426 SER A C 1
ATOM 3463 O O . SER A 1 426 ? 39.372 -20.225 -17.301 1.00 45.94 426 SER A O 1
ATOM 3465 N N . GLN A 1 427 ? 38.462 -19.137 -19.025 1.00 49.19 427 GLN A N 1
ATOM 3466 C CA . GLN A 1 427 ? 38.232 -17.881 -18.302 1.00 49.19 427 GLN A CA 1
ATOM 3467 C C . GLN A 1 427 ? 37.186 -18.025 -17.191 1.00 49.19 427 GLN A C 1
ATOM 3469 O O . GLN A 1 427 ? 37.253 -17.306 -16.195 1.00 49.19 427 GLN A O 1
ATOM 3474 N N . LEU A 1 428 ? 36.224 -18.939 -17.350 1.00 50.34 428 LEU A N 1
ATOM 3475 C CA . LEU A 1 428 ? 35.224 -19.250 -16.327 1.00 50.34 428 LEU A CA 1
ATOM 3476 C C . LEU A 1 428 ? 35.804 -20.095 -15.183 1.00 50.34 428 LEU A C 1
ATOM 3478 O O . LEU A 1 428 ? 35.537 -19.788 -14.020 1.00 50.34 428 LEU A O 1
ATOM 3482 N N . ARG A 1 429 ? 36.658 -21.084 -15.479 1.00 51.59 429 ARG A N 1
ATOM 3483 C CA . ARG A 1 429 ? 37.398 -21.832 -14.444 1.00 51.59 429 ARG A CA 1
ATOM 3484 C C . ARG A 1 429 ? 38.358 -20.927 -13.666 1.00 51.59 429 ARG A C 1
ATOM 3486 O O . ARG A 1 429 ? 38.319 -20.916 -12.438 1.00 51.59 429 ARG A O 1
ATOM 3493 N N . ASP A 1 430 ? 39.108 -20.069 -14.358 1.00 51.12 430 ASP A N 1
ATOM 3494 C CA . ASP A 1 430 ? 39.989 -19.066 -13.736 1.00 51.12 430 ASP A CA 1
ATOM 3495 C C . ASP A 1 430 ? 39.224 -18.023 -12.903 1.00 51.12 430 ASP A C 1
ATOM 3497 O O . ASP A 1 430 ? 39.735 -17.480 -11.918 1.00 51.12 430 ASP A O 1
ATOM 3501 N N . ALA A 1 431 ? 37.982 -17.723 -13.286 1.00 49.62 431 ALA A N 1
ATOM 3502 C CA . ALA A 1 431 ? 37.092 -16.836 -12.547 1.00 49.62 431 ALA A CA 1
ATOM 3503 C C . ALA A 1 431 ? 36.595 -17.465 -11.232 1.00 49.62 431 ALA A C 1
ATOM 3505 O O . ALA A 1 431 ? 36.420 -16.742 -10.253 1.00 49.62 431 ALA A O 1
ATOM 3506 N N . LEU A 1 432 ? 36.414 -18.786 -11.163 1.00 51.41 432 LEU A N 1
ATOM 3507 C CA . LEU A 1 432 ? 36.064 -19.480 -9.917 1.00 51.41 432 LEU A CA 1
ATOM 3508 C C . LEU A 1 432 ? 37.256 -19.609 -8.958 1.00 51.41 432 LEU A C 1
ATOM 3510 O O . LEU A 1 432 ? 37.060 -19.581 -7.746 1.00 51.41 432 LEU A O 1
ATOM 3514 N N . ILE A 1 433 ? 38.483 -19.645 -9.485 1.00 51.75 433 ILE A N 1
ATOM 3515 C CA . ILE A 1 433 ? 39.723 -19.616 -8.689 1.00 51.75 433 ILE A CA 1
ATOM 3516 C C . ILE A 1 433 ? 39.922 -18.246 -8.014 1.00 51.75 433 ILE A C 1
ATOM 3518 O O . ILE A 1 433 ? 40.519 -18.142 -6.944 1.00 51.75 433 ILE A O 1
ATOM 3522 N N . LYS A 1 434 ? 39.400 -17.164 -8.608 1.00 53.56 434 LYS A N 1
ATOM 3523 C CA . LYS A 1 434 ? 39.504 -15.805 -8.060 1.00 53.56 434 LYS A CA 1
ATOM 3524 C C . LYS A 1 434 ? 38.305 -15.497 -7.146 1.00 53.56 434 LYS A C 1
ATOM 3526 O O . LYS A 1 434 ? 37.197 -15.315 -7.657 1.00 53.56 434 LYS A O 1
ATOM 3531 N N . PRO A 1 435 ? 38.497 -15.285 -5.826 1.00 54.00 435 PRO A N 1
ATOM 3532 C CA . PRO A 1 435 ? 37.392 -15.137 -4.866 1.00 54.00 435 PRO A CA 1
ATOM 3533 C C . PRO A 1 435 ? 36.351 -14.068 -5.240 1.00 54.00 435 PRO A C 1
ATOM 3535 O O . PRO A 1 435 ? 35.153 -14.226 -5.006 1.00 54.00 435 PRO A O 1
ATOM 3538 N N . TYR A 1 436 ? 36.785 -12.974 -5.874 1.00 53.16 436 TYR A N 1
ATOM 3539 C CA . TYR A 1 436 ? 35.899 -11.881 -6.282 1.00 53.16 436 TYR A CA 1
ATOM 3540 C C . TYR A 1 436 ? 35.003 -12.220 -7.486 1.00 53.16 436 TYR A C 1
ATOM 3542 O O . TYR A 1 436 ? 33.909 -11.665 -7.601 1.00 53.16 436 TYR A O 1
ATOM 3550 N N . MET A 1 437 ? 35.440 -13.111 -8.380 1.00 52.09 437 MET A N 1
ATOM 3551 C CA . MET A 1 437 ? 34.660 -13.563 -9.537 1.00 52.09 437 MET A CA 1
ATOM 3552 C C . MET A 1 437 ? 33.771 -14.763 -9.191 1.00 52.09 437 MET A C 1
ATOM 3554 O O . MET A 1 437 ? 32.627 -14.807 -9.635 1.00 52.09 437 MET A O 1
ATOM 3558 N N . ALA A 1 438 ? 34.196 -15.649 -8.290 1.00 57.12 438 ALA A N 1
ATOM 3559 C CA . ALA A 1 438 ? 33.293 -16.630 -7.686 1.00 57.12 438 ALA A CA 1
ATOM 3560 C C . ALA A 1 438 ? 32.101 -15.927 -7.007 1.00 57.12 438 ALA A C 1
ATOM 3562 O O . ALA A 1 438 ? 30.936 -16.216 -7.288 1.00 57.12 438 ALA A O 1
ATOM 3563 N N . HIS A 1 439 ? 32.376 -14.882 -6.217 1.00 59.00 439 HIS A N 1
ATOM 3564 C CA . HIS A 1 439 ? 31.339 -14.040 -5.616 1.00 59.00 439 HIS A CA 1
ATOM 3565 C C . HIS A 1 439 ? 30.434 -13.346 -6.662 1.00 59.00 439 HIS A C 1
ATOM 3567 O O . HIS A 1 439 ? 29.272 -13.056 -6.377 1.00 59.00 439 HIS A O 1
ATOM 3573 N N . PHE A 1 440 ? 30.934 -13.074 -7.873 1.00 58.97 440 PHE A N 1
ATOM 3574 C CA . PHE A 1 440 ? 30.170 -12.491 -8.991 1.00 58.97 440 PHE A CA 1
ATOM 3575 C C . PHE A 1 440 ? 29.137 -13.454 -9.534 1.00 58.97 440 PHE A C 1
ATOM 3577 O O . PHE A 1 440 ? 27.951 -13.123 -9.558 1.00 58.97 440 PHE A O 1
ATOM 3584 N N . VAL A 1 441 ? 29.592 -14.636 -9.933 1.00 62.72 441 VAL A N 1
ATOM 3585 C CA . VAL A 1 441 ? 28.740 -15.668 -10.521 1.00 62.72 441 VAL A CA 1
ATOM 3586 C C . VAL A 1 441 ? 27.646 -16.051 -9.526 1.00 62.72 441 VAL A C 1
ATOM 3588 O O . VAL A 1 441 ? 26.466 -16.046 -9.868 1.00 62.72 441 VAL A O 1
ATOM 3591 N N . LEU A 1 442 ? 28.018 -16.229 -8.260 1.00 66.19 442 LEU A N 1
ATOM 3592 C CA . LEU A 1 442 ? 27.104 -16.635 -7.198 1.00 66.19 442 LEU A CA 1
ATOM 3593 C C . LEU A 1 442 ? 26.010 -15.626 -6.896 1.00 66.19 442 LEU A C 1
ATOM 3595 O O . LEU A 1 442 ? 24.859 -16.005 -6.744 1.00 66.19 442 LEU A O 1
ATOM 3599 N N . ASN A 1 443 ? 26.318 -14.332 -6.830 1.00 66.75 443 ASN A N 1
ATOM 3600 C CA . ASN A 1 443 ? 25.259 -13.360 -6.560 1.00 66.75 443 ASN A CA 1
ATOM 3601 C C . ASN A 1 443 ? 24.346 -13.107 -7.775 1.00 66.75 443 ASN A C 1
ATOM 3603 O O . ASN A 1 443 ? 23.239 -12.602 -7.597 1.00 66.75 443 ASN A O 1
ATOM 3607 N N . ALA A 1 444 ? 24.786 -13.423 -8.998 1.00 67.00 444 ALA A N 1
ATOM 3608 C CA . ALA A 1 444 ? 23.938 -13.360 -10.192 1.00 67.00 444 ALA A CA 1
ATOM 3609 C C . ALA A 1 444 ? 23.110 -14.634 -10.412 1.00 67.00 444 ALA A C 1
ATOM 3611 O O . ALA A 1 444 ? 22.100 -14.589 -11.111 1.00 67.00 444 ALA A O 1
ATOM 3612 N N . LEU A 1 445 ? 23.510 -15.752 -9.811 1.00 70.94 445 LEU A N 1
ATOM 3613 C CA . LEU A 1 445 ? 22.904 -17.062 -10.007 1.00 70.94 445 LEU A CA 1
ATOM 3614 C C . LEU A 1 445 ? 21.387 -17.103 -9.729 1.00 70.94 445 LEU A C 1
ATOM 3616 O O . LEU A 1 445 ? 20.657 -17.509 -10.634 1.00 70.94 445 LEU A O 1
ATOM 3620 N N . PRO A 1 446 ? 20.858 -16.622 -8.585 1.00 73.38 446 PRO A N 1
ATOM 3621 C CA . PRO A 1 446 ? 19.412 -16.651 -8.354 1.00 73.38 446 PRO A CA 1
ATOM 3622 C C . PRO A 1 446 ? 18.644 -15.830 -9.384 1.00 73.38 446 PRO A C 1
ATOM 3624 O O . PRO A 1 446 ? 17.515 -16.155 -9.731 1.00 73.38 446 PRO A O 1
ATOM 3627 N N . TYR A 1 447 ? 19.263 -14.769 -9.910 1.00 72.88 447 TYR A N 1
ATOM 3628 C CA . TYR A 1 447 ? 18.663 -13.992 -10.981 1.00 72.88 447 TYR A CA 1
ATOM 3629 C C . TYR A 1 447 ? 18.559 -14.807 -12.273 1.00 72.88 447 TYR A C 1
ATOM 3631 O O . TYR A 1 447 ? 17.523 -14.748 -12.923 1.00 72.88 447 TYR A O 1
ATOM 3639 N N . PHE A 1 448 ? 19.580 -15.584 -12.639 1.00 70.12 448 PHE A N 1
ATOM 3640 C CA . PHE A 1 448 ? 19.517 -16.435 -13.829 1.00 70.12 448 PHE A CA 1
ATOM 3641 C C . PHE A 1 448 ? 18.449 -17.527 -13.722 1.00 70.12 448 PHE A C 1
ATOM 3643 O O . PHE A 1 448 ? 17.691 -17.725 -14.673 1.00 70.12 448 PHE A O 1
ATOM 3650 N N . ILE A 1 449 ? 18.370 -18.167 -12.553 1.00 71.38 449 ILE A N 1
ATOM 3651 C CA . ILE A 1 449 ? 17.362 -19.182 -12.225 1.00 71.38 449 ILE A CA 1
ATOM 3652 C C . ILE A 1 449 ? 15.964 -18.568 -12.347 1.00 71.38 449 ILE A C 1
ATOM 3654 O O . ILE A 1 449 ? 15.148 -18.974 -13.172 1.00 71.38 449 ILE A O 1
ATOM 3658 N N . LEU A 1 450 ? 15.704 -17.501 -11.587 1.00 76.12 450 LEU A N 1
ATOM 3659 C CA . LEU A 1 450 ? 14.374 -16.903 -11.509 1.00 76.12 450 LEU A CA 1
ATOM 3660 C C . LEU A 1 450 ? 13.979 -16.182 -12.806 1.00 76.12 450 LEU A C 1
ATOM 3662 O O . LEU A 1 450 ? 12.798 -16.110 -13.124 1.00 76.12 450 LEU A O 1
ATOM 3666 N N . ALA A 1 451 ? 14.930 -15.685 -13.602 1.00 70.00 451 ALA A N 1
ATOM 3667 C CA . ALA A 1 451 ? 14.649 -15.094 -14.912 1.00 70.00 451 ALA A CA 1
ATOM 3668 C C . ALA A 1 451 ? 14.467 -16.138 -16.031 1.00 70.00 451 ALA A C 1
ATOM 3670 O O . ALA A 1 451 ? 14.285 -15.735 -17.190 1.00 70.00 451 ALA A O 1
ATOM 3671 N N . ARG A 1 452 ? 14.557 -17.442 -15.707 1.00 70.62 452 ARG A N 1
ATOM 3672 C CA . ARG A 1 452 ? 14.516 -18.576 -16.648 1.00 70.62 452 ARG A CA 1
ATOM 3673 C C . ARG A 1 452 ? 15.381 -18.326 -17.881 1.00 70.62 452 ARG A C 1
ATOM 3675 O O . ARG A 1 452 ? 14.983 -18.524 -19.030 1.00 70.62 452 ARG A O 1
ATOM 3682 N N . THR A 1 453 ? 16.557 -17.748 -17.667 1.00 58.97 453 THR A N 1
ATOM 3683 C CA . THR A 1 453 ? 17.491 -17.510 -18.763 1.00 58.97 453 THR A CA 1
ATOM 3684 C C . THR A 1 453 ? 18.188 -18.818 -19.077 1.00 58.97 453 THR A C 1
ATOM 3686 O O . THR A 1 453 ? 18.934 -19.297 -18.229 1.00 58.97 453 THR A O 1
ATOM 3689 N N . LYS A 1 454 ? 17.994 -19.332 -20.301 1.00 51.53 454 LYS A N 1
ATOM 3690 C CA . LYS A 1 454 ? 18.792 -20.423 -20.880 1.00 51.53 454 LYS A CA 1
ATOM 3691 C C . LYS A 1 454 ? 20.257 -19.990 -20.949 1.00 51.53 454 LYS A C 1
ATOM 3693 O O . LYS A 1 454 ? 20.723 -19.426 -21.938 1.00 51.53 454 LYS A O 1
ATOM 3698 N N . GLY A 1 455 ? 20.951 -20.128 -19.831 1.00 50.09 455 GLY A N 1
ATOM 3699 C CA . GLY A 1 455 ? 22.373 -19.897 -19.705 1.00 50.09 455 GLY A CA 1
ATOM 3700 C C . GLY A 1 455 ? 23.103 -21.206 -19.933 1.00 50.09 455 GLY A C 1
ATOM 3701 O O . GLY A 1 455 ? 22.613 -22.277 -19.596 1.00 50.09 455 GLY A O 1
ATOM 3702 N N . LYS A 1 456 ? 24.330 -21.118 -20.435 1.00 50.19 456 LYS A N 1
ATOM 3703 C CA . LYS A 1 456 ? 25.305 -22.209 -20.365 1.00 50.19 456 LYS A CA 1
ATOM 3704 C C . LYS A 1 456 ? 25.806 -22.363 -18.916 1.00 50.19 456 LYS A C 1
ATOM 3706 O O . LYS A 1 456 ? 27.004 -22.324 -18.672 1.00 50.19 456 LYS A O 1
ATOM 3711 N N . LEU A 1 457 ? 24.889 -22.463 -17.949 1.00 49.56 457 LEU A N 1
ATOM 3712 C CA . LEU A 1 457 ? 25.205 -22.665 -16.532 1.00 49.56 457 LEU A CA 1
ATOM 3713 C C . LEU A 1 457 ? 25.991 -23.970 -16.348 1.00 49.56 457 LEU A C 1
ATOM 3715 O O . LEU A 1 457 ? 26.961 -23.969 -15.608 1.00 49.56 457 LEU A O 1
ATOM 3719 N N . HIS A 1 458 ? 25.706 -25.007 -17.145 1.00 50.47 458 HIS A N 1
ATOM 3720 C CA . HIS A 1 458 ? 26.509 -26.240 -17.186 1.00 50.47 458 HIS A CA 1
ATOM 3721 C C . HIS A 1 458 ? 27.960 -25.996 -17.617 1.00 50.47 458 HIS A C 1
ATOM 3723 O O . HIS A 1 458 ? 28.838 -26.763 -17.268 1.00 50.47 458 HIS A O 1
ATOM 3729 N N . LYS A 1 459 ? 28.249 -24.926 -18.370 1.00 48.81 459 LYS A N 1
ATOM 3730 C CA . LYS A 1 459 ? 29.626 -24.593 -18.786 1.00 48.81 459 LYS A CA 1
ATOM 3731 C C . LYS A 1 459 ? 30.386 -23.758 -17.767 1.00 48.81 459 LYS A C 1
ATOM 3733 O O . LYS A 1 459 ? 31.600 -23.626 -17.869 1.00 48.81 459 LYS A O 1
ATOM 3738 N N . LEU A 1 460 ? 29.686 -23.181 -16.792 1.00 47.72 460 LEU A N 1
ATOM 3739 C CA . LEU A 1 460 ? 30.324 -22.575 -15.628 1.00 47.72 460 LEU A CA 1
ATOM 3740 C C . LEU A 1 460 ? 30.894 -23.637 -14.679 1.00 47.72 460 LEU A C 1
ATOM 3742 O O . LEU A 1 460 ? 31.685 -23.289 -13.808 1.00 47.72 460 LEU A O 1
ATOM 3746 N N . LEU A 1 461 ? 30.467 -24.895 -14.808 1.00 47.62 461 LEU A N 1
ATOM 3747 C CA . LEU A 1 461 ? 30.513 -25.874 -13.734 1.00 47.62 461 LEU A CA 1
ATOM 3748 C C . LEU A 1 461 ? 31.122 -27.177 -14.242 1.00 47.62 461 LEU A C 1
ATOM 3750 O O . LEU A 1 461 ? 30.719 -27.711 -15.264 1.00 47.62 461 LEU A O 1
ATOM 3754 N N . ALA A 1 462 ? 32.133 -27.671 -13.532 1.00 48.78 462 ALA A N 1
ATOM 3755 C CA . ALA A 1 462 ? 32.758 -28.966 -13.803 1.00 48.78 462 ALA A CA 1
ATOM 3756 C C . ALA A 1 462 ? 32.012 -30.124 -13.107 1.00 48.78 462 ALA A C 1
ATOM 3758 O O . ALA A 1 462 ? 32.596 -31.178 -12.880 1.00 48.78 462 ALA A O 1
ATOM 3759 N N . CYS A 1 463 ? 30.757 -29.902 -12.720 1.00 49.50 463 CYS A N 1
ATOM 3760 C CA . CYS A 1 463 ? 29.885 -30.870 -12.070 1.00 49.50 463 CYS A CA 1
ATOM 3761 C C . CYS A 1 463 ? 28.652 -31.108 -12.943 1.00 49.50 463 CYS A C 1
ATOM 3763 O O . CYS A 1 463 ? 28.179 -30.193 -13.624 1.00 49.50 463 CYS A O 1
ATOM 3765 N N . ASP A 1 464 ? 28.175 -32.351 -12.934 1.00 52.38 464 ASP A N 1
ATOM 3766 C CA . ASP A 1 464 ? 26.941 -32.728 -13.606 1.00 52.38 464 ASP A CA 1
ATOM 3767 C C . ASP A 1 464 ? 25.785 -31.932 -12.985 1.00 52.38 464 ASP A C 1
ATOM 3769 O O . ASP A 1 464 ? 25.626 -31.889 -11.765 1.00 52.38 464 ASP A O 1
ATOM 3773 N N . LEU A 1 465 ? 25.026 -31.224 -13.822 1.00 49.25 465 LEU A N 1
ATOM 3774 C CA . LEU A 1 465 ? 23.933 -30.363 -13.362 1.00 49.25 465 LEU A CA 1
ATOM 3775 C C . LEU A 1 465 ? 22.714 -31.156 -12.886 1.00 49.25 465 LEU A C 1
ATOM 3777 O O . LEU A 1 465 ? 21.788 -30.555 -12.349 1.00 49.25 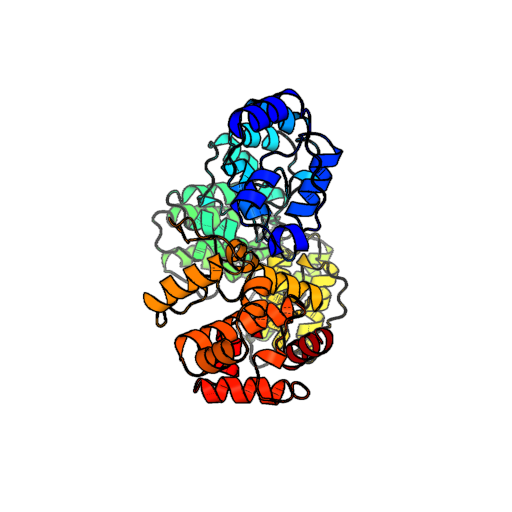465 LEU A O 1
ATOM 3781 N N . SER A 1 466 ? 22.716 -32.478 -13.067 1.00 47.72 466 SER A N 1
ATOM 3782 C CA . SER A 1 466 ? 21.620 -33.361 -12.672 1.00 47.72 466 SER A CA 1
ATOM 3783 C C . SER A 1 466 ? 21.251 -33.246 -11.185 1.00 47.72 466 SER A C 1
ATOM 3785 O O . SER A 1 466 ? 20.110 -33.539 -10.829 1.00 47.72 466 SER A O 1
ATOM 3787 N N . ASN A 1 467 ? 22.156 -32.747 -10.329 1.00 53.62 467 ASN A N 1
ATOM 3788 C CA . ASN A 1 467 ? 21.881 -32.461 -8.924 1.00 53.62 467 ASN A CA 1
ATOM 3789 C C . ASN A 1 467 ? 22.247 -31.013 -8.521 1.00 53.62 467 ASN A C 1
ATOM 3791 O O . ASN A 1 467 ? 23.362 -30.699 -8.097 1.00 53.62 467 ASN A O 1
ATOM 3795 N N . TRP A 1 468 ? 21.281 -30.096 -8.620 1.00 48.84 468 TRP A N 1
ATOM 3796 C CA . TRP A 1 468 ? 21.462 -28.688 -8.237 1.00 48.84 468 TRP A CA 1
ATOM 3797 C C . TRP A 1 468 ? 21.737 -28.469 -6.744 1.00 48.84 468 TRP A C 1
ATOM 3799 O O . TRP A 1 468 ? 22.319 -27.438 -6.388 1.00 48.84 468 TRP A O 1
ATOM 3809 N N . GLU A 1 469 ? 21.351 -29.407 -5.877 1.00 52.66 469 GLU A N 1
ATOM 3810 C CA . GLU A 1 469 ? 21.690 -29.356 -4.452 1.00 52.66 469 GLU A CA 1
ATOM 3811 C C . GLU A 1 469 ? 23.200 -29.525 -4.265 1.00 52.66 469 GLU A C 1
ATOM 3813 O O . GLU A 1 469 ? 23.827 -28.691 -3.611 1.00 52.66 469 GLU A O 1
ATOM 3818 N N . GLU A 1 470 ? 23.813 -30.488 -4.961 1.00 55.91 470 GLU A N 1
ATOM 3819 C CA . GLU A 1 470 ? 25.271 -30.665 -4.984 1.00 55.91 470 GLU A CA 1
ATOM 3820 C C . GLU A 1 470 ? 25.991 -29.436 -5.547 1.00 55.91 470 GLU A C 1
ATOM 3822 O O . GLU A 1 470 ? 27.030 -29.029 -5.026 1.00 55.91 470 GLU A O 1
ATOM 3827 N N . PHE A 1 471 ? 25.435 -28.785 -6.572 1.00 56.16 471 PHE A N 1
ATOM 3828 C CA . PHE A 1 471 ? 25.991 -27.535 -7.090 1.00 56.16 471 PHE A CA 1
ATOM 3829 C C . PHE A 1 471 ? 25.943 -26.403 -6.055 1.00 56.16 471 PHE A C 1
ATOM 3831 O O . PHE A 1 471 ? 26.922 -25.663 -5.881 1.00 56.16 471 PHE A O 1
ATOM 3838 N N . PHE A 1 472 ? 24.810 -26.245 -5.373 1.00 57.47 472 PHE A N 1
ATOM 3839 C CA . PHE A 1 472 ? 24.663 -25.249 -4.324 1.00 57.47 472 PHE A CA 1
ATOM 3840 C C . PHE A 1 472 ? 25.666 -25.512 -3.206 1.00 57.47 472 PHE A C 1
ATOM 3842 O O . PHE A 1 472 ? 26.445 -24.621 -2.866 1.00 57.47 472 PHE A O 1
ATOM 3849 N N . GLU A 1 473 ? 25.721 -26.739 -2.700 1.00 61.72 473 GLU A N 1
ATOM 3850 C CA . GLU A 1 473 ? 26.657 -27.152 -1.660 1.00 61.72 473 GLU A CA 1
ATOM 3851 C C . GLU A 1 473 ? 28.121 -26.996 -2.076 1.00 61.72 473 GLU A C 1
ATOM 3853 O O . GLU A 1 473 ? 28.919 -26.455 -1.308 1.00 61.72 473 GLU A O 1
ATOM 3858 N N . TYR A 1 474 ? 28.480 -27.388 -3.300 1.00 62.19 474 TYR A N 1
ATOM 3859 C CA . TYR A 1 474 ? 29.823 -27.211 -3.849 1.00 62.19 474 TYR A CA 1
ATOM 3860 C C . TYR A 1 474 ? 30.212 -25.736 -3.872 1.00 62.19 474 TYR A C 1
ATOM 3862 O O . TYR A 1 474 ? 31.281 -25.349 -3.398 1.00 62.19 474 TYR A O 1
ATOM 3870 N N . THR A 1 475 ? 29.328 -24.878 -4.375 1.00 55.59 475 THR A N 1
ATOM 3871 C CA . THR A 1 475 ? 29.664 -23.466 -4.546 1.00 55.59 475 THR A CA 1
ATOM 3872 C C . THR A 1 475 ? 29.699 -22.709 -3.213 1.00 55.59 475 THR A C 1
ATOM 3874 O O . THR A 1 475 ? 30.473 -21.766 -3.032 1.00 55.59 475 THR A O 1
ATOM 3877 N N . LEU A 1 476 ? 28.907 -23.155 -2.240 1.00 61.78 476 LEU A N 1
ATOM 3878 C CA . LEU A 1 476 ? 28.955 -22.706 -0.851 1.00 61.78 476 LEU A CA 1
ATOM 3879 C C . LEU A 1 476 ? 30.245 -23.149 -0.150 1.00 61.78 476 LEU A C 1
ATOM 3881 O O . LEU A 1 476 ? 30.879 -22.335 0.526 1.00 61.78 476 LEU A O 1
ATOM 3885 N N . ARG A 1 477 ? 30.683 -24.391 -0.395 1.00 64.94 477 ARG A N 1
ATOM 3886 C CA . ARG A 1 477 ? 31.951 -24.953 0.093 1.00 64.94 477 ARG A CA 1
ATOM 3887 C C . ARG A 1 477 ? 33.157 -24.194 -0.459 1.00 64.94 477 ARG A C 1
ATOM 3889 O O . ARG A 1 477 ? 34.016 -23.798 0.319 1.00 64.94 477 ARG A O 1
ATOM 3896 N N . VAL A 1 478 ? 33.182 -23.906 -1.764 1.00 59.53 478 VAL A N 1
ATOM 3897 C CA . VAL A 1 478 ? 34.244 -23.112 -2.421 1.00 59.53 478 VAL A CA 1
ATOM 3898 C C . VAL A 1 478 ? 34.356 -21.703 -1.829 1.00 59.53 478 VAL A C 1
ATOM 3900 O O . VAL A 1 478 ? 35.448 -21.147 -1.743 1.00 59.53 478 VAL A O 1
ATOM 3903 N N . LEU A 1 479 ? 33.239 -21.110 -1.402 1.00 57.47 479 LEU A N 1
ATOM 3904 C CA . LEU A 1 479 ? 33.242 -19.792 -0.769 1.00 57.47 479 LEU A CA 1
ATOM 3905 C C . LEU A 1 479 ? 33.467 -19.807 0.748 1.00 57.47 479 LEU A C 1
ATOM 3907 O O . LEU A 1 479 ? 33.654 -18.730 1.318 1.00 57.47 479 LEU A O 1
ATOM 3911 N N . GLY A 1 480 ? 33.373 -20.966 1.402 1.00 61.19 480 GLY A N 1
ATOM 3912 C CA . GLY A 1 480 ? 33.350 -21.065 2.862 1.00 61.19 480 GLY A CA 1
ATOM 3913 C C . GLY A 1 480 ? 32.154 -20.348 3.505 1.00 61.19 480 GLY A C 1
ATOM 3914 O O . GLY A 1 480 ? 32.318 -19.705 4.538 1.00 61.19 480 GLY A O 1
ATOM 3915 N N . VAL A 1 481 ? 30.966 -20.385 2.885 1.00 62.50 481 VAL A N 1
ATOM 3916 C CA . VAL A 1 481 ? 29.742 -19.744 3.416 1.00 62.50 481 VAL A CA 1
ATOM 3917 C C . VAL A 1 481 ? 28.596 -20.749 3.434 1.00 62.50 481 VAL A C 1
ATOM 3919 O O . VAL A 1 481 ? 28.466 -21.522 2.493 1.00 62.50 481 VAL A O 1
ATOM 3922 N N . SER A 1 482 ? 27.729 -20.727 4.450 1.00 63.09 482 SER A N 1
ATOM 3923 C CA . SER A 1 482 ? 26.583 -21.647 4.512 1.00 63.09 482 SER A CA 1
ATOM 3924 C C . SER A 1 482 ? 25.449 -21.275 3.538 1.00 63.09 482 SER A C 1
ATOM 3926 O O . SER A 1 482 ? 25.256 -20.105 3.183 1.00 63.09 482 SER A O 1
ATOM 3928 N N . ALA A 1 483 ? 24.645 -22.270 3.132 1.00 59.69 483 ALA A N 1
ATOM 3929 C CA . ALA A 1 483 ? 23.493 -22.087 2.235 1.00 59.69 483 ALA A CA 1
ATOM 3930 C C . ALA A 1 483 ? 22.501 -21.059 2.772 1.00 59.69 483 ALA A C 1
ATOM 3932 O O . ALA A 1 483 ? 22.067 -20.154 2.059 1.00 59.69 483 ALA A O 1
ATOM 3933 N N . ARG A 1 484 ? 22.205 -21.171 4.066 1.00 62.03 484 ARG A N 1
ATOM 3934 C CA . ARG A 1 484 ? 21.276 -20.304 4.783 1.00 62.03 484 ARG A CA 1
ATOM 3935 C C . ARG A 1 484 ? 21.762 -18.856 4.821 1.00 62.03 484 ARG A C 1
ATOM 3937 O O . ARG A 1 484 ? 20.996 -17.940 4.541 1.00 62.03 484 ARG A O 1
ATOM 3944 N N . GLU A 1 485 ? 23.051 -18.624 5.072 1.00 64.56 485 GLU A N 1
ATOM 3945 C CA . GLU A 1 485 ? 23.623 -17.271 5.041 1.00 64.56 485 GLU A CA 1
ATOM 3946 C C . GLU A 1 485 ? 23.523 -16.626 3.652 1.00 64.56 485 GLU A C 1
ATOM 3948 O O . GLU A 1 485 ? 23.264 -15.424 3.545 1.00 64.56 485 GLU A O 1
ATOM 3953 N N . LYS A 1 486 ? 23.682 -17.404 2.573 1.00 66.25 486 LYS A N 1
ATOM 3954 C CA . LYS A 1 486 ? 23.535 -16.901 1.198 1.00 66.25 486 LYS A CA 1
ATOM 3955 C C . LYS A 1 486 ? 22.085 -16.707 0.773 1.00 66.25 486 LYS A C 1
ATOM 3957 O O . LYS A 1 486 ? 21.777 -15.658 0.208 1.00 66.25 486 LYS A O 1
ATOM 3962 N N . ALA A 1 487 ? 21.195 -17.646 1.083 1.00 64.12 487 ALA A N 1
ATOM 3963 C CA . ALA A 1 487 ? 19.761 -17.512 0.826 1.00 64.12 487 ALA A CA 1
ATOM 3964 C C . ALA A 1 487 ? 19.188 -16.272 1.530 1.00 64.12 487 ALA A C 1
ATOM 3966 O O . ALA A 1 487 ? 18.463 -15.479 0.917 1.00 64.12 487 ALA A O 1
ATOM 3967 N N . SER A 1 488 ? 19.611 -16.043 2.776 1.00 65.56 488 SER A N 1
ATOM 3968 C CA . SER A 1 488 ? 19.312 -14.829 3.532 1.00 65.56 488 SER A CA 1
ATOM 3969 C C . SER A 1 488 ? 19.900 -13.573 2.868 1.00 65.56 488 SER A C 1
ATOM 3971 O O . SER A 1 488 ? 19.195 -12.576 2.701 1.00 65.56 488 SER A O 1
ATOM 3973 N N . ALA A 1 489 ? 21.151 -13.622 2.385 1.00 65.31 489 ALA A N 1
ATOM 3974 C CA . ALA A 1 489 ? 21.785 -12.509 1.666 1.00 65.31 489 ALA A CA 1
ATOM 3975 C C . ALA A 1 489 ? 21.099 -12.155 0.331 1.00 65.31 489 ALA A C 1
ATOM 3977 O O . ALA A 1 489 ? 21.154 -11.003 -0.105 1.00 65.31 489 ALA A O 1
ATOM 3978 N N . TRP A 1 490 ? 20.445 -13.118 -0.319 1.00 70.69 490 TRP A N 1
ATOM 3979 C CA . TRP A 1 490 ? 19.625 -12.895 -1.515 1.00 70.69 490 TRP A CA 1
ATOM 3980 C C . TRP A 1 490 ? 18.163 -12.574 -1.204 1.00 70.69 490 TRP A C 1
ATOM 3982 O O . TRP A 1 490 ? 17.384 -12.298 -2.120 1.00 70.69 490 TRP A O 1
ATOM 3992 N N . HIS A 1 491 ? 17.792 -12.600 0.077 1.00 72.25 491 HIS A N 1
ATOM 3993 C CA . HIS A 1 491 ? 16.427 -12.441 0.565 1.00 72.25 491 HIS A CA 1
ATOM 3994 C C . HIS A 1 491 ? 15.432 -13.431 -0.052 1.00 72.25 491 HIS A C 1
ATOM 3996 O O . HIS A 1 491 ? 14.258 -13.094 -0.172 1.00 72.25 491 HIS A O 1
ATOM 4002 N N . LEU A 1 492 ? 15.868 -14.631 -0.457 1.00 75.25 492 LEU A N 1
ATOM 4003 C CA . LEU A 1 492 ? 14.977 -15.630 -1.066 1.00 75.25 492 LEU A CA 1
ATOM 4004 C C . LEU A 1 492 ? 13.949 -16.163 -0.066 1.00 75.25 492 LEU A C 1
ATOM 4006 O O . LEU A 1 492 ? 12.795 -16.340 -0.433 1.00 75.25 492 LEU A O 1
ATOM 4010 N N . GLU A 1 493 ? 14.330 -16.300 1.204 1.00 76.12 493 GLU A N 1
ATOM 4011 C CA . GLU A 1 493 ? 13.484 -16.831 2.290 1.00 76.12 493 GLU A CA 1
ATOM 4012 C C . GLU A 1 493 ? 12.205 -16.004 2.534 1.00 76.12 493 GLU A C 1
ATOM 4014 O O . GLU A 1 493 ? 11.238 -16.475 3.127 1.00 76.12 493 GLU A O 1
ATOM 4019 N N . SER A 1 494 ? 12.181 -14.745 2.080 1.00 76.94 494 SER A N 1
ATOM 4020 C CA . SER A 1 494 ? 10.987 -13.888 2.149 1.00 76.94 494 SER A CA 1
ATOM 4021 C C . SER A 1 494 ? 9.979 -14.142 1.018 1.00 76.94 494 SER A C 1
ATOM 4023 O O . SER A 1 494 ? 8.884 -13.585 1.058 1.00 76.94 494 SER A O 1
ATOM 4025 N N . TYR A 1 495 ? 10.356 -14.922 0.001 1.00 81.44 495 TYR A N 1
ATOM 4026 C CA . TYR A 1 495 ? 9.582 -15.158 -1.223 1.00 81.44 495 TYR A CA 1
ATOM 4027 C C . TYR A 1 495 ? 9.312 -16.649 -1.433 1.00 81.44 495 TYR A C 1
ATOM 4029 O O . TYR A 1 495 ? 8.209 -17.005 -1.831 1.00 81.44 495 TYR A O 1
ATOM 4037 N N . PHE A 1 496 ? 10.289 -17.509 -1.152 1.00 81.38 496 PHE A N 1
ATOM 4038 C CA . PHE A 1 496 ? 10.241 -18.934 -1.468 1.00 81.38 496 PHE A CA 1
ATOM 4039 C C . PHE A 1 496 ? 10.641 -19.769 -0.255 1.00 81.38 496 PHE A C 1
ATOM 4041 O O . PHE A 1 496 ? 11.539 -19.388 0.504 1.00 81.38 496 PHE A O 1
ATOM 4048 N N . THR A 1 497 ? 10.012 -20.930 -0.103 1.00 77.69 497 THR A N 1
ATOM 4049 C CA . THR A 1 497 ? 10.603 -22.043 0.642 1.00 77.69 497 THR A CA 1
ATOM 4050 C C . THR A 1 497 ? 11.786 -22.613 -0.145 1.00 77.69 497 THR A C 1
ATOM 4052 O O . THR A 1 497 ? 11.945 -22.353 -1.341 1.00 77.69 497 THR A O 1
ATOM 4055 N N . PHE A 1 498 ? 12.636 -23.397 0.520 1.00 70.06 498 PHE A N 1
ATOM 4056 C CA . PHE A 1 498 ? 13.747 -24.065 -0.159 1.00 70.06 498 PHE A CA 1
ATOM 4057 C C . PHE A 1 498 ? 13.241 -24.996 -1.276 1.00 70.06 498 PHE A C 1
ATOM 4059 O O . PHE A 1 498 ? 13.694 -24.882 -2.410 1.00 70.06 498 PHE A O 1
ATOM 4066 N N . ALA A 1 499 ? 12.214 -25.806 -0.994 1.00 72.69 499 ALA A N 1
ATOM 4067 C CA . ALA A 1 499 ? 11.593 -26.697 -1.976 1.00 72.69 499 ALA A CA 1
ATOM 4068 C C . ALA A 1 499 ? 10.996 -25.942 -3.181 1.00 72.69 499 ALA A C 1
ATOM 4070 O O . ALA A 1 499 ? 11.208 -26.331 -4.328 1.00 72.69 499 ALA A O 1
ATOM 4071 N N . GLU A 1 500 ? 10.303 -24.823 -2.948 1.00 78.75 500 GLU A N 1
ATOM 4072 C CA . GLU A 1 500 ? 9.775 -23.976 -4.028 1.00 78.75 500 GLU A CA 1
ATOM 4073 C C . GLU A 1 500 ? 10.895 -23.399 -4.894 1.00 78.75 500 GLU A C 1
ATOM 4075 O O . GLU A 1 500 ? 10.786 -23.371 -6.121 1.00 78.75 500 GLU A O 1
ATOM 4080 N N . PHE A 1 501 ? 11.987 -22.954 -4.270 1.00 72.62 501 PHE A N 1
ATOM 4081 C CA . PHE A 1 501 ? 13.144 -22.461 -5.001 1.00 72.62 501 PHE A CA 1
ATOM 4082 C C . PHE A 1 501 ? 13.766 -23.565 -5.868 1.00 72.62 501 PHE A C 1
ATOM 4084 O O . PHE A 1 501 ? 14.007 -23.316 -7.047 1.00 72.62 501 PHE A O 1
ATOM 4091 N N . CYS A 1 502 ? 13.929 -24.784 -5.341 1.00 67.62 502 CYS A N 1
ATOM 4092 C CA . CYS A 1 502 ? 14.396 -25.940 -6.114 1.00 67.62 502 CYS A CA 1
ATOM 4093 C C . CYS A 1 502 ? 13.453 -26.273 -7.286 1.00 67.62 502 CYS A C 1
ATOM 4095 O O . CYS A 1 502 ? 13.917 -26.507 -8.400 1.00 67.62 502 CYS A O 1
ATOM 4097 N N . SER A 1 503 ? 12.130 -26.194 -7.099 1.00 69.12 503 SER A N 1
ATOM 4098 C CA . SER A 1 503 ? 11.165 -26.437 -8.187 1.00 69.12 503 SER A CA 1
ATOM 4099 C C . SER A 1 503 ? 11.287 -25.434 -9.347 1.00 69.12 503 SER A C 1
ATOM 4101 O O . SER A 1 503 ? 11.142 -25.795 -10.514 1.00 69.12 503 SER A O 1
ATOM 4103 N N . LEU A 1 504 ? 11.612 -24.168 -9.052 1.00 67.31 504 LEU A N 1
ATOM 4104 C CA . LEU A 1 504 ? 11.820 -23.138 -10.076 1.00 67.31 504 LEU A CA 1
ATOM 4105 C C . LEU A 1 504 ? 13.084 -23.374 -10.904 1.00 67.31 504 LEU A C 1
ATOM 4107 O O . LEU A 1 504 ? 13.157 -22.896 -12.038 1.00 67.31 504 LEU A O 1
ATOM 4111 N N . VAL A 1 505 ? 14.055 -24.092 -10.341 1.00 60.28 505 VAL A N 1
ATOM 4112 C CA . VAL A 1 50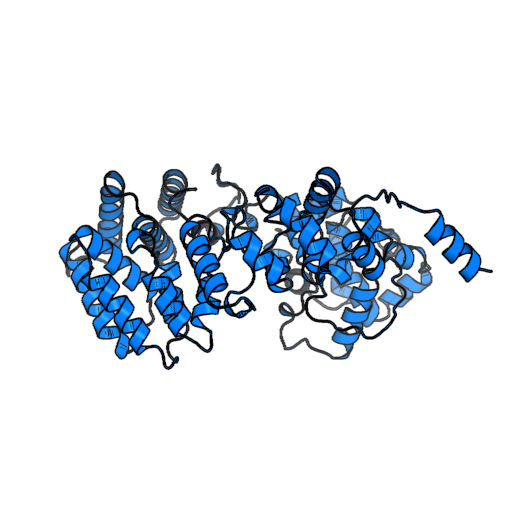5 ? 15.292 -24.480 -11.018 1.00 60.28 505 VAL A CA 1
ATOM 4113 C C . VAL A 1 505 ? 15.016 -25.569 -12.053 1.00 60.28 505 VAL A C 1
ATOM 4115 O O . VAL A 1 505 ? 15.412 -25.397 -13.203 1.00 60.28 505 VAL A O 1
ATOM 4118 N N . ALA A 1 506 ? 14.259 -26.612 -11.698 1.00 54.09 506 ALA A N 1
ATOM 4119 C CA . ALA A 1 506 ? 13.940 -27.730 -12.596 1.00 54.09 506 ALA A CA 1
ATOM 4120 C C . ALA A 1 506 ? 13.194 -27.301 -13.879 1.00 54.09 506 ALA A C 1
ATOM 4122 O O . ALA A 1 506 ? 13.349 -27.908 -14.928 1.00 54.09 506 ALA A O 1
ATOM 4123 N N . ILE A 1 507 ? 12.419 -26.211 -13.826 1.00 51.59 507 ILE A N 1
ATOM 4124 C CA . ILE A 1 507 ? 11.689 -25.649 -14.984 1.00 51.59 507 ILE A CA 1
ATOM 4125 C C . ILE A 1 507 ? 12.613 -24.823 -15.914 1.00 51.59 507 ILE A C 1
ATOM 4127 O O . ILE A 1 507 ? 12.201 -24.385 -16.989 1.00 51.59 507 ILE A O 1
ATOM 4131 N N . SER A 1 508 ? 13.839 -24.514 -15.478 1.00 45.81 508 SER A N 1
ATOM 4132 C CA . SER A 1 508 ? 14.779 -23.650 -16.211 1.00 45.81 508 SER A CA 1
ATOM 4133 C C . SER A 1 508 ? 15.801 -24.396 -17.079 1.00 45.81 508 SER A C 1
ATOM 4135 O O . SER A 1 508 ? 16.492 -23.741 -17.869 1.00 45.81 508 SER A O 1
ATOM 4137 N N . GLU A 1 509 ? 15.859 -25.723 -16.947 1.00 41.84 509 GLU A N 1
ATOM 4138 C CA . GLU A 1 509 ? 16.533 -26.657 -17.864 1.00 41.84 509 GLU A CA 1
ATOM 4139 C C . GLU A 1 509 ? 15.724 -26.815 -19.160 1.00 41.84 509 GLU A C 1
ATOM 4141 O O . GLU A 1 509 ? 16.344 -26.748 -20.253 1.00 41.84 509 GLU A O 1
#

Radius of gyration: 26.89 Å; chains: 1; bounding box: 66×57×84 Å

pLDDT: mean 76.62, std 17.22, range [33.41, 96.69]

Foldseek 3Di:
DVVVVVVVCVVPDPDDDDDDDLCRCLQADFLVVLLVVLQDFDLDDVRLVVQQCSCPDLQFHSQVSNLPDEHDPVVLVSVLVCLVVLSSCVGVVDQSNCQNHVVSLVSNLVDQHNDACQDPPHDALLSRPYDPVSSVSSLLNNLVCLLAHLDLRNLLSCCPHPPNVSSLVSLVSHDLLSQFLSSLLSNQVCCPDPCVVSNLVSLVCSLVPQPDLVSNLLSLLSNCLSCPPPDDPSCVVSNVSSVVSNCVVQNDDPPDDPVRSLVVSLVVLVVVCVPDQGLSSLSSNLSSLVVLLVDPPRDLVVSVVSLLVSCVVAPRPRHYLNSLQSSLVSNVVSDPDLDPVHPHDPSSHHLQNDDQLSLLSNLSLQFLQAPVLDDPVPPDVVVVVLLVVLLQADSSSVSNRVPDDPDPDPDDHHRVLNVQVPQDLVNLVVLLVDLSSLVSCLSCVLVCLSVLPPGVVVSSDPDDCPDVVVVLVVSCVSNVHDSVVSCVSSVVVSNDDPVSSVVSNVVSD

Sequence (509 aa):
MLLAVLAIFALLCHSLVIIFTPNRLLRHNGEELVRAAIASFAVDVDTLHLVARLLAFRSFRFHEIYDRLCEPPDRIELLRRFIQMTNLHGTIFSVAKLNRNLLLARSVFQAPYGASLLSSYGLKASTFLFDRATQIRVWKMAITQLGQMETTKFFHTLAKGKDGDNWTYLVEMIDPTELTPDILATMFIYERTPFLSNRIRVLRDYLITSTTEIDGFIRGLCVLYAMGKKTHDRLVPIKTLALELVHKVSPRDKNHSKKDFFNQVYNQLVTITESIRTRSLWGVLAFIVGHRFDFADADPVDLLDRVRWLLEQSAPDMMSPALSRRLLLKLKPTLQSPTVDMELPSHYLPLTCLDLDTRRDTWLRRGPFRWSSIPKKFKFPSLLKFRQRMAARIPTLYLNAVAGITVKNRVRTHSLPHLMTKLTDSQLRDALIKPYMAHFVLNALPYFILARTKGKLHKLLACDLSNWEEFFEYTLRVLGVSAREKASAWHLESYFTFAEFCSLVAISE

Organism: NCBI:txid1246581

Secondary structure (DSSP, 8-state):
-HHHHHHHHHHH-S-------HHHHHHHS-HHHHHHHHHS---SHHHHHHHHHHHT-TTS-HHHHHTTPPPPHHHHHHHHTTTT-GGGTTTTT-HHHHHH-HHHHHHHTTS---S-TTSTTSPPGGG----HHHHHHHHHHHHTTGGG---THHHHHHHTSS-THHHHHHHHTS-GGG--HHHHHTGGG-TTSTTHHHHHHHHHHHHHT-SSHHHHHHHHHHHHHHHTT---GGGHHHHHHHHHHHHHHS---TT--HHHHHHHHHHHHHHHHTT---HHHHHHHHHHHHHHTTSTT--HHHHHHHHHHHHHHHTTTTS-HHHHHHHHHHHTTT-SSS-------GGGS-GGGS-HHHHHHHHHHH-TT-GGGS-GGG--HHHHHHHHHHHHHSHHHHHHH-SS----S------HHHHHHHS-HHHHHHHHHSHHHHHHHHHHHHHHHHTT----GGGS-SS-TT-HHHHHHHHHHHHT--HHHHHHHTTGGGT--HHHHHHHHHTT-